Protein AF-M6K3C5-F1 (afdb_monomer_lite)

Sequence (525 aa):
MRKKNFLKLVFLIGIVLIFTVNTWNEGWFSNPSSPKSKNPDVVLENQTQTQSKQILFGDLHVHTTYSMDAYAISLPMLNGEGAHPPKDACDYARYCSALDFWSINDHAEGLTPKQWQEEKDLIRQCNASAGDPKNPDMVSFLGWEWTQMGTTVESHYGHRNVIFKDTDEDKVPARTVAASGPYTELFSGPPFLMRNILKIVAPGGNRQAYYDFADFVTDRLSYKHCPSGVHVKELPKDCTEWAATPAELFEKLQQWNIPTLVIPHGNTWGFYTPPGITYDKQLKGKDHNEDVQKLVEIYSGHGNSEEYRPWQEVSIDRNGKPVCNEPSLGFEPSCWRAGEIIRSRCLKEGDSAKECDEKASIARENHAIAGVSGFNTVPGADLDDWGNSGQCPDCFLPAFNYRPGNSVQYALAITNFDNPHKPRNFRFGFIGSSDSHTARAGNGYKEYWRKGLTEASGPEKPNAFGMMEPAKNRKNPSLNQYLLVLKVWDLLKSWITKDRPLSFLPEVWLQFILKVGIEIRSGIL

Structure (mmCIF, N/CA/C/O backbone):
data_AF-M6K3C5-F1
#
_entry.id   AF-M6K3C5-F1
#
loop_
_atom_site.group_PDB
_atom_site.id
_atom_site.type_symbol
_atom_site.label_atom_id
_atom_site.label_alt_id
_atom_site.label_comp_id
_atom_site.label_asym_id
_atom_site.label_entity_id
_atom_site.label_seq_id
_atom_site.pdbx_PDB_ins_code
_atom_site.Cartn_x
_atom_site.Cartn_y
_atom_site.Cartn_z
_atom_site.occupancy
_atom_site.B_iso_or_equiv
_atom_site.auth_seq_id
_atom_site.auth_comp_id
_atom_site.auth_asym_id
_atom_site.auth_atom_id
_atom_site.pdbx_PDB_model_num
ATOM 1 N N . MET A 1 1 ? -59.365 37.088 -45.791 1.00 50.19 1 MET A N 1
ATOM 2 C CA . MET A 1 1 ? -58.173 36.917 -44.925 1.00 50.19 1 MET A CA 1
ATOM 3 C C . MET A 1 1 ? -58.267 35.579 -44.203 1.00 50.19 1 MET A C 1
ATOM 5 O O . MET A 1 1 ? -58.709 35.483 -43.070 1.00 50.19 1 MET A O 1
ATOM 9 N N . ARG A 1 2 ? -57.978 34.513 -44.946 1.00 56.31 2 ARG A N 1
ATOM 10 C CA . ARG A 1 2 ? -58.235 33.108 -44.617 1.00 56.31 2 ARG A CA 1
ATOM 11 C C . ARG A 1 2 ? -57.144 32.317 -45.338 1.00 56.31 2 ARG A C 1
ATOM 13 O O . ARG A 1 2 ? -57.083 32.418 -46.557 1.00 56.31 2 ARG A O 1
ATOM 20 N N . LYS A 1 3 ? -56.261 31.653 -44.581 1.00 51.34 3 LYS A N 1
ATOM 21 C CA . LYS A 1 3 ? -55.427 30.471 -44.930 1.00 51.34 3 LYS A CA 1
ATOM 22 C C . LYS A 1 3 ? -54.223 30.302 -43.984 1.00 51.34 3 LYS A C 1
ATOM 24 O O . LYS A 1 3 ? -53.891 29.172 -43.660 1.00 51.34 3 LYS A O 1
ATOM 29 N N . LYS A 1 4 ? -53.635 31.381 -43.436 1.00 48.03 4 LYS A N 1
ATOM 30 C CA . LYS A 1 4 ? -52.477 31.281 -42.508 1.00 48.03 4 LYS A CA 1
ATOM 31 C C . LYS A 1 4 ? -52.821 30.899 -41.056 1.00 48.03 4 LYS A C 1
ATOM 33 O O . LYS A 1 4 ? -51.991 30.282 -40.401 1.00 48.03 4 LYS A O 1
ATOM 38 N N . ASN A 1 5 ? -54.033 31.183 -40.570 1.00 53.56 5 ASN A N 1
ATOM 39 C CA . ASN A 1 5 ? -54.430 30.836 -39.191 1.00 53.56 5 ASN A CA 1
ATOM 40 C C . ASN A 1 5 ? -55.072 29.443 -39.065 1.00 53.56 5 ASN A C 1
ATOM 42 O O . ASN A 1 5 ? -55.035 28.859 -37.991 1.00 53.56 5 ASN A O 1
ATOM 46 N N . PHE A 1 6 ? -55.587 28.876 -40.162 1.00 61.25 6 PHE A N 1
ATOM 47 C CA . PHE A 1 6 ? -56.101 27.501 -40.175 1.00 61.25 6 PHE A CA 1
ATOM 48 C C . PHE A 1 6 ? -54.953 26.483 -40.124 1.00 61.25 6 PHE A C 1
ATOM 50 O O . PHE A 1 6 ? -55.006 25.536 -39.352 1.00 61.25 6 PHE A O 1
ATOM 57 N N . LEU A 1 7 ? -53.858 26.741 -40.852 1.00 52.12 7 LEU A N 1
ATOM 58 C CA . LEU A 1 7 ? -52.680 25.869 -40.830 1.00 52.12 7 LEU A CA 1
ATOM 59 C C . LEU A 1 7 ? -51.978 25.873 -39.461 1.00 52.12 7 LEU A C 1
ATOM 61 O O . LEU A 1 7 ? -51.512 24.834 -39.019 1.00 52.12 7 LEU A O 1
ATOM 65 N N . LYS A 1 8 ? -51.966 27.014 -38.754 1.00 49.62 8 LYS A N 1
ATOM 66 C CA . LYS A 1 8 ? -51.416 27.109 -37.391 1.00 49.62 8 LYS A CA 1
ATOM 67 C C . LYS A 1 8 ? -52.267 26.372 -36.352 1.00 49.62 8 LYS A C 1
ATOM 69 O O . LYS A 1 8 ? -51.698 25.763 -35.457 1.00 49.62 8 LYS A O 1
ATOM 74 N N . LEU A 1 9 ? -53.595 26.378 -36.489 1.00 57.50 9 LEU A N 1
ATOM 75 C CA . LEU A 1 9 ? -54.488 25.629 -35.598 1.00 57.50 9 LEU A CA 1
ATOM 76 C C . LEU A 1 9 ? -54.402 24.114 -35.851 1.00 57.50 9 LEU A C 1
ATOM 78 O O . LEU A 1 9 ? -54.343 23.344 -34.900 1.00 57.50 9 LEU A O 1
ATOM 82 N N . VAL A 1 10 ? -54.304 23.690 -37.116 1.00 65.06 10 VAL A N 1
ATOM 83 C CA . VAL A 1 10 ? -54.106 22.275 -37.485 1.00 65.06 10 VAL A CA 1
ATOM 84 C C . VAL A 1 10 ? -52.734 21.763 -37.030 1.00 65.06 10 VAL A C 1
ATOM 86 O O . VAL A 1 10 ? -52.640 20.640 -36.547 1.00 65.06 10 VAL A O 1
ATOM 89 N N . PHE A 1 11 ? -51.682 22.587 -37.098 1.00 58.78 11 PHE A N 1
ATOM 90 C CA . PHE A 1 11 ? -50.348 22.211 -36.614 1.00 58.78 11 PHE A CA 1
ATOM 91 C C . PHE A 1 11 ? -50.281 22.142 -35.078 1.00 58.78 11 PHE A C 1
ATOM 93 O O . PHE A 1 11 ? -49.660 21.234 -34.536 1.00 58.78 11 PHE A O 1
ATOM 100 N N . LEU A 1 12 ? -50.968 23.045 -34.365 1.00 55.06 12 LEU A N 1
ATOM 101 C CA . LEU A 1 12 ? -51.034 23.020 -32.899 1.00 55.06 12 LEU A CA 1
ATOM 102 C C . LEU A 1 12 ? -51.848 21.818 -32.383 1.00 55.06 12 LEU A C 1
ATOM 104 O O . LEU A 1 12 ? -51.427 21.156 -31.441 1.00 55.06 12 LEU A O 1
ATOM 108 N N . ILE A 1 13 ? -52.970 21.490 -33.036 1.00 63.53 13 ILE A N 1
ATOM 109 C CA . ILE A 1 13 ? -53.778 20.299 -32.723 1.00 63.53 13 ILE A CA 1
ATOM 110 C C . ILE A 1 13 ? -53.017 19.013 -33.088 1.00 63.53 13 ILE A C 1
ATOM 112 O O . ILE A 1 13 ? -53.077 18.044 -32.338 1.00 63.53 13 ILE A O 1
ATOM 116 N N . GLY A 1 14 ? -52.238 19.018 -34.176 1.00 60.00 14 GLY A N 1
ATOM 117 C CA . GLY A 1 14 ? -51.351 17.913 -34.548 1.00 60.00 14 GLY A CA 1
ATOM 118 C C . GLY A 1 14 ? -50.237 17.661 -33.527 1.00 60.00 14 GLY A C 1
ATOM 119 O O . GLY A 1 14 ? -49.994 16.514 -33.174 1.00 60.00 14 GLY A O 1
ATOM 120 N N . ILE A 1 15 ? -49.610 18.711 -32.986 1.00 53.50 15 ILE A N 1
ATOM 121 C CA . ILE A 1 15 ? -48.581 18.579 -31.939 1.00 53.50 15 ILE A CA 1
ATOM 122 C C . ILE A 1 15 ? -49.193 18.085 -30.621 1.00 53.50 15 ILE A C 1
ATOM 124 O O . ILE A 1 15 ? -48.616 17.211 -29.979 1.00 53.50 15 ILE A O 1
ATOM 128 N N . VAL A 1 16 ? -50.378 18.572 -30.237 1.00 51.38 16 VAL A N 1
ATOM 129 C CA . VAL A 1 16 ? -51.067 18.105 -29.021 1.00 51.38 16 VAL A CA 1
ATOM 130 C C . VAL A 1 16 ? -51.539 16.650 -29.164 1.00 51.38 16 VAL A C 1
ATOM 132 O O . VAL A 1 16 ? -51.396 15.890 -28.214 1.00 51.38 16 VAL A O 1
ATOM 135 N N . LEU A 1 17 ? -52.004 16.223 -30.347 1.00 47.97 17 LEU A N 1
ATOM 136 C CA . LEU A 1 17 ? -52.384 14.827 -30.616 1.00 47.97 17 LEU A CA 1
ATOM 137 C C . LEU A 1 17 ? -51.182 13.874 -30.699 1.00 47.97 17 LEU A C 1
ATOM 139 O O . LEU A 1 17 ? -51.281 12.733 -30.262 1.00 47.97 17 LEU A O 1
ATOM 143 N N . ILE A 1 18 ? -50.027 14.327 -31.195 1.00 46.72 18 ILE A N 1
ATOM 144 C CA . ILE A 1 18 ? -48.785 13.534 -31.174 1.00 46.72 18 ILE A CA 1
ATOM 145 C C . ILE A 1 18 ? -48.273 13.364 -29.733 1.00 46.72 18 ILE A C 1
ATOM 147 O O . ILE A 1 18 ? -47.762 12.298 -29.394 1.00 46.72 18 ILE A O 1
ATOM 151 N N . PHE A 1 19 ? -48.459 14.362 -28.862 1.00 41.38 19 PHE A N 1
ATOM 152 C CA . PHE A 1 19 ? -48.114 14.254 -27.440 1.00 41.38 19 PHE A CA 1
ATOM 153 C C . PHE A 1 19 ? -49.117 13.419 -26.625 1.00 41.38 19 PHE A C 1
ATOM 155 O O . PHE A 1 19 ? -48.700 12.753 -25.680 1.00 41.38 19 PHE A O 1
ATOM 162 N N . THR A 1 20 ? -50.406 13.379 -26.981 1.00 42.53 20 THR A N 1
ATOM 163 C CA . THR A 1 20 ? -51.400 12.535 -26.285 1.00 42.53 20 THR A CA 1
ATOM 164 C C . THR A 1 20 ? -51.453 11.092 -26.792 1.00 42.53 20 THR A C 1
ATOM 166 O O . THR A 1 20 ? -51.825 10.208 -26.030 1.00 42.53 20 THR A O 1
ATOM 169 N N . VAL A 1 21 ? -51.032 10.812 -28.032 1.00 43.91 21 VAL A N 1
ATOM 170 C CA . VAL A 1 21 ? -50.964 9.437 -28.569 1.00 43.91 21 VAL A CA 1
ATOM 171 C C . VAL A 1 21 ? -49.639 8.744 -28.216 1.00 43.91 21 VAL A C 1
ATOM 173 O O . VAL A 1 21 ? -49.656 7.561 -27.889 1.00 43.91 21 VAL A O 1
ATOM 176 N N . ASN A 1 22 ? -48.512 9.468 -28.143 1.00 37.53 22 ASN A N 1
ATOM 177 C CA . ASN A 1 22 ? -47.236 8.895 -27.670 1.00 37.53 22 ASN A CA 1
ATOM 178 C C . ASN A 1 22 ? -47.143 8.738 -26.143 1.00 37.53 22 ASN A C 1
ATOM 180 O O . ASN A 1 22 ? -46.213 8.110 -25.651 1.00 37.53 22 ASN A O 1
ATOM 184 N N . THR A 1 23 ? -48.092 9.284 -25.378 1.00 37.56 23 THR A N 1
ATOM 185 C CA . THR A 1 23 ? -48.170 9.059 -23.923 1.00 37.56 23 THR A CA 1
ATOM 186 C C . THR A 1 23 ? -49.097 7.903 -23.544 1.00 37.56 23 THR A C 1
ATOM 188 O O . THR A 1 23 ? -49.168 7.561 -22.366 1.00 37.56 23 THR A O 1
ATOM 191 N N . TRP A 1 24 ? -49.774 7.269 -24.513 1.00 39.41 24 TRP A N 1
ATOM 192 C CA . TRP A 1 24 ? -50.788 6.232 -24.267 1.00 39.41 24 TRP A CA 1
ATOM 193 C C . TRP A 1 24 ? -50.553 4.887 -24.974 1.00 39.41 24 TRP A C 1
ATOM 195 O O . TRP A 1 24 ? -51.360 3.982 -24.792 1.00 39.41 24 TRP A O 1
ATOM 205 N N . ASN A 1 25 ? -49.458 4.700 -25.716 1.00 35.88 25 ASN A N 1
ATOM 206 C CA . ASN A 1 25 ? -49.059 3.382 -26.227 1.00 35.88 25 ASN A CA 1
ATOM 207 C C . ASN A 1 25 ? -47.547 3.325 -26.484 1.00 35.88 25 ASN A C 1
ATOM 209 O O . ASN A 1 25 ? -47.114 3.511 -27.610 1.00 35.88 25 ASN A O 1
ATOM 213 N N . GLU A 1 26 ? -46.766 3.131 -25.420 1.00 34.62 26 GLU A N 1
ATOM 214 C CA . GLU A 1 26 ? -45.655 2.165 -25.309 1.00 34.62 26 GLU A CA 1
ATOM 215 C C . GLU A 1 26 ? -45.196 2.188 -23.842 1.00 34.62 26 GLU A C 1
ATOM 217 O O . GLU A 1 26 ? -44.608 3.147 -23.341 1.00 34.62 26 GLU A O 1
ATOM 222 N N . GLY A 1 27 ? -45.594 1.152 -23.104 1.00 37.66 27 GLY A N 1
ATOM 223 C CA . GLY A 1 27 ? -45.341 1.020 -21.679 1.00 37.66 27 GLY A CA 1
ATOM 224 C C . GLY A 1 27 ? -43.916 0.569 -21.395 1.00 37.66 27 GLY A C 1
ATOM 225 O O . GLY A 1 27 ? -43.578 -0.569 -21.689 1.00 37.66 27 GLY A O 1
ATOM 226 N N . TRP A 1 28 ? -43.133 1.427 -20.741 1.00 31.64 28 TRP A N 1
ATOM 227 C CA . TRP A 1 28 ? -41.851 1.090 -20.099 1.00 31.64 28 TRP A CA 1
ATOM 228 C C . TRP A 1 28 ? -41.790 1.560 -18.633 1.00 31.64 28 TRP A C 1
ATOM 230 O O . TRP A 1 28 ? -40.734 1.849 -18.083 1.00 31.64 28 TRP A O 1
ATOM 240 N N . PHE A 1 29 ? -42.947 1.577 -17.968 1.00 32.09 29 PHE A N 1
ATOM 241 C CA . PHE A 1 29 ? -43.028 1.505 -16.510 1.00 32.09 29 PHE A CA 1
ATOM 242 C C . PHE A 1 29 ? -43.599 0.143 -16.126 1.00 32.09 29 PHE A C 1
ATOM 244 O O . PHE A 1 29 ? -44.760 0.004 -15.744 1.00 32.09 29 PHE A O 1
ATOM 251 N N . SER A 1 30 ? -42.767 -0.891 -16.246 1.00 27.94 30 SER A N 1
ATOM 252 C CA . SER A 1 30 ? -42.935 -2.069 -15.411 1.00 27.94 30 SER A CA 1
ATOM 253 C C . SER A 1 30 ? -42.684 -1.632 -13.970 1.00 27.94 30 SER A C 1
ATOM 255 O O . SER A 1 30 ? -41.539 -1.470 -13.549 1.00 27.94 30 SER A O 1
ATOM 257 N N . ASN A 1 31 ? -43.763 -1.450 -13.207 1.00 30.17 31 ASN A N 1
ATOM 258 C CA . ASN A 1 31 ? -43.709 -1.728 -11.776 1.00 30.17 31 ASN A CA 1
ATOM 259 C C . ASN A 1 31 ? -43.023 -3.090 -11.619 1.00 30.17 31 ASN A C 1
ATOM 261 O O . ASN A 1 31 ? -43.416 -4.016 -12.339 1.00 30.17 31 ASN A O 1
ATOM 265 N N . PRO A 1 32 ? -42.038 -3.259 -10.722 1.00 32.03 32 PRO A N 1
ATOM 266 C CA . PRO A 1 32 ? -41.602 -4.594 -10.379 1.00 32.03 32 PRO A CA 1
ATOM 267 C C . PRO A 1 32 ? -42.839 -5.310 -9.847 1.00 32.03 32 PRO A C 1
ATOM 269 O O . PRO A 1 32 ? -43.374 -4.992 -8.785 1.00 32.03 32 PRO A O 1
ATOM 272 N N . SER A 1 33 ? -43.342 -6.245 -10.644 1.00 28.23 33 SER A N 1
ATOM 273 C CA . SER A 1 33 ? -44.211 -7.295 -10.170 1.00 28.23 33 SER A CA 1
ATOM 274 C C . SER A 1 33 ? -43.475 -7.938 -9.008 1.00 28.23 33 SER A C 1
ATOM 276 O O . SER A 1 33 ? -42.517 -8.685 -9.210 1.00 28.23 33 SER A O 1
ATOM 278 N N . SER A 1 34 ? -43.912 -7.625 -7.790 1.00 29.56 34 SER A N 1
ATOM 279 C CA . SER A 1 34 ? -43.690 -8.494 -6.651 1.00 29.56 34 SER A CA 1
ATOM 280 C C . SER A 1 34 ? -44.054 -9.898 -7.131 1.00 29.56 34 SER A C 1
ATOM 282 O O . SER A 1 34 ? -45.164 -10.076 -7.659 1.00 29.56 34 SER A O 1
ATOM 284 N N . PRO A 1 35 ? -43.175 -10.902 -7.005 1.00 31.56 35 PRO A N 1
ATOM 285 C CA . PRO A 1 35 ? -43.645 -12.258 -7.143 1.00 31.56 35 PRO A CA 1
ATOM 286 C C . PRO A 1 35 ? -44.731 -12.393 -6.080 1.00 31.56 35 PRO A C 1
ATOM 288 O O . PRO A 1 35 ? -44.462 -12.248 -4.886 1.00 31.56 35 PRO A O 1
ATOM 291 N N . LYS A 1 36 ? -45.975 -12.644 -6.497 1.00 30.41 36 LYS A N 1
ATOM 292 C CA . LYS A 1 36 ? -46.943 -13.294 -5.619 1.00 30.41 36 LYS A CA 1
ATOM 293 C C . LYS A 1 36 ? -46.396 -14.695 -5.369 1.00 30.41 36 LYS A C 1
ATOM 295 O O . LYS A 1 36 ? -46.823 -15.662 -5.993 1.00 30.41 36 LYS A O 1
ATOM 300 N N . SER A 1 37 ? -45.410 -14.775 -4.479 1.00 31.22 37 SER A N 1
ATOM 301 C CA . SER A 1 37 ? -45.162 -15.962 -3.691 1.00 31.22 37 SER A CA 1
ATOM 302 C C . SER A 1 37 ? -46.498 -16.269 -3.034 1.00 31.22 37 SER A C 1
ATOM 304 O O . SER A 1 37 ? -46.991 -15.512 -2.196 1.00 31.22 37 SER A O 1
ATOM 306 N N . LYS A 1 38 ? -47.156 -17.332 -3.497 1.00 32.41 38 LYS A N 1
ATOM 307 C CA . LYS A 1 38 ? -48.111 -18.020 -2.645 1.00 32.41 38 LYS A CA 1
ATOM 308 C C . LYS A 1 38 ? -47.295 -18.417 -1.425 1.00 32.41 38 LYS A C 1
ATOM 310 O O . LYS A 1 38 ? -46.444 -19.288 -1.565 1.00 32.41 38 LYS A O 1
ATOM 315 N N . ASN A 1 39 ? -47.529 -17.773 -0.283 1.00 31.09 39 ASN A N 1
ATOM 316 C CA . ASN A 1 39 ? -47.155 -18.361 0.993 1.00 31.09 39 ASN A CA 1
ATOM 317 C C . ASN A 1 39 ? -47.707 -19.792 0.968 1.00 31.09 39 ASN A C 1
ATOM 319 O O . ASN A 1 39 ? -48.929 -19.950 0.886 1.00 31.09 39 ASN A O 1
ATOM 323 N N . PRO A 1 40 ? -46.871 -20.843 1.013 1.00 36.94 40 PRO A N 1
ATOM 324 C CA . PRO A 1 40 ? -47.313 -21.979 1.784 1.00 36.94 40 PRO A CA 1
ATOM 325 C C . PRO A 1 40 ? -47.487 -21.427 3.199 1.00 36.94 40 PRO A C 1
ATOM 327 O O . PRO A 1 40 ? -46.627 -20.683 3.676 1.00 36.94 40 PRO A O 1
ATOM 330 N N . ASP A 1 41 ? -48.601 -21.731 3.850 1.00 37.53 41 ASP A N 1
ATOM 331 C CA . ASP A 1 41 ? -48.682 -21.612 5.298 1.00 37.53 41 ASP A CA 1
ATOM 332 C C . ASP A 1 41 ? -47.581 -22.511 5.877 1.00 37.53 41 ASP A C 1
ATOM 334 O O . ASP A 1 41 ? -47.776 -23.699 6.132 1.00 37.53 41 ASP A O 1
ATOM 338 N N . VAL A 1 42 ? -46.373 -21.961 6.002 1.00 39.44 42 VAL A N 1
ATOM 339 C CA . VAL A 1 42 ? -45.310 -22.547 6.795 1.00 39.44 42 VAL A CA 1
ATOM 340 C C . VAL A 1 42 ? -45.757 -22.287 8.214 1.00 39.44 42 VAL A C 1
ATOM 342 O O . VAL A 1 42 ? -45.555 -21.211 8.776 1.00 39.44 42 VAL A O 1
ATOM 345 N N . VAL A 1 43 ? -46.449 -23.282 8.758 1.00 40.12 43 VAL A N 1
ATOM 346 C CA . VAL A 1 43 ? -46.556 -23.482 10.193 1.00 40.12 43 VAL A CA 1
ATOM 347 C C . VAL A 1 43 ? -45.137 -23.327 10.732 1.00 40.12 43 VAL A C 1
ATOM 349 O O . VAL A 1 43 ? -44.271 -24.157 10.458 1.00 40.12 43 VAL A O 1
ATOM 352 N N . LEU A 1 44 ? -44.885 -22.211 11.420 1.00 41.41 44 LEU A N 1
ATOM 353 C CA . LEU A 1 44 ? -43.681 -21.999 12.210 1.00 41.41 44 LEU A CA 1
ATOM 354 C C . LEU A 1 44 ? -43.739 -23.005 13.354 1.00 41.41 44 LEU A C 1
ATOM 356 O O . LEU A 1 44 ? -44.225 -22.730 14.449 1.00 41.41 44 LEU A O 1
ATOM 360 N N . GLU A 1 45 ? -43.301 -24.218 13.053 1.00 41.44 45 GLU A N 1
ATOM 361 C CA . GLU A 1 45 ? -42.901 -25.177 14.056 1.00 41.44 45 GLU A CA 1
ATOM 362 C C . GLU A 1 45 ? -41.753 -24.525 14.830 1.00 41.44 45 GLU A C 1
ATOM 364 O O . GLU A 1 45 ? -40.774 -24.070 14.235 1.00 41.44 45 GLU A O 1
ATOM 369 N N . ASN A 1 46 ? -41.923 -24.409 16.149 1.00 44.88 46 ASN A N 1
ATOM 370 C CA . ASN A 1 46 ? -40.922 -23.914 17.089 1.00 44.88 46 ASN A CA 1
ATOM 371 C C . ASN A 1 46 ? -39.641 -24.754 16.970 1.00 44.88 46 ASN A C 1
ATOM 373 O O . ASN A 1 46 ? -39.421 -25.691 17.736 1.00 44.88 46 ASN A O 1
ATOM 377 N N . GLN A 1 47 ? -38.781 -24.414 16.016 1.00 43.25 47 GLN A N 1
ATOM 378 C CA . GLN A 1 47 ? -37.409 -24.873 15.996 1.00 43.25 47 GLN A CA 1
ATOM 379 C C . GLN A 1 47 ? -36.612 -23.923 16.879 1.00 43.25 47 GLN A C 1
ATOM 381 O O . GLN A 1 47 ? -36.462 -22.737 16.592 1.00 43.25 47 GLN A O 1
ATOM 386 N N . THR A 1 48 ? -36.143 -24.466 17.999 1.00 43.69 48 THR A N 1
ATOM 387 C CA . THR A 1 48 ? -35.061 -23.929 18.824 1.00 43.69 48 THR A CA 1
ATOM 388 C C . THR A 1 48 ? -34.054 -23.174 17.963 1.00 43.69 48 THR A C 1
ATOM 390 O O . THR A 1 48 ? -33.392 -23.771 17.116 1.00 43.69 48 THR A O 1
ATOM 393 N N . GLN A 1 49 ? -33.982 -21.860 18.176 1.00 46.06 49 GLN A N 1
ATOM 394 C CA . GLN A 1 49 ? -33.169 -20.902 17.439 1.00 46.06 49 GLN A CA 1
ATOM 395 C C . GLN A 1 49 ? -31.678 -21.241 17.599 1.00 46.06 49 GLN A C 1
ATOM 397 O O . GLN A 1 49 ? -30.980 -20.701 18.452 1.00 46.06 49 GLN A O 1
ATOM 402 N N . THR A 1 50 ? -31.164 -22.156 16.778 1.00 55.06 50 THR A N 1
ATOM 403 C CA . THR A 1 50 ? -29.741 -22.175 16.450 1.00 55.06 50 THR A CA 1
ATOM 404 C C . THR A 1 50 ? -29.473 -20.851 15.754 1.00 55.06 50 THR A C 1
ATOM 406 O O . THR A 1 50 ? -30.027 -20.619 14.680 1.00 55.06 50 THR A O 1
ATOM 409 N N . GLN A 1 51 ? -28.715 -19.958 16.389 1.00 62.53 51 GLN A N 1
ATOM 410 C CA . GLN A 1 51 ? -28.380 -18.645 15.844 1.00 62.53 51 GLN A CA 1
ATOM 411 C C . GLN A 1 51 ? -27.905 -18.817 14.392 1.00 62.53 51 GLN A C 1
ATOM 413 O O . GLN A 1 51 ? -26.881 -19.453 14.134 1.00 62.53 51 GLN A O 1
ATOM 418 N N . SER A 1 52 ? -28.718 -18.365 13.435 1.00 76.94 52 SER A N 1
ATOM 419 C CA . SER A 1 52 ? -28.454 -18.554 12.010 1.00 76.94 52 SER A CA 1
ATOM 420 C C . SER A 1 52 ? -27.152 -17.847 11.650 1.00 76.94 52 SER A C 1
ATOM 422 O O . SER A 1 52 ? -26.951 -16.700 12.047 1.00 76.94 52 SER A O 1
ATOM 424 N N . LYS A 1 53 ? -26.271 -18.510 10.895 1.00 85.38 53 LYS A N 1
ATOM 425 C CA . LYS A 1 53 ? -25.064 -17.865 10.362 1.00 85.38 53 LYS A CA 1
ATOM 426 C C . LYS A 1 53 ? -25.477 -16.683 9.478 1.00 85.38 53 LYS A C 1
ATOM 428 O O . LYS A 1 53 ? -26.355 -16.840 8.633 1.00 85.38 53 LYS A O 1
ATOM 433 N N . GLN A 1 54 ? -24.834 -15.537 9.670 1.00 89.56 54 GLN A N 1
ATOM 434 C CA . GLN A 1 54 ? -25.017 -14.331 8.864 1.00 89.56 54 GLN A CA 1
ATOM 435 C C . GLN A 1 54 ? -23.796 -14.138 7.961 1.00 89.56 54 GLN A C 1
ATOM 437 O O . GLN A 1 54 ? -22.672 -14.431 8.369 1.00 89.56 54 GLN A O 1
ATOM 442 N N . ILE A 1 55 ? -24.027 -13.674 6.735 1.00 92.56 55 ILE A N 1
ATOM 443 C CA . ILE A 1 55 ? -22.975 -13.196 5.835 1.00 92.56 55 ILE A CA 1
ATOM 444 C C . ILE A 1 55 ? -22.982 -11.676 5.942 1.00 92.56 55 ILE A C 1
ATOM 446 O O . ILE A 1 55 ? -24.053 -11.080 5.860 1.00 92.56 55 ILE A O 1
ATOM 450 N N . LEU A 1 56 ? -21.806 -11.094 6.155 1.00 95.19 56 LEU A N 1
ATOM 451 C CA . LEU A 1 56 ? -21.599 -9.654 6.233 1.00 95.19 56 LEU A CA 1
ATOM 452 C C . LEU A 1 56 ? -20.600 -9.248 5.151 1.00 95.19 56 LEU A C 1
ATOM 454 O O . LEU A 1 56 ? -19.598 -9.939 4.947 1.00 95.19 56 LEU A O 1
ATOM 458 N N . PHE A 1 57 ? -20.864 -8.132 4.490 1.00 95.69 57 PHE A N 1
ATOM 459 C CA . PHE A 1 57 ? -20.020 -7.522 3.476 1.00 95.69 57 PHE A CA 1
ATOM 460 C C . PHE A 1 57 ? -19.406 -6.250 4.040 1.00 95.69 57 PHE A C 1
ATOM 462 O O . PHE A 1 57 ? -20.100 -5.415 4.618 1.00 95.69 57 PHE A O 1
ATOM 469 N N . GLY A 1 58 ? -18.103 -6.086 3.865 1.00 96.06 58 GLY A N 1
ATOM 470 C CA . GLY A 1 58 ? -17.431 -4.916 4.393 1.00 96.06 58 GLY A CA 1
ATOM 471 C C . GLY A 1 58 ? -16.100 -4.626 3.740 1.00 96.06 58 GLY A C 1
ATOM 472 O O . GLY A 1 58 ? -15.640 -5.378 2.884 1.00 96.06 58 GLY A O 1
ATOM 473 N N . ASP A 1 59 ? -15.517 -3.512 4.162 1.00 97.31 59 ASP A N 1
ATOM 474 C CA . ASP A 1 59 ? -14.285 -2.960 3.611 1.00 97.31 59 ASP A CA 1
ATOM 475 C C . ASP A 1 59 ? -13.398 -2.400 4.729 1.00 97.31 59 ASP A C 1
ATOM 477 O O . ASP A 1 59 ? -13.735 -1.399 5.357 1.00 97.31 59 ASP A O 1
ATOM 481 N N . LEU A 1 60 ? -12.273 -3.056 5.009 1.00 97.62 60 LEU A N 1
ATOM 482 C CA . LEU A 1 60 ? -11.402 -2.707 6.136 1.00 97.62 60 LEU A CA 1
ATOM 483 C C . LEU A 1 60 ? -10.191 -1.858 5.727 1.00 97.62 60 LEU A C 1
ATOM 485 O O . LEU A 1 60 ? -9.191 -1.859 6.448 1.00 97.62 60 LEU A O 1
ATOM 489 N N . HIS A 1 61 ? -10.255 -1.188 4.574 1.00 97.62 61 HIS A N 1
ATOM 490 C CA . HIS A 1 61 ? -9.145 -0.392 4.067 1.00 97.62 61 HIS A CA 1
ATOM 491 C C . HIS A 1 61 ? -9.640 0.778 3.212 1.00 97.62 61 HIS A C 1
ATOM 493 O O . HIS A 1 61 ? -9.873 0.637 2.012 1.00 97.62 61 HIS A O 1
ATOM 499 N N . VAL A 1 62 ? -9.843 1.935 3.844 1.00 97.12 62 VAL A N 1
ATOM 500 C CA . VAL A 1 62 ? -10.346 3.139 3.170 1.00 97.12 62 VAL A CA 1
ATOM 501 C C . VAL A 1 62 ? -9.538 4.358 3.590 1.00 97.12 62 VAL A C 1
ATOM 503 O O . VAL A 1 62 ? -9.456 4.674 4.778 1.00 97.12 62 VAL A O 1
ATOM 506 N N . HIS A 1 63 ? -9.030 5.081 2.597 1.00 96.69 63 HIS A N 1
ATOM 507 C CA . HIS A 1 63 ? -8.322 6.342 2.761 1.00 96.69 63 HIS A CA 1
ATOM 508 C C . HIS A 1 63 ? -9.219 7.522 2.421 1.00 96.69 63 HIS A C 1
ATOM 510 O O . HIS A 1 63 ? -10.124 7.469 1.578 1.00 96.69 63 HIS A O 1
ATOM 516 N N . THR A 1 64 ? -8.924 8.636 3.065 1.00 96.69 64 THR A N 1
ATOM 517 C CA . THR A 1 64 ? -9.551 9.928 2.839 1.00 96.69 64 THR A CA 1
ATOM 518 C C . THR A 1 64 ? -8.458 10.912 2.449 1.00 96.69 64 THR A C 1
ATOM 520 O O . THR A 1 64 ? -7.281 10.576 2.369 1.00 96.69 64 THR A O 1
ATOM 523 N N . THR A 1 65 ? -8.797 12.177 2.231 1.00 95.12 65 THR A N 1
ATOM 524 C CA . THR A 1 65 ? -7.760 13.202 2.018 1.00 95.12 65 THR A CA 1
ATOM 525 C C . THR A 1 65 ? -6.989 13.573 3.285 1.00 95.12 65 THR A C 1
ATOM 527 O O . THR A 1 65 ? -6.198 14.511 3.271 1.00 95.12 65 THR A O 1
ATOM 530 N N . TYR A 1 66 ? -7.155 12.823 4.379 1.00 95.06 66 TYR A N 1
ATOM 531 C CA . TYR A 1 66 ? -6.178 12.780 5.466 1.00 95.06 66 TYR A CA 1
ATOM 532 C C . TYR A 1 66 ? -4.989 11.856 5.137 1.00 95.06 66 TYR A C 1
ATOM 534 O O . TYR A 1 66 ? -3.949 11.936 5.785 1.00 95.06 66 TYR A O 1
ATOM 542 N N . SER A 1 67 ? -5.031 11.091 4.055 1.00 93.62 67 SER A N 1
ATOM 543 C CA . SER A 1 67 ? -3.852 10.462 3.460 1.00 93.62 67 SER A CA 1
ATOM 544 C C . SER A 1 67 ? -3.195 11.400 2.443 1.00 93.62 67 SER A C 1
ATOM 546 O O . SER A 1 67 ? -3.855 12.172 1.743 1.00 93.62 67 SER A O 1
ATOM 548 N N . MET A 1 68 ? -1.860 11.418 2.417 1.00 90.06 68 MET A N 1
ATOM 549 C CA . MET A 1 68 ? -1.084 12.377 1.618 1.00 90.06 68 MET A CA 1
ATOM 550 C C . MET A 1 68 ? -1.199 12.086 0.119 1.00 90.06 68 MET A C 1
ATOM 552 O O . MET A 1 68 ? -1.438 12.990 -0.680 1.00 90.06 68 MET A O 1
ATOM 556 N N . ASP A 1 69 ? -1.077 10.828 -0.264 1.00 89.44 69 ASP A N 1
ATOM 557 C CA . ASP A 1 69 ? -1.299 10.337 -1.620 1.00 89.44 69 ASP A CA 1
ATOM 558 C C . ASP A 1 69 ? -2.753 10.474 -2.084 1.00 89.44 69 ASP A C 1
ATOM 560 O O . ASP A 1 69 ? -2.974 10.955 -3.194 1.00 89.44 69 ASP A O 1
ATOM 564 N N . ALA A 1 70 ? -3.740 10.199 -1.232 1.00 93.12 70 ALA A N 1
ATOM 565 C CA . ALA A 1 70 ? -5.146 10.475 -1.522 1.00 93.12 70 ALA A CA 1
ATOM 566 C C . ALA A 1 70 ? -5.389 11.971 -1.784 1.00 93.12 70 ALA A C 1
ATOM 568 O O . ALA A 1 70 ? -6.033 12.346 -2.770 1.00 93.12 70 ALA A O 1
ATOM 569 N N . TYR A 1 71 ? -4.806 12.861 -0.967 1.00 93.62 71 TYR A N 1
ATOM 570 C CA . TYR A 1 71 ? -4.851 14.299 -1.246 1.00 93.62 71 TYR A CA 1
ATOM 571 C C . TYR A 1 71 ? -4.146 14.608 -2.574 1.00 93.62 71 TYR A C 1
ATOM 573 O O . TYR A 1 71 ? -4.711 15.317 -3.406 1.00 93.62 71 TYR A O 1
ATOM 581 N N . ALA A 1 72 ? -2.955 14.061 -2.831 1.00 90.56 72 ALA A N 1
ATOM 582 C CA . ALA A 1 72 ? -2.232 14.289 -4.082 1.00 90.56 72 ALA A CA 1
ATOM 583 C C . ALA A 1 72 ? -3.062 13.890 -5.312 1.00 90.56 72 ALA A C 1
ATOM 585 O O . ALA A 1 72 ? -3.162 14.678 -6.253 1.00 90.56 72 ALA A O 1
ATOM 586 N N . ILE A 1 73 ? -3.696 12.714 -5.280 1.00 90.25 73 ILE A N 1
ATOM 587 C CA . ILE A 1 73 ? -4.596 12.195 -6.320 1.00 90.25 73 ILE A CA 1
ATOM 588 C C . ILE A 1 73 ? -5.801 13.120 -6.521 1.00 90.25 73 ILE A C 1
ATOM 590 O O . ILE A 1 73 ? -6.234 13.336 -7.654 1.00 90.25 73 ILE A O 1
ATOM 594 N N . SER A 1 74 ? -6.294 13.743 -5.449 1.00 91.56 74 SER A N 1
ATOM 595 C CA . SER A 1 74 ? -7.400 14.700 -5.512 1.00 91.56 74 SER A CA 1
ATOM 596 C C . SER A 1 74 ? -7.058 16.026 -6.213 1.00 91.56 74 SER A C 1
ATOM 598 O O . SER A 1 74 ? -7.962 16.805 -6.536 1.00 91.56 74 SER A O 1
ATOM 600 N N . LEU A 1 75 ? -5.771 16.300 -6.475 1.00 92.00 75 LEU A N 1
ATOM 601 C CA . LEU A 1 75 ? -5.335 17.567 -7.055 1.00 92.00 75 LEU A CA 1
ATOM 602 C C . LEU A 1 75 ? -5.715 17.704 -8.541 1.00 92.00 75 LEU A C 1
ATOM 604 O O . LEU A 1 75 ? -5.685 16.735 -9.306 1.00 92.00 75 LEU A O 1
ATOM 608 N N . PRO A 1 76 ? -5.961 18.945 -9.007 1.00 90.31 76 PRO A N 1
ATOM 609 C CA . PRO A 1 76 ? -6.328 19.215 -10.396 1.00 90.31 76 PRO A CA 1
ATOM 610 C C . PRO A 1 76 ? -5.339 18.673 -11.436 1.00 90.31 76 PRO A C 1
ATOM 612 O O . PRO A 1 76 ? -5.771 18.259 -12.507 1.00 90.31 76 PRO A O 1
ATOM 615 N N . MET A 1 77 ? -4.030 18.643 -11.139 1.00 88.12 77 MET A N 1
ATOM 616 C CA . MET A 1 77 ? -3.013 18.146 -12.083 1.00 88.12 77 MET A CA 1
ATOM 617 C C . MET A 1 77 ? -3.179 16.660 -12.434 1.00 88.12 77 MET A C 1
ATOM 619 O O . MET A 1 77 ? -2.678 16.216 -13.466 1.00 88.12 77 MET A O 1
ATOM 623 N N . LEU A 1 78 ? -3.855 15.894 -11.570 1.00 87.94 78 LEU A N 1
ATOM 624 C CA . LEU A 1 78 ? -4.134 14.469 -11.753 1.00 87.94 78 LEU A CA 1
ATOM 625 C C . LEU A 1 78 ? -5.592 14.213 -12.158 1.00 87.94 78 LEU A C 1
ATOM 627 O O . LEU A 1 78 ? -6.039 13.069 -12.137 1.00 87.94 78 LEU A O 1
ATOM 631 N N . ASN A 1 79 ? -6.314 15.266 -12.568 1.00 85.00 79 ASN A N 1
ATOM 632 C CA . ASN A 1 79 ? -7.757 15.248 -12.816 1.00 85.00 79 ASN A CA 1
ATOM 633 C C . ASN A 1 79 ? -8.584 14.810 -11.594 1.00 85.00 79 ASN A C 1
ATOM 635 O O . ASN A 1 79 ? -9.663 14.239 -11.761 1.00 85.00 79 ASN A O 1
ATOM 639 N N . GLY A 1 80 ? -8.088 15.077 -10.384 1.00 86.94 80 GLY A N 1
ATOM 640 C CA . GLY A 1 80 ? -8.799 14.776 -9.150 1.00 86.94 80 GLY A CA 1
ATOM 641 C C . GLY A 1 80 ? -10.055 15.631 -8.959 1.00 86.94 80 GLY A C 1
ATOM 642 O O . GLY A 1 80 ? -10.189 16.733 -9.501 1.00 86.94 80 GLY A O 1
ATOM 643 N N . GLU A 1 81 ? -11.002 15.109 -8.182 1.00 86.31 81 GLU A N 1
ATOM 644 C CA . GLU A 1 81 ? -12.314 15.731 -7.960 1.00 86.31 81 GLU A CA 1
ATOM 645 C C . GLU A 1 81 ? -12.322 16.806 -6.862 1.00 86.31 81 GLU A C 1
ATOM 647 O O . GLU A 1 81 ? -13.329 17.502 -6.688 1.00 86.31 81 GLU A O 1
ATOM 652 N N . GLY A 1 82 ? -11.193 16.974 -6.169 1.00 89.50 82 GLY A N 1
ATOM 653 C CA . GLY A 1 82 ? -11.063 17.762 -4.950 1.00 89.50 82 GLY A CA 1
ATOM 654 C C . GLY A 1 82 ? -11.083 16.901 -3.686 1.00 89.50 82 GLY A C 1
ATOM 655 O O . GLY A 1 82 ? -11.177 15.679 -3.748 1.00 89.50 82 GLY A O 1
ATOM 656 N N . ALA A 1 83 ? -10.954 17.560 -2.534 1.00 91.50 83 ALA A N 1
ATOM 657 C CA . ALA A 1 83 ? -10.768 16.880 -1.261 1.00 91.50 83 ALA A CA 1
ATOM 658 C C . ALA A 1 83 ? -11.993 16.056 -0.827 1.00 91.50 83 ALA A C 1
ATOM 660 O O . ALA A 1 83 ? -13.125 16.534 -0.902 1.00 91.50 83 ALA A O 1
ATOM 661 N N . HIS A 1 84 ? -11.726 14.858 -0.309 1.00 93.69 84 HIS A N 1
ATOM 662 C CA . HIS A 1 84 ? -12.697 13.919 0.246 1.00 93.69 84 HIS A CA 1
ATOM 663 C C . HIS A 1 84 ? -12.452 13.762 1.753 1.00 93.69 84 HIS A C 1
ATOM 665 O O . HIS A 1 84 ? -11.503 13.069 2.139 1.00 93.69 84 HIS A O 1
ATOM 671 N N . PRO A 1 85 ? -13.201 14.460 2.625 1.00 94.44 85 PRO A N 1
ATOM 672 C CA . PRO A 1 85 ? -13.017 14.358 4.070 1.00 94.44 85 PRO A CA 1
ATOM 673 C C . PRO A 1 85 ? -13.495 13.001 4.613 1.00 94.44 85 PRO A C 1
ATOM 675 O O . PRO A 1 85 ? -14.316 12.342 3.976 1.00 94.44 85 PRO A O 1
ATOM 678 N N . PRO A 1 86 ? -13.099 12.621 5.840 1.00 96.69 86 PRO A N 1
ATOM 679 C CA . PRO A 1 86 ? -13.529 11.374 6.477 1.00 96.69 86 PRO A CA 1
ATOM 680 C C . PRO A 1 86 ? -15.037 11.083 6.463 1.00 96.69 86 PRO A C 1
ATOM 682 O O . PRO A 1 86 ? -15.456 9.932 6.339 1.00 96.69 86 PRO A O 1
ATOM 685 N N . LYS A 1 87 ? -15.878 12.122 6.518 1.00 96.31 87 LYS A N 1
ATOM 686 C CA . LYS A 1 87 ? -17.335 11.969 6.425 1.00 96.31 87 LYS A CA 1
ATOM 687 C C . LYS A 1 87 ? -17.792 11.329 5.109 1.00 96.31 87 LYS A C 1
ATOM 689 O O . LYS A 1 87 ? -18.740 10.545 5.138 1.00 96.31 87 LYS A O 1
ATOM 694 N N . ASP A 1 88 ? -17.124 11.631 3.996 1.00 95.94 88 ASP A N 1
ATOM 695 C CA . ASP A 1 88 ? -17.464 11.070 2.686 1.00 95.94 88 ASP A CA 1
ATOM 696 C C . ASP A 1 88 ? -17.360 9.539 2.715 1.00 95.94 88 ASP A C 1
ATOM 698 O O . ASP A 1 88 ? -18.242 8.871 2.184 1.00 95.94 88 ASP A O 1
ATOM 702 N N . ALA A 1 89 ? -16.364 8.982 3.418 1.00 96.69 89 ALA A N 1
ATOM 703 C CA . ALA A 1 89 ? -16.187 7.536 3.554 1.00 96.69 89 ALA A CA 1
ATOM 704 C C . ALA A 1 89 ? -17.339 6.869 4.319 1.00 96.69 89 ALA A C 1
ATOM 706 O O . ALA A 1 89 ? -17.894 5.881 3.838 1.00 96.69 89 ALA A O 1
ATOM 707 N N . CYS A 1 90 ? -17.756 7.442 5.455 1.00 97.19 90 CYS A N 1
ATOM 708 C CA . CYS A 1 90 ? -18.912 6.958 6.222 1.00 97.19 90 CYS A CA 1
ATOM 709 C C . CYS A 1 90 ? -20.202 6.992 5.383 1.00 97.19 90 CYS A C 1
ATOM 711 O O . CYS A 1 90 ? -20.941 6.006 5.326 1.00 97.19 90 CYS A O 1
ATOM 713 N N . ASP A 1 91 ? -20.471 8.118 4.711 1.00 96.69 91 ASP A N 1
ATOM 714 C CA . ASP A 1 91 ? -21.667 8.269 3.879 1.00 96.69 91 ASP A CA 1
ATOM 715 C C . ASP A 1 91 ? -21.637 7.302 2.686 1.00 96.69 91 ASP A C 1
ATOM 717 O O . ASP A 1 91 ? -22.653 6.684 2.366 1.00 96.69 91 ASP A O 1
ATOM 721 N N . TYR A 1 92 ? -20.484 7.142 2.033 1.00 95.56 92 TYR A N 1
ATOM 722 C CA . TYR A 1 92 ? -20.342 6.261 0.879 1.00 95.56 92 TYR A CA 1
ATOM 723 C C . TYR A 1 92 ? -20.500 4.789 1.275 1.00 95.56 92 TYR A C 1
ATOM 725 O O . TYR A 1 92 ? -21.272 4.071 0.634 1.00 95.56 92 TYR A O 1
ATOM 733 N N . ALA A 1 93 ? -19.839 4.355 2.355 1.00 96.25 93 ALA A N 1
ATOM 734 C CA . ALA A 1 93 ? -19.973 3.005 2.902 1.00 96.25 93 ALA A CA 1
ATOM 735 C C . ALA A 1 93 ? -21.443 2.658 3.164 1.00 96.25 93 ALA A C 1
ATOM 737 O O . ALA A 1 93 ? -21.921 1.607 2.735 1.00 96.25 93 ALA A O 1
ATOM 738 N N . ARG A 1 94 ? -22.182 3.581 3.790 1.00 95.69 94 ARG A N 1
ATOM 739 C CA . ARG A 1 94 ? -23.574 3.361 4.182 1.00 95.69 94 ARG A CA 1
ATOM 740 C C . ARG A 1 94 ? -24.568 3.459 3.029 1.00 95.69 94 ARG A C 1
ATOM 742 O O . ARG A 1 94 ? -25.449 2.615 2.911 1.00 95.69 94 ARG A O 1
ATOM 749 N N . TYR A 1 95 ? -24.480 4.506 2.210 1.00 94.44 95 TYR A N 1
ATOM 750 C CA . TYR A 1 95 ? -25.538 4.849 1.250 1.00 94.44 95 TYR A CA 1
ATOM 751 C C . TYR A 1 95 ? -25.235 4.426 -0.186 1.00 94.44 95 TYR A C 1
ATOM 753 O O . TYR A 1 95 ? -26.170 4.154 -0.938 1.00 94.44 95 TYR A O 1
ATOM 761 N N . CYS A 1 96 ? -23.961 4.387 -0.580 1.00 92.56 96 CYS A N 1
ATOM 762 C CA . CYS A 1 96 ? -23.569 4.021 -1.942 1.00 92.56 96 CYS A CA 1
ATOM 763 C C . CYS A 1 96 ? -23.265 2.527 -2.049 1.00 92.56 96 CYS A C 1
ATOM 765 O O . CYS A 1 96 ? -23.764 1.866 -2.959 1.00 92.56 96 CYS A O 1
ATOM 767 N N . SER A 1 97 ? -22.463 2.006 -1.119 1.00 93.00 97 SER A N 1
ATOM 768 C CA . SER A 1 97 ? -22.038 0.602 -1.113 1.00 93.00 97 SER A CA 1
ATOM 769 C C . SER A 1 97 ? -22.919 -0.294 -0.249 1.00 93.00 97 SER A C 1
ATOM 771 O O . SER A 1 97 ? -22.933 -1.502 -0.470 1.00 93.00 97 SER A O 1
ATOM 773 N N . ALA A 1 98 ? -23.671 0.291 0.692 1.00 94.12 98 ALA A N 1
ATOM 774 C CA . ALA A 1 98 ? -24.525 -0.422 1.644 1.00 94.12 98 ALA A CA 1
ATOM 775 C C . ALA A 1 98 ? -23.777 -1.555 2.372 1.00 94.12 98 ALA A C 1
ATOM 777 O O . ALA A 1 98 ? -24.239 -2.693 2.416 1.00 94.12 98 ALA A O 1
ATOM 778 N N . LEU A 1 99 ? -22.589 -1.234 2.894 1.00 96.50 99 LEU A N 1
ATOM 779 C CA . LEU A 1 99 ? -21.746 -2.173 3.630 1.00 96.50 99 LEU A CA 1
ATOM 780 C C . LEU A 1 99 ? -22.321 -2.456 5.021 1.00 96.50 99 LEU A C 1
ATOM 782 O O . LEU A 1 99 ? -22.818 -1.552 5.689 1.00 96.50 99 LEU A O 1
ATOM 786 N N . ASP A 1 100 ? -22.154 -3.691 5.489 1.00 97.50 100 ASP A N 1
ATOM 787 C CA . ASP A 1 100 ? -22.453 -4.073 6.868 1.00 97.50 100 ASP A CA 1
ATOM 788 C C . ASP A 1 100 ? -21.363 -3.586 7.836 1.00 97.50 100 ASP A C 1
ATOM 790 O O . ASP A 1 100 ? -21.616 -3.353 9.020 1.00 97.50 100 ASP A O 1
ATOM 794 N N . PHE A 1 101 ? -20.123 -3.444 7.358 1.00 97.75 101 PHE A N 1
ATOM 795 C CA . PHE A 1 101 ? -19.034 -2.866 8.138 1.00 97.75 101 PHE A CA 1
ATOM 796 C C . PHE A 1 101 ? -17.951 -2.218 7.274 1.00 97.75 101 PHE A C 1
ATOM 798 O O . PHE A 1 101 ? -17.732 -2.609 6.130 1.00 97.75 101 PHE A O 1
ATOM 805 N N . TRP A 1 102 ? -17.226 -1.252 7.832 1.00 98.19 102 TRP A N 1
ATOM 806 C CA . TRP A 1 102 ? -16.060 -0.658 7.178 1.00 98.19 102 TRP A CA 1
ATOM 807 C C . TRP A 1 102 ? -15.040 -0.123 8.191 1.00 98.19 102 TRP A C 1
ATOM 809 O O . TRP A 1 102 ? -15.352 -0.025 9.377 1.00 98.19 102 TRP A O 1
ATOM 819 N N . SER A 1 103 ? -13.835 0.228 7.742 1.00 98.44 103 SER A N 1
ATOM 820 C CA . SER A 1 103 ? -12.806 0.879 8.564 1.00 98.44 103 SER A CA 1
ATOM 821 C C . SER A 1 103 ? -12.199 2.085 7.852 1.00 98.44 103 SER A C 1
ATOM 823 O O . SER A 1 103 ? -11.952 2.034 6.648 1.00 98.44 103 SER A O 1
ATOM 825 N N . ILE A 1 104 ? -11.944 3.155 8.609 1.00 98.38 104 ILE A N 1
ATOM 826 C CA . ILE A 1 104 ? -11.073 4.254 8.174 1.00 98.38 104 ILE A CA 1
ATOM 827 C C . ILE A 1 104 ? -9.621 3.882 8.468 1.00 98.38 104 ILE A C 1
ATOM 829 O O . ILE A 1 104 ? -9.323 3.374 9.552 1.00 98.38 104 ILE A O 1
ATOM 833 N N . ASN A 1 105 ? -8.731 4.081 7.498 1.00 97.62 105 ASN A N 1
ATOM 834 C CA . ASN A 1 105 ? -7.348 3.615 7.564 1.00 97.62 105 ASN A CA 1
ATOM 835 C C . ASN A 1 105 ? -6.369 4.624 6.966 1.00 97.62 105 ASN A C 1
ATOM 837 O O . ASN A 1 105 ? -5.401 4.236 6.333 1.00 97.62 105 ASN A O 1
ATOM 841 N N . ASP A 1 106 ? -6.584 5.919 7.197 1.00 97.50 106 ASP A N 1
ATOM 842 C CA . ASP A 1 106 ? -5.644 6.936 6.733 1.00 97.50 106 ASP A CA 1
ATOM 843 C C . ASP A 1 106 ? -4.203 6.684 7.236 1.00 97.50 106 ASP A C 1
ATOM 845 O O . ASP A 1 106 ? -3.987 6.153 8.334 1.00 97.50 106 ASP A O 1
ATOM 849 N N . HIS A 1 107 ? -3.205 7.058 6.426 1.00 95.44 107 HIS A N 1
ATOM 850 C CA . HIS A 1 107 ? -1.791 6.820 6.735 1.00 95.44 107 HIS A CA 1
ATOM 851 C C . HIS A 1 107 ? -1.372 7.504 8.039 1.00 95.44 107 HIS A C 1
ATOM 853 O O . HIS A 1 107 ? -1.397 8.739 8.160 1.00 95.44 107 HIS A O 1
ATOM 859 N N . ALA A 1 108 ? -0.876 6.720 8.997 1.00 94.50 108 ALA A N 1
ATOM 860 C CA . ALA A 1 108 ? -0.387 7.235 10.271 1.00 94.50 108 ALA A CA 1
ATOM 861 C C . ALA A 1 108 ? 0.785 8.217 10.106 1.00 94.50 108 ALA A C 1
ATOM 863 O O . ALA A 1 108 ? 0.943 9.130 10.913 1.00 94.50 108 ALA A O 1
ATOM 864 N N . GLU A 1 109 ? 1.577 8.062 9.043 1.00 88.62 109 GLU A N 1
ATOM 865 C CA . GLU A 1 109 ? 2.765 8.852 8.693 1.00 88.62 109 GLU A CA 1
ATOM 866 C C . GLU A 1 109 ? 2.463 10.327 8.401 1.00 88.62 109 GLU A C 1
ATOM 868 O O . GLU A 1 109 ? 3.363 11.173 8.438 1.00 88.62 109 GLU A O 1
ATOM 873 N N . GLY A 1 110 ? 1.198 10.635 8.110 1.00 79.44 110 GLY A N 1
ATOM 874 C CA . GLY A 1 110 ? 0.724 11.984 7.837 1.00 79.44 110 GLY A CA 1
ATOM 875 C C . GLY A 1 110 ? -0.383 12.461 8.772 1.00 79.44 110 GLY A C 1
ATOM 876 O O . GLY A 1 110 ? -0.785 13.618 8.670 1.00 79.44 110 GLY A O 1
ATOM 877 N N . LEU A 1 111 ? -0.890 11.622 9.674 1.00 90.38 111 LEU A N 1
ATOM 878 C CA . LEU A 1 111 ? -2.044 11.978 10.489 1.00 90.38 111 LEU A CA 1
ATOM 879 C C . LEU A 1 111 ? -1.646 12.870 11.672 1.00 90.38 111 LEU A C 1
ATOM 881 O O . LEU A 1 111 ? -0.858 12.479 12.535 1.00 90.38 111 LEU A O 1
ATOM 885 N N . THR A 1 112 ? -2.200 14.082 11.737 1.00 92.25 112 THR A N 1
ATOM 886 C CA . THR A 1 112 ? -1.951 14.978 12.875 1.00 92.25 112 THR A CA 1
ATOM 887 C C . THR A 1 112 ? -2.799 14.582 14.090 1.00 92.25 112 THR A C 1
ATOM 889 O O . THR A 1 112 ? -3.876 14.007 13.928 1.00 92.25 112 THR A O 1
ATOM 892 N N . PRO A 1 113 ? -2.402 14.936 15.328 1.00 92.94 113 PRO A N 1
ATOM 893 C CA . PRO A 1 113 ? -3.221 14.702 16.521 1.00 92.94 113 PRO A CA 1
ATOM 894 C C . PRO A 1 113 ? -4.644 15.262 16.413 1.00 92.94 113 PRO A C 1
ATOM 896 O O . PRO A 1 113 ? -5.592 14.668 16.926 1.00 92.94 113 PRO A O 1
ATOM 899 N N . LYS A 1 114 ? -4.801 16.398 15.722 1.00 93.75 114 LYS A N 1
ATOM 900 C CA . LYS A 1 114 ? -6.111 16.983 15.435 1.00 93.75 114 LYS A CA 1
ATOM 901 C C . LYS A 1 114 ? -6.915 16.096 14.481 1.00 93.75 114 LYS A C 1
ATOM 903 O O . LYS A 1 114 ? -8.059 15.788 14.792 1.00 93.75 114 LYS A O 1
ATOM 908 N N . GLN A 1 115 ? -6.318 15.668 13.369 1.00 95.25 115 GLN A N 1
ATOM 909 C CA . GLN A 1 115 ? -6.969 14.782 12.398 1.00 95.25 115 GLN A CA 1
ATOM 910 C C . GLN A 1 115 ? -7.356 13.439 13.030 1.00 95.25 115 GLN A C 1
ATOM 912 O O . GLN A 1 115 ? -8.485 12.994 12.862 1.00 95.25 115 GLN A O 1
ATOM 917 N N . TRP A 1 116 ? -6.485 12.856 13.860 1.00 96.38 116 TRP A N 1
ATOM 918 C CA . TRP A 1 116 ? -6.804 11.642 14.617 1.00 96.38 116 TRP A CA 1
ATOM 919 C C . TRP A 1 116 ? -7.999 11.829 15.558 1.00 96.38 116 TRP A C 1
ATOM 921 O O . TRP A 1 116 ? -8.856 10.955 15.680 1.00 96.38 116 TRP A O 1
ATOM 931 N N . GLN A 1 117 ? -8.089 12.980 16.232 1.00 96.88 117 GLN A N 1
ATOM 932 C CA . GLN A 1 117 ? -9.261 13.289 17.050 1.00 96.88 117 GLN A CA 1
ATOM 933 C C . GLN A 1 117 ? -10.531 13.419 16.202 1.00 96.88 117 GLN A C 1
ATOM 935 O O . GLN A 1 117 ? -11.572 12.897 16.593 1.00 96.88 117 GLN A O 1
ATOM 940 N N . GLU A 1 118 ? -10.444 14.068 15.043 1.00 97.50 118 GLU A N 1
ATOM 941 C CA . GLU A 1 118 ? -11.569 14.221 14.118 1.00 97.50 118 GLU A CA 1
ATOM 942 C C . GLU A 1 118 ? -12.050 12.872 13.562 1.00 97.50 118 GLU A C 1
ATOM 944 O O . GLU A 1 118 ? -13.257 12.657 13.477 1.00 97.50 118 GLU A O 1
ATOM 949 N N . GLU A 1 119 ? -11.151 11.932 13.259 1.00 98.06 119 GLU A N 1
ATOM 950 C CA . GLU A 1 119 ? -11.513 10.569 12.846 1.00 98.06 119 GLU A CA 1
ATOM 951 C C . GLU A 1 119 ? -12.176 9.776 13.976 1.00 98.06 119 GLU A C 1
ATOM 953 O O . GLU A 1 119 ? -13.220 9.159 13.759 1.00 98.06 119 GLU A O 1
ATOM 958 N N . LYS A 1 120 ? -11.645 9.846 15.207 1.00 98.38 120 LYS A N 1
ATOM 959 C CA . LYS A 1 120 ? -12.300 9.259 16.391 1.00 98.38 120 LYS A CA 1
ATOM 960 C C . LYS A 1 120 ? -13.726 9.778 16.553 1.00 98.38 120 LYS A C 1
ATOM 962 O O . LYS A 1 120 ? -14.657 8.997 16.764 1.00 98.38 120 LYS A O 1
ATOM 967 N N . ASP A 1 121 ? -13.901 11.092 16.461 1.00 98.31 121 ASP A N 1
ATOM 968 C CA . ASP A 1 121 ? -15.200 11.731 16.636 1.00 98.31 121 ASP A CA 1
ATOM 969 C C . ASP A 1 121 ? -16.150 11.404 15.478 1.00 98.31 121 ASP A C 1
ATOM 971 O O . ASP A 1 121 ? -17.334 11.155 15.721 1.00 98.31 121 ASP A O 1
ATOM 975 N N . LEU A 1 122 ? -15.647 11.328 14.242 1.00 97.88 122 LEU A N 1
ATOM 976 C CA . LEU A 1 122 ? -16.425 10.891 13.088 1.00 97.88 122 LEU A CA 1
ATOM 977 C C . LEU A 1 122 ? -16.905 9.450 13.256 1.00 97.88 122 LEU A C 1
ATOM 979 O O . LEU A 1 122 ? -18.094 9.194 13.088 1.00 97.88 122 LEU A O 1
ATOM 983 N N . ILE A 1 123 ? -16.019 8.506 13.571 1.00 98.44 123 ILE A N 1
ATOM 984 C CA . ILE A 1 123 ? -16.388 7.091 13.674 1.00 98.44 123 ILE A CA 1
ATOM 985 C C . ILE A 1 123 ? -17.461 6.892 14.754 1.00 98.44 123 ILE A C 1
ATOM 987 O O . ILE A 1 123 ? -18.449 6.190 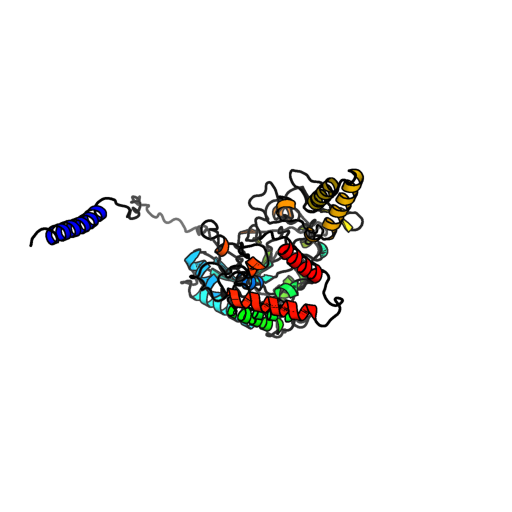14.524 1.00 98.44 123 ILE A O 1
ATOM 991 N N . ARG A 1 124 ? -17.348 7.591 15.892 1.00 98.06 124 ARG A N 1
ATOM 992 C CA . ARG A 1 124 ? -18.405 7.620 16.919 1.00 98.06 124 ARG A CA 1
ATOM 993 C C . ARG A 1 124 ? -19.728 8.152 16.373 1.00 98.06 124 ARG A C 1
ATOM 995 O O . ARG A 1 124 ? -20.769 7.563 16.645 1.00 98.06 124 ARG A O 1
ATOM 1002 N N . GLN A 1 125 ? -19.707 9.242 15.604 1.00 97.19 125 GLN A N 1
ATOM 1003 C CA . GLN A 1 125 ? -20.912 9.813 14.987 1.00 97.19 125 GLN A CA 1
ATOM 1004 C C . GLN A 1 125 ? -21.527 8.886 13.929 1.00 97.19 125 GLN A C 1
ATOM 1006 O O . GLN A 1 125 ? -22.752 8.761 13.864 1.00 97.19 125 GLN A O 1
ATOM 1011 N N . CYS A 1 126 ? -20.694 8.212 13.133 1.00 97.25 126 CYS A N 1
ATOM 1012 C CA . CYS A 1 126 ? -21.120 7.250 12.123 1.00 97.25 126 CYS A CA 1
ATOM 1013 C C . CYS A 1 126 ? -21.852 6.074 12.792 1.00 97.25 126 CYS A C 1
ATOM 1015 O O . CYS A 1 126 ? -23.000 5.790 12.449 1.00 97.25 126 CYS A O 1
ATOM 1017 N N . ASN A 1 127 ? -21.264 5.498 13.848 1.00 97.56 127 ASN A N 1
ATOM 1018 C CA . ASN A 1 127 ? -21.886 4.435 14.645 1.00 97.56 127 ASN A CA 1
ATOM 1019 C C . ASN A 1 127 ? -23.143 4.900 15.396 1.00 97.56 127 ASN A C 1
ATOM 1021 O O . ASN A 1 127 ? -24.139 4.184 15.428 1.00 97.56 127 ASN A O 1
ATOM 1025 N N . ALA A 1 128 ? -23.147 6.112 15.959 1.00 96.12 128 ALA A N 1
ATOM 1026 C CA . ALA A 1 128 ? -24.333 6.669 16.619 1.00 96.12 128 ALA A CA 1
ATOM 1027 C C . ALA A 1 128 ? -25.508 6.866 15.647 1.00 96.12 128 ALA A C 1
ATOM 1029 O O . ALA A 1 128 ? -26.669 6.854 16.054 1.00 96.12 128 ALA A O 1
ATOM 1030 N N . SER A 1 129 ? -25.211 7.034 14.358 1.00 94.81 129 SER A N 1
ATOM 1031 C CA . SER A 1 129 ? -26.214 7.181 13.308 1.00 94.81 129 SER A CA 1
ATOM 1032 C C . SER A 1 129 ? -26.711 5.835 12.765 1.00 94.81 129 SER A C 1
ATOM 1034 O O . SER A 1 129 ? -27.668 5.840 11.990 1.00 94.81 129 SER A O 1
ATOM 1036 N N . ALA A 1 130 ? -26.102 4.704 13.141 1.00 94.81 130 ALA A N 1
ATOM 1037 C CA . ALA A 1 130 ? -26.344 3.376 12.564 1.00 94.81 130 ALA A CA 1
ATOM 1038 C C . ALA A 1 130 ? -27.572 2.627 13.135 1.00 94.81 130 ALA A C 1
ATOM 1040 O O . ALA A 1 130 ? -27.777 1.445 12.872 1.00 94.81 130 ALA A O 1
ATOM 1041 N N . GLY A 1 131 ? -28.424 3.298 13.918 1.00 92.44 131 GLY A N 1
ATOM 1042 C CA . GLY A 1 131 ? -29.644 2.703 14.476 1.00 92.44 131 GLY A CA 1
ATOM 1043 C C . GLY A 1 131 ? -29.436 2.050 15.846 1.00 92.44 131 GLY A C 1
ATOM 1044 O O . GLY A 1 131 ? -28.775 2.625 16.707 1.00 92.44 131 GLY A O 1
ATOM 1045 N N . ASP A 1 132 ? -30.068 0.894 16.087 1.00 93.44 132 ASP A N 1
ATOM 1046 C CA . ASP A 1 132 ? -29.961 0.175 17.367 1.00 93.44 132 ASP A CA 1
ATOM 1047 C C . ASP A 1 132 ? -28.524 -0.338 17.559 1.00 93.44 132 ASP A C 1
ATOM 1049 O O . ASP A 1 132 ? -28.089 -1.181 16.782 1.00 93.44 132 ASP A O 1
ATOM 1053 N N . PRO A 1 133 ? -27.788 0.069 18.609 1.00 89.75 133 PRO A N 1
ATOM 1054 C CA . PRO A 1 133 ? -26.429 -0.418 18.846 1.00 89.75 133 PRO A CA 1
ATOM 1055 C C . PRO A 1 133 ? -26.309 -1.942 19.007 1.00 89.75 133 PRO A C 1
ATOM 1057 O O . PRO A 1 133 ? -25.214 -2.485 18.885 1.00 89.75 133 PRO A O 1
ATOM 1060 N N . LYS A 1 134 ? -27.405 -2.653 19.308 1.00 91.06 134 LYS A N 1
ATOM 1061 C CA . LYS A 1 134 ? -27.426 -4.127 19.362 1.00 91.06 134 LYS A CA 1
ATOM 1062 C C . LYS A 1 134 ? -27.597 -4.784 17.994 1.00 91.06 134 LYS A C 1
ATOM 1064 O O . LYS A 1 134 ? -27.345 -5.980 17.876 1.00 91.06 134 LYS A O 1
ATOM 1069 N N . ASN A 1 135 ? -28.058 -4.029 17.004 1.00 91.31 135 ASN A N 1
ATOM 1070 C CA . ASN A 1 135 ? -28.285 -4.475 15.637 1.00 91.31 135 ASN A CA 1
ATOM 1071 C C . ASN A 1 135 ? -28.180 -3.274 14.675 1.00 91.31 135 ASN A C 1
ATOM 1073 O O . ASN A 1 135 ? -29.206 -2.839 14.136 1.00 91.31 135 ASN A O 1
ATOM 1077 N N . PRO A 1 136 ? -26.976 -2.688 14.531 1.00 95.31 136 PRO A N 1
ATOM 1078 C CA . PRO A 1 136 ? -26.783 -1.526 13.677 1.00 95.31 136 PRO A CA 1
ATOM 1079 C C . PRO A 1 136 ? -26.918 -1.921 12.203 1.00 95.31 136 PRO A C 1
ATOM 1081 O O . PRO A 1 136 ? -26.683 -3.074 11.846 1.00 95.31 136 PRO A O 1
ATOM 1084 N N . ASP A 1 137 ? -27.274 -0.967 11.343 1.00 94.69 137 ASP A N 1
ATOM 1085 C CA . ASP A 1 137 ? -27.277 -1.186 9.892 1.00 94.69 137 ASP A CA 1
ATOM 1086 C C . ASP A 1 137 ? -25.862 -1.235 9.292 1.00 94.69 137 ASP A C 1
ATOM 1088 O O . ASP A 1 137 ? -25.670 -1.854 8.252 1.00 94.69 137 ASP A O 1
ATOM 1092 N N . MET A 1 138 ? -24.881 -0.620 9.962 1.00 97.06 138 MET A N 1
ATOM 1093 C CA . MET A 1 138 ? -23.466 -0.638 9.597 1.00 97.06 138 MET A CA 1
ATOM 1094 C C . MET A 1 138 ? -22.574 -0.471 10.838 1.00 97.06 138 MET A C 1
ATOM 1096 O O . MET A 1 138 ? -22.856 0.353 11.710 1.00 97.06 138 MET A O 1
ATOM 1100 N N . VAL A 1 139 ? -21.452 -1.194 10.900 1.00 97.88 139 VAL A N 1
ATOM 1101 C CA . VAL A 1 139 ? -20.400 -1.000 11.915 1.00 97.88 139 VAL A CA 1
ATOM 1102 C C . VAL A 1 139 ? -19.210 -0.250 11.319 1.00 97.88 139 VAL A C 1
ATOM 1104 O O . VAL A 1 139 ? -18.605 -0.693 10.349 1.00 97.88 139 VAL A O 1
ATOM 1107 N N . SER A 1 140 ? -18.842 0.877 11.921 1.00 98.19 140 SER A N 1
ATOM 1108 C CA . SER A 1 140 ? -17.677 1.676 11.522 1.00 98.19 140 SER A CA 1
ATOM 1109 C C . SER A 1 140 ? -16.534 1.445 12.500 1.00 98.19 140 SER A C 1
ATOM 1111 O O . SER A 1 140 ? -16.661 1.745 13.691 1.00 98.19 140 SER A O 1
ATOM 1113 N N . PHE A 1 141 ? -15.422 0.919 12.005 1.00 98.44 141 PHE A N 1
ATOM 1114 C CA . PHE A 1 141 ? -14.216 0.693 12.783 1.00 98.44 141 PHE A CA 1
ATOM 1115 C C . PHE A 1 141 ? -13.254 1.874 12.662 1.00 98.44 141 PHE A C 1
ATOM 1117 O O . PHE A 1 141 ? -13.113 2.494 11.608 1.00 98.44 141 PHE A O 1
ATOM 1124 N N . LEU A 1 142 ? -12.594 2.177 13.777 1.00 98.69 142 LEU A N 1
ATOM 1125 C CA . LEU A 1 142 ? -11.492 3.124 13.815 1.00 98.69 142 LEU A CA 1
ATOM 1126 C C . LEU A 1 142 ? -10.187 2.372 13.549 1.00 98.69 142 LEU A C 1
ATOM 1128 O O . LEU A 1 142 ? -9.947 1.320 14.150 1.00 98.69 142 LEU A O 1
ATOM 1132 N N . GLY A 1 143 ? -9.324 2.951 12.727 1.00 98.12 143 GLY A N 1
ATOM 1133 C CA . GLY A 1 143 ? -8.007 2.411 12.456 1.00 98.12 143 GLY A CA 1
ATOM 1134 C C . GLY A 1 143 ? -7.090 3.419 11.782 1.00 98.12 143 GLY A C 1
ATOM 1135 O O . GLY A 1 143 ? -7.429 4.588 11.635 1.00 98.12 143 GLY A O 1
ATOM 1136 N N . TRP A 1 144 ? -5.909 2.946 11.411 1.00 98.25 144 TRP A N 1
ATOM 1137 C CA . TRP A 1 144 ? -4.955 3.655 10.561 1.00 98.25 144 TRP A CA 1
ATOM 1138 C C . TRP A 1 144 ? -4.182 2.645 9.716 1.00 98.25 144 TRP A C 1
ATOM 1140 O O . TRP A 1 144 ? -4.158 1.451 10.045 1.00 98.25 144 TRP A O 1
ATOM 1150 N N . GLU A 1 145 ? -3.520 3.114 8.665 1.00 97.81 145 GLU A N 1
ATOM 1151 C CA . GLU A 1 145 ? -2.502 2.336 7.963 1.00 97.81 145 GLU A CA 1
ATOM 1152 C C . GLU A 1 145 ? -1.104 2.665 8.501 1.00 97.81 145 GLU A C 1
ATOM 1154 O O . GLU A 1 145 ? -0.733 3.825 8.686 1.00 97.81 145 GLU A O 1
ATOM 1159 N N . TRP A 1 146 ? -0.332 1.620 8.791 1.00 96.94 146 TRP A N 1
ATOM 1160 C CA . TRP A 1 146 ? 1.103 1.672 9.043 1.00 96.94 146 TRP A CA 1
ATOM 1161 C C . TRP A 1 146 ? 1.851 1.311 7.755 1.00 96.94 146 TRP A C 1
ATOM 1163 O O . TRP A 1 146 ? 1.831 0.155 7.316 1.00 96.94 146 TRP A O 1
ATOM 1173 N N . THR A 1 147 ? 2.533 2.293 7.174 1.00 93.88 147 THR A N 1
ATOM 1174 C CA . THR A 1 147 ? 2.930 2.319 5.756 1.00 93.88 147 THR A CA 1
ATOM 1175 C C . THR A 1 147 ? 4.441 2.157 5.618 1.00 93.88 147 THR A C 1
ATOM 1177 O O . THR A 1 147 ? 5.188 3.112 5.388 1.00 93.88 147 THR A O 1
ATOM 1180 N N . GLN A 1 148 ? 4.942 0.938 5.840 1.00 92.88 148 GLN A N 1
ATOM 1181 C CA . GLN A 1 148 ? 6.386 0.694 5.869 1.00 92.88 148 GLN A CA 1
ATOM 1182 C C . GLN A 1 148 ? 6.942 0.249 4.522 1.00 92.88 148 GLN A C 1
ATOM 1184 O O . GLN A 1 148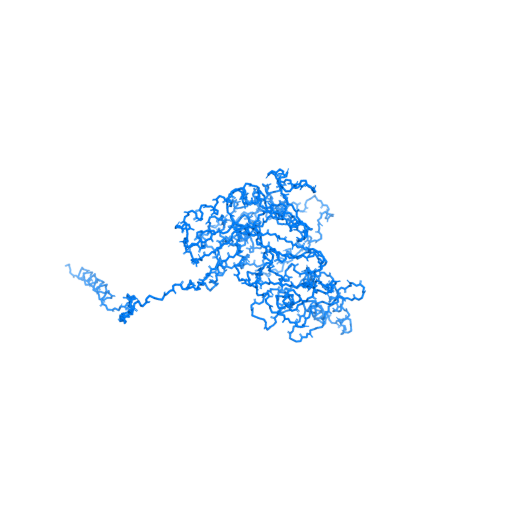 ? 6.551 -0.780 3.966 1.00 92.88 148 GLN A O 1
ATOM 1189 N N . MET A 1 149 ? 7.965 0.976 4.066 1.00 89.25 149 MET A N 1
ATOM 1190 C CA . MET A 1 149 ? 8.735 0.628 2.878 1.00 89.25 149 MET A CA 1
ATOM 1191 C C . MET A 1 149 ? 10.244 0.652 3.144 1.00 89.25 149 MET A C 1
ATOM 1193 O O . MET A 1 149 ? 10.834 1.694 3.441 1.00 89.25 149 MET A O 1
ATOM 1197 N N . GLY A 1 150 ? 10.890 -0.499 2.957 1.00 87.19 150 GLY A N 1
ATOM 1198 C CA . GLY A 1 150 ? 12.344 -0.617 2.823 1.00 87.19 150 GLY A CA 1
ATOM 1199 C C . GLY A 1 150 ? 12.805 -0.670 1.364 1.00 87.19 150 GLY A C 1
ATOM 1200 O O . GLY A 1 150 ? 12.062 -1.109 0.489 1.00 87.19 150 GLY A O 1
ATOM 1201 N N . THR A 1 151 ? 14.050 -0.256 1.110 1.00 80.06 151 THR A N 1
ATOM 1202 C CA . THR A 1 151 ? 14.714 -0.347 -0.208 1.00 80.06 151 THR A CA 1
ATOM 1203 C C . THR A 1 151 ? 15.247 -1.742 -0.523 1.00 80.06 151 THR A C 1
ATOM 1205 O O . THR A 1 151 ? 15.541 -2.039 -1.680 1.00 80.06 151 THR A O 1
ATOM 1208 N N . THR A 1 152 ? 15.415 -2.588 0.494 1.00 87.06 152 THR A N 1
ATOM 1209 C CA . THR A 1 152 ? 16.002 -3.928 0.374 1.00 87.06 152 THR A CA 1
ATOM 1210 C C . THR A 1 152 ? 15.086 -4.980 0.981 1.00 87.06 152 THR A C 1
ATOM 1212 O O . THR A 1 152 ? 14.215 -4.664 1.796 1.00 87.06 152 THR A O 1
ATOM 1215 N N . VAL A 1 153 ? 15.309 -6.249 0.630 1.00 90.44 153 VAL A N 1
ATOM 1216 C CA . VAL A 1 153 ? 14.561 -7.380 1.197 1.00 90.44 153 VAL A CA 1
ATOM 1217 C C . VAL A 1 153 ? 14.646 -7.391 2.724 1.00 90.44 153 VAL A C 1
ATOM 1219 O O . VAL A 1 153 ? 13.653 -7.672 3.385 1.00 90.44 153 VAL A O 1
ATOM 1222 N N . GLU A 1 154 ? 15.789 -7.040 3.310 1.00 89.88 154 GLU A N 1
ATOM 1223 C CA . GLU A 1 154 ? 16.019 -7.050 4.759 1.00 89.88 154 GLU A CA 1
ATOM 1224 C C . GLU A 1 154 ? 15.222 -5.948 5.462 1.00 89.88 154 GLU A C 1
ATOM 1226 O O . GLU A 1 154 ? 14.593 -6.198 6.489 1.00 89.88 154 GLU A O 1
ATOM 1231 N N . SER A 1 155 ? 15.197 -4.749 4.879 1.00 90.31 155 SER A N 1
ATOM 1232 C CA . SER A 1 155 ? 14.597 -3.552 5.481 1.00 90.31 155 SER A CA 1
ATOM 1233 C C . SER A 1 155 ? 13.103 -3.376 5.189 1.00 90.31 155 SER A C 1
ATOM 1235 O O . SER A 1 155 ? 12.460 -2.552 5.833 1.00 90.31 155 SER A O 1
ATOM 1237 N N . HIS A 1 156 ? 12.539 -4.126 4.238 1.00 92.94 156 HIS A N 1
ATOM 1238 C CA . HIS A 1 156 ? 11.147 -3.987 3.802 1.00 92.94 156 HIS A CA 1
ATOM 1239 C C . HIS A 1 156 ? 10.181 -4.904 4.570 1.00 92.94 156 HIS A C 1
ATOM 1241 O O . HIS A 1 156 ? 10.360 -6.122 4.561 1.00 92.94 156 HIS A O 1
ATOM 1247 N N . TYR A 1 157 ? 9.136 -4.360 5.198 1.00 93.44 157 TYR A N 1
ATOM 1248 C CA . TYR A 1 157 ? 8.145 -5.144 5.957 1.00 93.44 157 TYR A CA 1
ATOM 1249 C C . TYR A 1 157 ? 6.716 -5.062 5.419 1.00 93.44 157 TYR A C 1
ATOM 1251 O O . TYR A 1 157 ? 5.863 -5.807 5.915 1.00 93.44 157 TYR A O 1
ATOM 1259 N N . GLY A 1 158 ? 6.460 -4.204 4.433 1.00 92.88 158 GLY A N 1
ATOM 1260 C CA . GLY A 1 158 ? 5.143 -3.998 3.843 1.00 92.88 158 GLY A CA 1
ATOM 1261 C C . GLY A 1 158 ? 4.177 -3.278 4.777 1.00 92.88 158 GLY A C 1
ATOM 1262 O O . GLY A 1 158 ? 4.487 -2.978 5.936 1.00 92.88 158 GLY A O 1
ATOM 1263 N N . HIS A 1 159 ? 2.986 -3.026 4.261 1.00 95.38 159 HIS A N 1
ATOM 1264 C CA . HIS A 1 159 ? 1.987 -2.197 4.912 1.00 95.38 159 HIS A CA 1
ATOM 1265 C C . HIS A 1 159 ? 1.033 -3.014 5.791 1.00 95.38 159 HIS A C 1
ATOM 1267 O O . HIS A 1 159 ? 0.872 -4.228 5.603 1.00 95.38 159 HIS A O 1
ATOM 1273 N N . ARG A 1 160 ? 0.437 -2.368 6.801 1.00 97.12 160 ARG A N 1
ATOM 1274 C CA . ARG A 1 160 ? -0.489 -2.998 7.756 1.00 97.12 160 ARG A CA 1
ATOM 1275 C C . ARG A 1 160 ? -1.584 -2.035 8.193 1.00 97.12 160 ARG A C 1
ATOM 1277 O O . ARG A 1 160 ? -1.280 -1.001 8.776 1.00 97.12 160 ARG A O 1
ATOM 1284 N N . ASN A 1 161 ? -2.838 -2.455 8.090 1.00 98.50 161 ASN A N 1
ATOM 1285 C CA . ASN A 1 161 ? -3.931 -1.772 8.778 1.00 98.50 161 ASN A CA 1
ATOM 1286 C C . ASN A 1 161 ? -3.962 -2.164 10.247 1.00 98.50 161 ASN A C 1
ATOM 1288 O O . ASN A 1 161 ? -3.882 -3.347 10.575 1.00 98.50 161 ASN A O 1
ATOM 1292 N N . VAL A 1 162 ? -4.098 -1.180 11.128 1.00 98.56 162 VAL A N 1
ATOM 1293 C CA . VAL A 1 162 ? -4.310 -1.358 12.565 1.00 98.56 162 VAL A CA 1
ATOM 1294 C C . VAL A 1 162 ? -5.737 -0.929 12.873 1.00 98.56 162 VAL A C 1
ATOM 1296 O O . VAL A 1 162 ? -6.085 0.222 12.643 1.00 98.56 162 VAL A O 1
ATOM 1299 N N . ILE A 1 163 ? -6.564 -1.845 13.375 1.00 98.31 163 ILE A N 1
ATOM 1300 C CA . ILE A 1 163 ? -8.003 -1.631 13.578 1.00 98.31 163 ILE A CA 1
ATOM 1301 C C . ILE A 1 163 ? -8.390 -1.944 15.024 1.00 98.31 163 ILE A C 1
ATOM 1303 O O . ILE A 1 163 ? -7.942 -2.945 15.596 1.00 98.31 163 ILE A O 1
ATOM 1307 N N . PHE A 1 164 ? -9.256 -1.112 15.603 1.00 98.25 164 PHE A N 1
ATOM 1308 C CA . PHE A 1 164 ? -9.730 -1.237 16.981 1.00 98.25 164 PHE A CA 1
ATOM 1309 C C . PHE A 1 164 ? -11.169 -1.726 17.055 1.00 98.25 164 PHE A C 1
ATOM 1311 O O . PHE A 1 164 ? -12.025 -1.360 16.253 1.00 98.25 164 PHE A O 1
ATOM 1318 N N . LYS A 1 165 ? -11.438 -2.551 18.069 1.00 95.44 165 LYS A N 1
ATOM 1319 C CA . LYS A 1 165 ? -12.784 -3.064 18.344 1.00 95.44 165 LYS A CA 1
ATOM 1320 C C . LYS A 1 165 ? -13.720 -1.988 18.901 1.00 95.44 165 LYS A C 1
ATOM 1322 O O . LYS A 1 165 ? -14.901 -1.969 18.567 1.00 95.44 165 LYS A O 1
ATOM 1327 N N . ASP A 1 166 ? -13.207 -1.168 19.809 1.00 95.69 166 ASP A N 1
ATOM 1328 C CA . ASP A 1 166 ? -13.956 -0.140 20.525 1.00 95.69 166 ASP A CA 1
ATOM 1329 C C . ASP A 1 166 ? -13.647 1.246 19.938 1.00 95.69 166 ASP A C 1
ATOM 1331 O O . ASP A 1 166 ? -12.627 1.443 19.282 1.00 95.69 166 ASP A O 1
ATOM 1335 N N . THR A 1 167 ? -14.519 2.219 20.206 1.00 95.75 167 THR A N 1
ATOM 1336 C CA . THR A 1 167 ? -14.357 3.613 19.748 1.00 95.75 167 THR A CA 1
ATOM 1337 C C . THR A 1 167 ? -14.329 4.620 20.899 1.00 95.75 167 THR A C 1
ATOM 1339 O O . THR A 1 167 ? -14.154 5.817 20.669 1.00 95.75 167 THR A O 1
ATOM 1342 N N . ASP A 1 168 ? -14.523 4.169 22.141 1.00 95.81 168 ASP A N 1
ATOM 1343 C CA . ASP A 1 168 ? -14.482 5.023 23.334 1.00 95.81 168 ASP A CA 1
ATOM 1344 C C . ASP A 1 168 ? -13.078 5.616 23.533 1.00 95.81 168 ASP A C 1
ATOM 1346 O O . ASP A 1 168 ? -12.074 4.982 23.220 1.00 95.81 168 ASP A O 1
ATOM 1350 N N . GLU A 1 169 ? -12.996 6.843 24.052 1.00 94.19 169 GLU A N 1
ATOM 1351 C CA . GLU A 1 169 ? -11.746 7.623 24.121 1.00 94.19 169 GLU A CA 1
ATOM 1352 C C . GLU A 1 169 ? -10.635 6.952 24.936 1.00 94.19 169 GLU A C 1
ATOM 1354 O O . GLU A 1 169 ? -9.462 7.095 24.610 1.00 94.19 169 GLU A O 1
ATOM 1359 N N . ASP A 1 170 ? -10.993 6.200 25.973 1.00 93.81 170 ASP A N 1
ATOM 1360 C CA . ASP A 1 170 ? -10.078 5.453 26.837 1.00 93.81 170 ASP A CA 1
ATOM 1361 C C . ASP A 1 170 ? -9.805 4.019 26.351 1.00 93.81 170 ASP A C 1
ATOM 1363 O O . ASP A 1 170 ? -8.968 3.321 26.928 1.00 93.81 170 ASP A O 1
ATOM 1367 N N . LYS A 1 171 ? -10.476 3.586 25.277 1.00 96.56 171 LYS A N 1
ATOM 1368 C CA . LYS A 1 171 ? -10.335 2.255 24.668 1.00 96.56 171 LYS A CA 1
ATOM 1369 C C . LYS A 1 171 ? -9.700 2.278 23.282 1.00 96.56 171 LYS A C 1
ATOM 1371 O O . LYS A 1 171 ? -9.656 1.245 22.623 1.00 96.56 171 LYS A O 1
ATOM 1376 N N . VAL A 1 172 ? -9.190 3.426 22.850 1.00 97.19 172 VAL A N 1
ATOM 1377 C CA . VAL A 1 172 ? -8.410 3.575 21.617 1.00 97.19 172 VAL A CA 1
ATOM 1378 C C . VAL A 1 172 ? -7.093 4.295 21.919 1.00 97.19 172 VAL A C 1
ATOM 1380 O O . VAL A 1 172 ? -7.005 5.030 22.907 1.00 97.19 172 VAL A O 1
ATOM 1383 N N . PRO A 1 173 ? -6.038 4.095 21.112 1.00 96.56 173 PRO A N 1
ATOM 1384 C CA . PRO A 1 173 ? -4.784 4.816 21.291 1.00 96.56 173 PRO A CA 1
ATOM 1385 C C . PRO A 1 173 ? -4.969 6.336 21.249 1.00 96.56 173 PRO A C 1
ATOM 1387 O O . PRO A 1 173 ? -5.693 6.883 20.414 1.00 96.56 173 PRO A O 1
ATOM 1390 N N . ALA A 1 174 ? -4.255 7.053 22.121 1.00 95.62 174 ALA A N 1
ATOM 1391 C CA . ALA A 1 174 ? -4.294 8.517 22.123 1.00 95.62 174 ALA A CA 1
ATOM 1392 C C . ALA A 1 174 ? -3.673 9.131 20.854 1.00 95.62 174 ALA A C 1
ATOM 1394 O O . ALA A 1 174 ? -3.931 10.298 20.565 1.00 95.62 174 ALA A O 1
ATOM 1395 N N . ARG A 1 175 ? -2.851 8.358 20.132 1.00 94.69 175 ARG A N 1
ATOM 1396 C CA . ARG A 1 175 ? -2.136 8.723 18.903 1.00 94.69 175 ARG A CA 1
ATOM 1397 C C . ARG A 1 175 ? -2.000 7.494 18.007 1.00 94.69 175 ARG A C 1
ATOM 1399 O O . ARG A 1 175 ? -1.986 6.371 18.516 1.00 94.69 175 ARG A O 1
ATOM 1406 N N . THR A 1 176 ? -1.834 7.728 16.713 1.00 94.81 176 THR A N 1
ATOM 1407 C CA . THR A 1 176 ? -1.405 6.709 15.752 1.00 94.81 176 THR A CA 1
ATOM 1408 C C . THR A 1 176 ? 0.079 6.382 15.931 1.00 94.81 176 THR A C 1
ATOM 1410 O O . THR A 1 176 ? 0.838 7.152 16.528 1.00 94.81 176 THR A O 1
ATOM 1413 N N . VAL A 1 177 ? 0.496 5.224 15.415 1.00 95.62 177 VAL A N 1
ATOM 1414 C CA . VAL A 1 177 ? 1.909 4.837 15.314 1.00 95.62 177 VAL A CA 1
ATOM 1415 C C . VAL A 1 177 ? 2.250 4.729 13.837 1.00 95.62 177 VAL A C 1
ATOM 1417 O O . VAL A 1 177 ? 1.718 3.855 13.159 1.00 95.62 177 VAL A O 1
ATOM 1420 N N . ALA A 1 178 ? 3.128 5.604 13.363 1.00 93.88 178 ALA A N 1
ATOM 1421 C CA . ALA A 1 178 ? 3.596 5.670 11.987 1.00 93.88 178 ALA A CA 1
ATOM 1422 C C . ALA A 1 178 ? 4.822 4.772 11.738 1.00 93.88 178 ALA A C 1
ATOM 1424 O O . ALA A 1 178 ? 5.557 4.416 12.663 1.00 93.88 178 ALA A O 1
ATOM 1425 N N . ALA A 1 179 ? 5.072 4.392 10.490 1.00 92.94 179 ALA A N 1
ATOM 1426 C CA . ALA A 1 179 ? 6.215 3.583 10.083 1.00 92.94 179 ALA A CA 1
ATOM 1427 C C . ALA A 1 179 ? 7.470 4.427 9.885 1.00 92.94 179 ALA A C 1
ATOM 1429 O O . ALA A 1 179 ? 7.482 5.319 9.057 1.00 92.94 179 ALA A O 1
ATOM 1430 N N . SER A 1 180 ? 8.578 4.172 10.575 1.00 85.31 180 SER A N 1
ATOM 1431 C CA . SER A 1 180 ? 9.823 4.889 10.257 1.00 85.31 180 SER A CA 1
ATOM 1432 C C . SER A 1 180 ? 10.591 4.211 9.117 1.00 85.31 180 SER A C 1
ATOM 1434 O O . SER A 1 180 ? 10.540 2.994 8.936 1.00 85.31 180 SER A O 1
ATOM 1436 N N . GLY A 1 181 ? 11.313 5.005 8.326 1.00 74.44 181 GLY A N 1
ATOM 1437 C CA . GLY A 1 181 ? 12.055 4.506 7.173 1.00 74.44 181 GLY A CA 1
ATOM 1438 C C . GLY A 1 181 ? 12.550 5.623 6.251 1.00 74.44 181 GLY A C 1
ATOM 1439 O O . GLY A 1 181 ? 12.103 6.765 6.361 1.00 74.44 181 GLY A O 1
ATOM 1440 N N . PRO A 1 182 ? 13.472 5.311 5.322 1.00 62.66 182 PRO A N 1
ATOM 1441 C CA . PRO A 1 182 ? 14.082 6.297 4.426 1.00 62.66 182 PRO A CA 1
ATOM 1442 C C . PRO A 1 182 ? 13.088 6.953 3.457 1.00 62.66 182 PRO A C 1
ATOM 1444 O O . PRO A 1 182 ? 13.367 8.031 2.942 1.00 62.66 182 PRO A O 1
ATOM 1447 N N . TYR A 1 183 ? 11.936 6.323 3.209 1.00 67.12 183 TYR A N 1
ATOM 1448 C CA . TYR A 1 183 ? 10.888 6.870 2.347 1.00 67.12 183 TYR A CA 1
ATOM 1449 C C . TYR A 1 183 ? 9.703 7.446 3.103 1.00 67.12 183 TYR A C 1
ATOM 1451 O O . TYR A 1 183 ? 8.816 8.013 2.470 1.00 67.12 183 TYR A O 1
ATOM 1459 N N . THR A 1 184 ? 9.667 7.350 4.431 1.00 64.12 184 THR A N 1
ATOM 1460 C CA . THR A 1 184 ? 8.471 7.781 5.143 1.00 64.12 184 THR A CA 1
ATOM 1461 C C . THR A 1 184 ? 8.259 9.294 5.090 1.00 64.12 184 THR A C 1
ATOM 1463 O O . THR A 1 184 ? 7.129 9.766 5.000 1.00 64.12 184 THR A O 1
ATOM 1466 N N . GLU A 1 185 ? 9.341 10.071 5.033 1.00 60.41 185 GLU A N 1
ATOM 1467 C CA . GLU A 1 185 ? 9.253 11.523 4.847 1.00 60.41 185 GLU A CA 1
ATOM 1468 C C . GLU A 1 185 ? 8.509 11.908 3.552 1.00 60.41 185 GLU A C 1
ATOM 1470 O O . GLU A 1 185 ? 7.939 12.996 3.473 1.00 60.41 185 GLU A O 1
ATOM 1475 N N . LEU A 1 186 ? 8.448 11.016 2.550 1.00 65.00 186 LEU A N 1
ATOM 1476 C CA . LEU A 1 186 ? 7.670 11.236 1.328 1.00 65.00 186 LEU A CA 1
ATOM 1477 C C . LEU A 1 186 ? 6.158 11.268 1.608 1.00 65.00 186 LEU A C 1
ATOM 1479 O O . LEU A 1 186 ? 5.456 12.097 1.028 1.00 65.00 186 LEU A O 1
ATOM 1483 N N . PHE A 1 187 ? 5.673 10.433 2.534 1.00 69.12 187 PHE A N 1
ATOM 1484 C CA . PHE A 1 187 ? 4.272 10.422 2.985 1.00 69.12 187 PHE A CA 1
ATOM 1485 C C . PHE A 1 187 ? 3.945 11.601 3.904 1.00 69.12 187 PHE A C 1
ATOM 1487 O O . PHE A 1 187 ? 2.780 11.969 4.053 1.00 69.12 187 PHE A O 1
ATOM 1494 N N . SER A 1 188 ? 4.960 12.269 4.457 1.00 68.44 188 SER A N 1
ATOM 1495 C CA . SER A 1 188 ? 4.783 13.551 5.143 1.00 68.44 188 SER A CA 1
ATOM 1496 C C . SER A 1 188 ? 4.603 14.731 4.169 1.00 68.44 188 SER A C 1
ATOM 1498 O O . SER A 1 188 ? 4.152 15.801 4.579 1.00 68.44 188 SER A O 1
ATOM 1500 N N . GLY A 1 189 ? 4.894 14.537 2.876 1.00 74.56 189 GLY A N 1
ATOM 1501 C CA . GLY A 1 189 ? 4.568 15.452 1.780 1.00 74.56 189 GLY A CA 1
ATOM 1502 C C . GLY A 1 189 ? 5.763 16.208 1.170 1.00 74.56 189 GLY A C 1
ATOM 1503 O O . GLY A 1 189 ? 6.888 16.160 1.666 1.00 74.56 189 GLY A O 1
ATOM 1504 N N . PRO A 1 190 ? 5.549 16.935 0.054 1.00 81.50 190 PRO A N 1
ATOM 1505 C CA . PRO A 1 190 ? 6.628 17.545 -0.723 1.00 81.50 190 PRO A CA 1
ATOM 1506 C C . PRO A 1 190 ? 7.440 18.610 0.047 1.00 81.50 190 PRO A C 1
ATOM 1508 O O . PRO A 1 190 ? 6.901 19.334 0.890 1.00 81.50 190 PRO A O 1
ATOM 1511 N N . PRO A 1 191 ? 8.726 18.832 -0.289 1.00 84.31 191 PRO A N 1
ATOM 1512 C CA . PRO A 1 191 ? 9.546 19.889 0.313 1.00 84.31 191 PRO A CA 1
ATOM 1513 C C . PRO A 1 191 ? 9.001 21.311 0.093 1.00 84.31 191 PRO A C 1
ATOM 1515 O O . PRO A 1 191 ? 8.207 21.567 -0.816 1.00 84.31 191 PRO A O 1
ATOM 1518 N N . PHE A 1 192 ? 9.459 22.270 0.907 1.00 87.88 192 PHE A N 1
ATOM 1519 C CA . PHE A 1 192 ? 8.975 23.660 0.888 1.00 87.88 192 PHE A CA 1
ATOM 1520 C C . PHE A 1 192 ? 9.059 24.311 -0.500 1.00 87.88 192 PHE A C 1
ATOM 1522 O O . PHE A 1 192 ? 8.094 24.926 -0.956 1.00 87.88 192 PHE A O 1
ATOM 1529 N N . LEU A 1 193 ? 10.188 24.166 -1.201 1.00 88.62 193 LEU A N 1
ATOM 1530 C CA . LEU A 1 193 ? 10.358 24.760 -2.529 1.00 88.62 193 LEU A CA 1
ATOM 1531 C C . LEU A 1 193 ? 9.335 24.201 -3.529 1.00 88.62 193 LEU A C 1
ATOM 1533 O O . LEU A 1 193 ? 8.677 24.970 -4.227 1.00 88.62 193 LEU A O 1
ATOM 1537 N N . MET A 1 194 ? 9.145 22.880 -3.541 1.00 86.06 194 MET A N 1
ATOM 1538 C CA . MET A 1 194 ? 8.197 22.209 -4.431 1.00 86.06 194 MET A CA 1
ATOM 1539 C C . MET A 1 194 ? 6.754 22.642 -4.149 1.00 86.06 194 MET A C 1
ATOM 1541 O O . MET A 1 194 ? 6.037 23.004 -5.079 1.00 86.06 194 MET A O 1
ATOM 1545 N N . ARG A 1 195 ? 6.349 22.720 -2.873 1.00 89.38 195 ARG A N 1
ATOM 1546 C CA . ARG A 1 195 ? 5.033 23.253 -2.471 1.00 89.38 195 ARG A CA 1
ATOM 1547 C C . ARG A 1 195 ? 4.788 24.663 -2.999 1.00 89.38 195 ARG A C 1
ATOM 1549 O O . ARG A 1 195 ? 3.709 24.967 -3.501 1.00 89.38 195 ARG A O 1
ATOM 1556 N N . ASN A 1 196 ? 5.782 25.544 -2.890 1.00 90.38 196 ASN A N 1
ATOM 1557 C CA . ASN A 1 196 ? 5.646 26.920 -3.367 1.00 90.38 196 ASN A CA 1
ATOM 1558 C C . ASN A 1 196 ? 5.591 27.008 -4.894 1.00 90.38 196 ASN A C 1
ATOM 1560 O O . ASN A 1 196 ? 4.804 27.795 -5.417 1.00 90.38 196 ASN A O 1
ATOM 1564 N N . ILE A 1 197 ? 6.347 26.169 -5.604 1.00 91.00 197 ILE A N 1
ATOM 1565 C CA . ILE A 1 197 ? 6.246 26.061 -7.062 1.00 91.00 197 ILE A CA 1
ATOM 1566 C C . ILE A 1 197 ? 4.837 25.611 -7.466 1.00 91.00 197 ILE A C 1
ATOM 1568 O O . ILE A 1 197 ? 4.225 26.263 -8.309 1.00 91.00 197 ILE A O 1
ATOM 1572 N N . LEU A 1 198 ? 4.283 24.572 -6.831 1.00 89.75 198 LEU A N 1
ATOM 1573 C CA . LEU A 1 198 ? 2.928 24.088 -7.123 1.00 89.75 198 LEU A CA 1
ATOM 1574 C C . LEU A 1 198 ? 1.861 25.172 -6.908 1.00 89.75 198 LEU A C 1
ATOM 1576 O O . LEU A 1 198 ? 0.987 25.330 -7.755 1.00 89.75 198 LEU A O 1
ATOM 1580 N N . LYS A 1 199 ? 1.972 25.987 -5.850 1.00 91.56 199 LYS A N 1
ATOM 1581 C CA . LYS A 1 199 ? 1.082 27.144 -5.615 1.00 91.56 199 LYS A CA 1
ATOM 1582 C C . LYS A 1 199 ? 1.158 28.204 -6.719 1.00 91.56 199 LYS A C 1
ATOM 1584 O O . LYS A 1 199 ? 0.138 28.766 -7.120 1.00 91.56 199 LYS A O 1
ATOM 1589 N N . ILE A 1 200 ? 2.364 28.509 -7.198 1.00 90.69 200 ILE A N 1
ATOM 1590 C CA . ILE A 1 200 ? 2.581 29.532 -8.232 1.00 90.69 200 ILE A CA 1
ATOM 1591 C C . ILE A 1 200 ? 2.053 29.037 -9.579 1.00 90.69 200 ILE A C 1
ATOM 1593 O O . ILE A 1 200 ? 1.257 29.724 -10.226 1.00 90.69 200 ILE A O 1
ATOM 1597 N N . VAL A 1 201 ? 2.495 27.841 -9.973 1.00 90.56 201 VAL A N 1
ATOM 1598 C CA . VAL A 1 201 ? 2.188 27.220 -11.264 1.00 90.56 201 VAL A CA 1
ATOM 1599 C C . VAL A 1 201 ? 0.711 26.840 -11.344 1.00 90.56 201 VAL A C 1
ATOM 1601 O O . VAL A 1 201 ? 0.094 27.061 -12.382 1.00 90.56 201 VAL A O 1
ATOM 1604 N N . ALA A 1 202 ? 0.140 26.336 -10.246 1.00 89.81 202 ALA A N 1
ATOM 1605 C CA . ALA A 1 202 ? -1.234 25.856 -10.146 1.00 89.81 202 ALA A CA 1
ATOM 1606 C C . ALA A 1 202 ? -1.639 24.954 -11.333 1.00 89.81 202 ALA A C 1
ATOM 1608 O O . ALA A 1 202 ? -2.580 25.293 -12.060 1.00 89.81 202 ALA A O 1
ATOM 1609 N N . PRO A 1 203 ? -0.923 23.834 -11.564 1.00 86.75 203 PRO A N 1
ATOM 1610 C CA . PRO A 1 203 ? -1.197 22.942 -12.692 1.00 86.75 203 PRO A CA 1
ATOM 1611 C C . PRO A 1 203 ? -2.666 22.484 -12.684 1.00 86.75 203 PRO A C 1
ATOM 1613 O O . PRO A 1 203 ? -3.253 22.272 -11.626 1.00 86.75 203 PRO A O 1
ATOM 1616 N N . GLY A 1 204 ? -3.336 22.436 -13.831 1.00 84.31 204 GLY A N 1
ATOM 1617 C CA . GLY A 1 204 ? -4.777 22.153 -13.875 1.00 84.31 204 GLY A CA 1
ATOM 1618 C C . GLY A 1 204 ? -5.693 23.302 -13.405 1.00 84.31 204 GLY A C 1
ATOM 1619 O O . GLY A 1 204 ? -6.914 23.159 -13.397 1.00 84.31 204 GLY A O 1
ATOM 1620 N N . GLY A 1 205 ? -5.145 24.469 -13.046 1.00 83.81 205 GLY A N 1
ATOM 1621 C CA . GLY A 1 205 ? -5.854 25.755 -12.997 1.00 83.81 205 GLY A CA 1
ATOM 1622 C C . GLY A 1 205 ? -6.544 26.145 -11.682 1.00 83.81 205 GLY A C 1
ATOM 1623 O O . GLY A 1 205 ? -6.861 27.324 -11.510 1.00 83.81 205 GLY A O 1
ATOM 1624 N N . ASN A 1 206 ? -6.751 25.230 -10.729 1.00 87.38 206 ASN A N 1
ATOM 1625 C CA . ASN A 1 206 ? -7.343 25.570 -9.426 1.00 87.38 206 ASN A CA 1
ATOM 1626 C C . ASN A 1 206 ? -6.255 25.872 -8.386 1.00 87.38 206 ASN A C 1
ATOM 1628 O O . ASN A 1 206 ? -5.779 24.987 -7.681 1.00 87.38 206 ASN A O 1
ATOM 1632 N N . ARG A 1 207 ? -5.873 27.149 -8.279 1.00 91.31 207 ARG A N 1
ATOM 1633 C CA . ARG A 1 207 ? -4.829 27.596 -7.346 1.00 91.31 207 ARG A CA 1
ATOM 1634 C C . ARG A 1 207 ? -5.180 27.357 -5.872 1.00 91.31 207 ARG A C 1
ATOM 1636 O O . ARG A 1 207 ? -4.270 27.069 -5.103 1.00 91.31 207 ARG A O 1
ATOM 1643 N N . GLN A 1 208 ? -6.456 27.456 -5.487 1.00 93.81 208 GLN A N 1
ATOM 1644 C CA . GLN A 1 208 ? -6.871 27.266 -4.091 1.00 93.81 208 GLN A CA 1
ATOM 1645 C C . GLN A 1 208 ? -6.531 25.856 -3.601 1.00 93.81 208 GLN A C 1
ATOM 1647 O O . GLN A 1 208 ? -5.926 25.728 -2.546 1.00 93.81 208 GLN A O 1
ATOM 1652 N N . ALA A 1 209 ? -6.767 24.830 -4.428 1.00 92.62 209 ALA A N 1
ATOM 1653 C CA . ALA A 1 209 ? -6.413 23.449 -4.092 1.00 92.62 209 ALA A CA 1
ATOM 1654 C C . ALA A 1 209 ? -4.921 23.279 -3.748 1.00 92.62 209 ALA A C 1
ATOM 1656 O O . ALA A 1 209 ? -4.571 22.493 -2.876 1.00 92.62 209 ALA A O 1
ATOM 1657 N N . TYR A 1 210 ? -4.028 24.041 -4.389 1.00 94.19 210 TYR A N 1
ATOM 1658 C CA . TYR A 1 210 ? -2.593 24.005 -4.086 1.00 94.19 210 TYR A CA 1
ATOM 1659 C C . TYR A 1 210 ? -2.206 24.803 -2.843 1.00 94.19 210 TYR A C 1
ATOM 1661 O O . TYR A 1 210 ? -1.200 24.475 -2.214 1.00 94.19 210 TYR A O 1
ATOM 1669 N N . TYR A 1 211 ? -2.962 25.850 -2.496 1.00 94.81 211 TYR A N 1
ATOM 1670 C CA . TYR A 1 211 ? -2.809 26.516 -1.203 1.00 94.81 211 TYR A CA 1
ATOM 1671 C C . TYR A 1 211 ? -3.239 25.579 -0.077 1.00 94.81 211 TYR A C 1
ATOM 1673 O O . TYR A 1 211 ? -2.425 25.314 0.801 1.00 94.81 211 TYR A O 1
ATOM 1681 N N . ASP A 1 212 ? -4.436 24.999 -0.177 1.00 94.25 212 ASP A N 1
ATOM 1682 C CA . ASP A 1 212 ? -4.980 24.074 0.823 1.00 94.25 212 ASP A CA 1
ATOM 1683 C C . ASP A 1 212 ? -4.052 22.866 1.018 1.00 94.25 212 ASP A C 1
ATOM 1685 O O . ASP A 1 212 ? -3.716 22.498 2.141 1.00 94.25 212 ASP A O 1
ATOM 1689 N N . PHE A 1 213 ? -3.546 22.305 -0.082 1.00 93.06 213 PHE A N 1
ATOM 1690 C CA . PHE A 1 213 ? -2.575 21.218 -0.053 1.00 93.06 213 PHE A CA 1
ATOM 1691 C C . PHE A 1 213 ? -1.233 21.620 0.575 1.00 93.06 213 PHE A C 1
ATOM 1693 O O . PHE A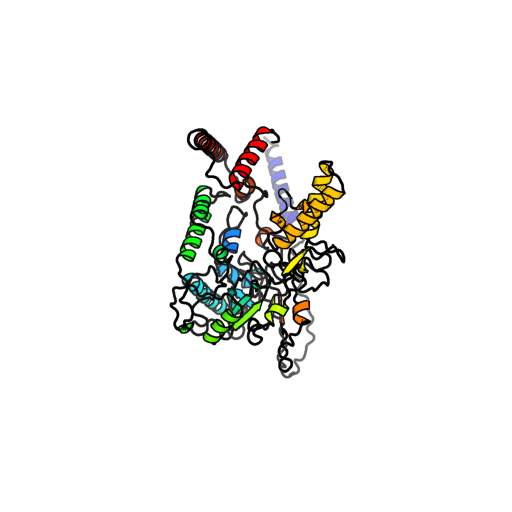 1 213 ? -0.639 20.862 1.341 1.00 93.06 213 PHE A O 1
ATOM 1700 N N . ALA A 1 214 ? -0.722 22.815 0.274 1.00 93.31 214 ALA A N 1
ATOM 1701 C CA . ALA A 1 214 ? 0.515 23.286 0.886 1.00 93.31 214 ALA A CA 1
ATOM 1702 C C . ALA A 1 214 ? 0.351 23.531 2.394 1.00 93.31 214 ALA A C 1
ATOM 1704 O O . ALA A 1 214 ? 1.294 23.263 3.143 1.00 93.31 214 ALA A O 1
ATOM 1705 N N . ASP A 1 215 ? -0.810 24.023 2.827 1.00 92.12 215 ASP A N 1
ATOM 1706 C CA . ASP A 1 215 ? -1.142 24.233 4.237 1.00 92.12 215 ASP A CA 1
ATOM 1707 C C . ASP A 1 215 ? -1.282 22.892 4.964 1.00 92.12 215 ASP A C 1
ATOM 1709 O O . ASP A 1 215 ? -0.660 22.703 6.006 1.00 92.12 215 ASP A O 1
ATOM 1713 N N . PHE A 1 216 ? -1.968 21.923 4.354 1.00 91.50 216 PHE A N 1
ATOM 1714 C CA . PHE A 1 216 ? -2.054 20.537 4.819 1.00 91.50 216 PHE A CA 1
ATOM 1715 C C . PHE A 1 216 ? -0.673 19.911 5.059 1.00 91.50 216 PHE A C 1
ATOM 1717 O O . PHE A 1 216 ? -0.389 19.429 6.153 1.00 91.50 216 PHE A O 1
ATOM 1724 N N . VAL A 1 217 ? 0.236 19.985 4.081 1.00 90.94 217 VAL A N 1
ATOM 1725 C CA . VAL A 1 217 ? 1.604 19.455 4.233 1.00 90.94 217 VAL A CA 1
ATOM 1726 C C . VAL A 1 217 ? 2.401 20.241 5.285 1.00 90.94 217 VAL A C 1
ATOM 1728 O O . VAL A 1 217 ? 3.259 19.690 5.973 1.00 90.94 217 VAL A O 1
ATOM 1731 N N . THR A 1 218 ? 2.161 21.547 5.418 1.00 89.75 218 THR A N 1
ATOM 1732 C CA . THR A 1 218 ? 2.869 22.387 6.398 1.00 89.75 218 THR A CA 1
ATOM 1733 C C . THR A 1 218 ? 2.425 22.089 7.828 1.00 89.75 218 THR A C 1
ATOM 1735 O O . THR A 1 218 ? 3.286 22.012 8.701 1.00 89.75 218 THR A O 1
ATOM 1738 N N . ASP A 1 219 ? 1.128 21.871 8.057 1.00 88.38 219 ASP A N 1
ATOM 1739 C CA . ASP A 1 219 ? 0.589 21.445 9.353 1.00 88.38 219 ASP A CA 1
ATOM 1740 C C . ASP A 1 219 ? 1.197 20.103 9.779 1.00 88.38 219 ASP A C 1
ATOM 1742 O O . ASP A 1 219 ? 1.763 20.001 10.865 1.00 88.38 219 ASP A O 1
ATOM 1746 N N . ARG A 1 220 ? 1.217 19.110 8.880 1.00 87.75 220 ARG A N 1
ATOM 1747 C CA . ARG A 1 220 ? 1.823 17.786 9.125 1.00 87.75 220 ARG A CA 1
ATOM 1748 C C . ARG A 1 220 ? 3.273 17.860 9.566 1.00 87.75 220 ARG A C 1
ATOM 1750 O O . ARG A 1 220 ? 3.640 17.317 10.603 1.00 87.75 220 ARG A O 1
ATOM 1757 N N . LEU A 1 221 ? 4.088 18.583 8.802 1.00 85.62 221 LEU A N 1
ATOM 1758 C CA . LEU A 1 221 ? 5.521 18.715 9.061 1.00 85.62 221 LEU A CA 1
ATOM 1759 C C . LEU A 1 221 ? 5.844 19.583 10.288 1.00 85.62 221 LEU A C 1
ATOM 1761 O O . LEU A 1 221 ? 7.013 19.705 10.652 1.00 85.62 221 LEU A O 1
ATOM 1765 N N . SER A 1 222 ? 4.843 20.213 10.912 1.00 86.50 222 SER A N 1
ATOM 1766 C CA . SER A 1 222 ? 5.037 20.997 12.134 1.00 86.50 222 SER A CA 1
ATOM 1767 C C . SER A 1 222 ? 5.119 20.132 13.399 1.00 86.50 222 SER A C 1
ATOM 1769 O O . SER A 1 222 ? 5.709 20.566 14.395 1.00 86.50 222 SER A O 1
ATOM 1771 N N . TYR A 1 223 ? 4.585 18.905 13.361 1.00 85.94 223 TYR A N 1
ATOM 1772 C CA . TYR A 1 223 ? 4.596 17.988 14.498 1.00 85.94 223 TYR A CA 1
ATOM 1773 C C . TYR A 1 223 ? 5.943 17.282 14.631 1.00 85.94 223 TYR A C 1
ATOM 1775 O O . TYR A 1 223 ? 6.540 16.809 13.666 1.00 85.94 223 TYR A O 1
ATOM 1783 N N . LYS A 1 224 ? 6.439 17.216 15.868 1.00 87.69 224 LYS A N 1
ATOM 1784 C CA . LYS A 1 224 ? 7.710 16.562 16.182 1.00 87.69 224 LYS A CA 1
ATOM 1785 C C . LYS A 1 224 ? 7.500 15.086 16.474 1.00 87.69 224 LYS A C 1
ATOM 1787 O O . LYS A 1 224 ? 6.431 14.662 16.910 1.00 87.69 224 LYS A O 1
ATOM 1792 N N . HIS A 1 225 ? 8.571 14.318 16.320 1.00 88.75 225 HIS A N 1
ATOM 1793 C CA . HIS A 1 225 ? 8.584 12.926 16.743 1.00 88.75 225 HIS A CA 1
ATOM 1794 C C . HIS A 1 225 ? 8.452 12.826 18.264 1.00 88.75 225 HIS A C 1
ATOM 1796 O O . HIS A 1 225 ? 9.046 13.610 19.011 1.00 88.75 225 HIS A O 1
ATOM 1802 N N . CYS A 1 226 ? 7.690 11.836 18.717 1.00 92.69 226 CYS A N 1
ATOM 1803 C CA . CYS A 1 226 ? 7.622 11.482 20.124 1.00 92.69 226 CYS A CA 1
ATOM 1804 C C . CYS A 1 226 ? 8.999 11.012 20.640 1.00 92.69 226 CYS A C 1
ATOM 1806 O O . CYS A 1 226 ? 9.744 10.371 19.890 1.00 92.69 226 CYS A O 1
ATOM 1808 N N . PRO A 1 227 ? 9.345 11.282 21.915 1.00 92.69 227 PRO A N 1
ATOM 1809 C CA . PRO A 1 227 ? 10.553 10.744 22.535 1.00 92.69 227 PRO A CA 1
ATOM 1810 C C . PRO A 1 227 ? 10.660 9.220 22.389 1.00 92.69 227 PRO A C 1
ATOM 1812 O O . PRO A 1 227 ? 9.709 8.487 22.660 1.00 92.69 227 PRO A O 1
ATOM 1815 N N . SER A 1 228 ? 11.827 8.731 21.975 1.00 90.56 228 SER A N 1
ATOM 1816 C CA . SER A 1 228 ? 12.081 7.293 21.839 1.00 90.56 228 SER A CA 1
ATOM 1817 C C . SER A 1 228 ? 12.260 6.622 23.205 1.00 90.56 228 SER A C 1
ATOM 1819 O O . SER A 1 228 ? 12.760 7.237 24.144 1.00 90.56 228 SER A O 1
ATOM 1821 N N . GLY A 1 229 ? 11.882 5.345 23.313 1.00 90.06 229 GLY A N 1
ATOM 1822 C CA . GLY A 1 229 ? 12.067 4.544 24.532 1.00 90.06 229 GLY A CA 1
ATOM 1823 C C . GLY A 1 229 ? 11.144 4.901 25.706 1.00 90.06 229 GLY A C 1
ATOM 1824 O O . GLY A 1 229 ? 11.328 4.368 26.796 1.00 90.06 229 GLY A O 1
ATOM 1825 N N . VAL A 1 230 ? 10.163 5.783 25.500 1.00 95.69 230 VAL A N 1
ATOM 1826 C CA . VAL A 1 230 ? 9.155 6.150 26.505 1.00 95.69 230 VAL A CA 1
ATOM 1827 C C . VAL A 1 230 ? 7.890 5.320 26.293 1.00 95.69 230 VAL A C 1
ATOM 1829 O O . VAL A 1 230 ? 7.477 5.085 25.156 1.00 95.69 230 VAL A O 1
ATOM 1832 N N . HIS A 1 231 ? 7.275 4.874 27.389 1.00 96.62 231 HIS A N 1
ATOM 1833 C CA . HIS A 1 231 ? 6.050 4.077 27.356 1.00 96.62 231 HIS A CA 1
ATOM 1834 C C . HIS A 1 231 ? 4.894 4.860 26.710 1.00 96.62 231 HIS A C 1
ATOM 1836 O O . HIS A 1 231 ? 4.702 6.038 27.015 1.00 96.62 231 HIS A O 1
ATOM 1842 N N . VAL A 1 232 ? 4.070 4.214 25.871 1.00 96.06 232 VAL A N 1
ATOM 1843 C CA . VAL A 1 232 ? 3.059 4.919 25.050 1.00 96.06 232 VAL A CA 1
ATOM 1844 C C . VAL A 1 232 ? 2.105 5.809 25.858 1.00 96.06 232 VAL A C 1
ATOM 1846 O O . VAL A 1 232 ? 1.725 6.889 25.418 1.00 96.06 232 VAL A O 1
ATOM 1849 N N . LYS A 1 233 ? 1.745 5.413 27.082 1.00 94.94 233 LYS A N 1
ATOM 1850 C CA . LYS A 1 233 ? 0.829 6.188 27.945 1.00 94.94 233 LYS A CA 1
ATOM 1851 C C . LYS A 1 233 ? 1.467 7.428 28.589 1.00 94.94 233 LYS A C 1
ATOM 1853 O O . LYS A 1 233 ? 0.740 8.280 29.086 1.00 94.94 233 LYS A O 1
ATOM 1858 N N . GLU A 1 234 ? 2.792 7.537 28.563 1.00 96.31 234 GLU A N 1
ATOM 1859 C CA . GLU A 1 234 ? 3.559 8.663 29.119 1.00 96.31 234 GLU A CA 1
ATOM 1860 C C . GLU A 1 234 ? 3.972 9.679 28.043 1.00 96.31 234 GLU A C 1
ATOM 1862 O O . GLU A 1 234 ? 4.450 10.769 28.356 1.00 96.31 234 GLU A O 1
ATOM 1867 N N . LEU A 1 235 ? 3.775 9.341 26.765 1.00 95.75 235 LEU A N 1
ATOM 1868 C CA . LEU A 1 235 ? 4.097 10.220 25.648 1.00 95.75 235 LEU A CA 1
ATOM 1869 C C . LEU A 1 235 ? 3.149 11.434 25.571 1.00 95.75 235 LEU A C 1
ATOM 1871 O O . LEU A 1 235 ? 1.937 11.283 25.793 1.00 95.75 235 LEU A O 1
ATOM 1875 N N . PRO A 1 236 ? 3.658 12.618 25.167 1.00 93.38 236 PRO A N 1
ATOM 1876 C CA . PRO A 1 236 ? 2.834 13.793 24.879 1.00 93.38 236 PRO A CA 1
ATOM 1877 C C . PRO A 1 236 ? 1.767 13.503 23.818 1.00 93.38 236 PRO A C 1
ATOM 1879 O O . PRO A 1 236 ? 1.947 12.639 22.965 1.00 93.38 236 PRO A O 1
ATOM 1882 N N . LYS A 1 237 ? 0.629 14.202 23.854 1.00 89.50 237 LYS A N 1
ATOM 1883 C CA . LYS A 1 237 ? -0.441 14.027 22.848 1.00 89.50 237 LYS A CA 1
ATOM 1884 C C . LYS A 1 237 ? -0.150 14.750 21.526 1.00 89.50 237 LYS A C 1
ATOM 1886 O O . LYS A 1 237 ? -0.759 14.424 20.519 1.00 89.50 237 LYS A O 1
ATOM 1891 N N . ASP A 1 238 ? 0.770 15.705 21.534 1.00 90.06 238 ASP A N 1
ATOM 1892 C CA . ASP A 1 238 ? 1.123 16.611 20.439 1.00 90.06 238 ASP A CA 1
ATOM 1893 C C . ASP A 1 238 ? 2.402 16.185 19.691 1.00 90.06 238 ASP A C 1
ATOM 1895 O O . ASP A 1 238 ? 3.192 17.019 19.250 1.00 90.06 238 ASP A O 1
ATOM 1899 N N . CYS A 1 239 ? 2.617 14.876 19.541 1.00 90.25 239 CYS A N 1
ATOM 1900 C CA . CYS A 1 239 ? 3.748 14.313 18.807 1.00 90.25 239 CYS A CA 1
ATOM 1901 C C . CYS A 1 239 ? 3.323 13.136 17.923 1.00 90.25 239 CYS A C 1
ATOM 1903 O O . CYS A 1 239 ? 2.305 12.492 18.182 1.00 90.25 239 CYS A O 1
ATOM 1905 N N . THR A 1 240 ? 4.132 12.841 16.905 1.00 89.06 240 THR A N 1
ATOM 1906 C CA . THR A 1 240 ? 3.961 11.669 16.037 1.00 89.06 240 THR A CA 1
ATOM 1907 C C . THR A 1 240 ? 4.798 10.514 16.573 1.00 89.06 240 THR A C 1
ATOM 1909 O O . THR A 1 240 ? 6.015 10.641 16.745 1.00 89.06 240 THR A O 1
ATOM 1912 N N . GLU A 1 241 ? 4.151 9.395 16.879 1.00 93.31 241 GLU A N 1
ATOM 1913 C CA . GLU A 1 241 ? 4.809 8.185 17.364 1.00 93.31 241 GLU A CA 1
ATOM 1914 C C . GLU A 1 241 ? 5.229 7.295 16.187 1.00 93.31 241 GLU A C 1
ATOM 1916 O O . GLU A 1 241 ? 4.517 7.223 15.193 1.00 93.31 241 GLU A O 1
ATOM 1921 N N . TRP A 1 242 ? 6.376 6.615 16.292 1.00 92.50 242 TRP A N 1
ATOM 1922 C CA . TRP A 1 242 ? 6.983 5.880 15.176 1.00 92.50 242 TRP A CA 1
ATOM 1923 C C . TRP A 1 242 ? 7.451 4.477 15.564 1.00 92.50 242 TRP A C 1
ATOM 1925 O O . TRP A 1 242 ? 7.951 4.286 16.673 1.00 92.50 242 TRP A O 1
ATOM 1935 N N . ALA A 1 243 ? 7.363 3.530 14.631 1.00 94.31 243 ALA A N 1
ATOM 1936 C CA . ALA A 1 243 ? 7.921 2.181 14.718 1.00 94.31 243 ALA A CA 1
ATOM 1937 C C . ALA A 1 243 ? 8.610 1.799 13.397 1.00 94.31 243 ALA A C 1
ATOM 1939 O O . ALA A 1 243 ? 8.006 1.927 12.335 1.00 94.31 243 ALA A O 1
ATOM 1940 N N . ALA A 1 244 ? 9.852 1.317 13.449 1.00 91.62 244 ALA A N 1
ATOM 1941 C CA . ALA A 1 244 ? 10.640 0.943 12.265 1.00 91.62 244 ALA A CA 1
ATOM 1942 C C . ALA A 1 244 ? 10.321 -0.462 11.747 1.00 91.62 244 ALA A C 1
ATOM 1944 O O . ALA A 1 244 ? 10.537 -0.781 10.575 1.00 91.62 244 ALA A O 1
ATOM 1945 N N . THR A 1 245 ? 9.849 -1.322 12.646 1.00 94.50 245 THR A N 1
ATOM 1946 C CA . THR A 1 245 ? 9.623 -2.745 12.400 1.00 94.50 245 THR A CA 1
ATOM 1947 C C . THR A 1 245 ? 8.252 -3.168 12.920 1.00 94.50 245 THR A C 1
ATOM 1949 O O . THR A 1 245 ? 7.723 -2.543 13.848 1.00 94.50 245 THR A O 1
ATOM 1952 N N . PRO A 1 246 ? 7.680 -4.263 12.390 1.00 96.12 246 PRO A N 1
ATOM 1953 C CA . PRO A 1 246 ? 6.482 -4.858 12.966 1.00 96.12 246 PRO A CA 1
ATOM 1954 C C . PRO A 1 246 ? 6.669 -5.220 14.444 1.00 96.12 246 PRO A C 1
ATOM 1956 O O . PRO A 1 246 ? 5.752 -5.011 15.232 1.00 96.12 246 PRO A O 1
ATOM 1959 N N . ALA A 1 247 ? 7.855 -5.692 14.851 1.00 96.12 247 ALA A N 1
ATOM 1960 C CA . ALA A 1 247 ? 8.151 -5.967 16.256 1.00 96.12 247 ALA A CA 1
ATOM 1961 C C . ALA A 1 247 ? 7.955 -4.736 17.165 1.00 96.12 247 ALA A C 1
ATOM 1963 O O . ALA A 1 247 ? 7.303 -4.843 18.205 1.00 96.12 247 ALA A O 1
ATOM 1964 N N . GLU A 1 248 ? 8.474 -3.570 16.766 1.00 96.00 248 GLU A N 1
ATOM 1965 C CA . GLU A 1 248 ? 8.289 -2.311 17.505 1.00 96.00 248 GLU A CA 1
ATOM 1966 C C . GLU A 1 248 ? 6.826 -1.850 17.503 1.00 96.00 248 GLU A C 1
ATOM 1968 O O . GLU A 1 248 ? 6.320 -1.388 18.529 1.00 96.00 248 GLU A O 1
ATOM 1973 N N . LEU A 1 249 ? 6.123 -2.006 16.374 1.00 97.12 249 LEU A N 1
ATOM 1974 C CA . LEU A 1 249 ? 4.692 -1.711 16.286 1.00 97.12 249 LEU A CA 1
ATOM 1975 C C . LEU A 1 249 ? 3.908 -2.575 17.285 1.00 97.12 249 LEU A C 1
ATOM 1977 O O . LEU A 1 249 ? 3.124 -2.049 18.072 1.00 97.12 249 LEU A O 1
ATOM 1981 N N . PHE A 1 250 ? 4.144 -3.890 17.306 1.00 97.50 250 PHE A N 1
ATOM 1982 C CA . PHE A 1 250 ? 3.454 -4.803 18.219 1.00 97.50 250 PHE A CA 1
ATOM 1983 C C . PHE A 1 250 ? 3.765 -4.517 19.683 1.00 97.50 250 PHE A C 1
ATOM 1985 O O . PHE A 1 250 ? 2.859 -4.603 20.509 1.00 97.50 250 PHE A O 1
ATOM 1992 N N . GLU A 1 251 ? 5.003 -4.143 20.012 1.00 97.00 251 GLU A N 1
ATOM 1993 C CA . GLU A 1 251 ? 5.358 -3.725 21.367 1.00 97.00 251 GLU A CA 1
ATOM 1994 C C . GLU A 1 251 ? 4.518 -2.518 21.808 1.00 97.00 251 GLU A C 1
ATOM 1996 O O . GLU A 1 251 ? 3.912 -2.536 22.880 1.00 97.00 251 GLU A O 1
ATOM 2001 N N . LYS A 1 252 ? 4.405 -1.491 20.961 1.00 96.94 252 LYS A N 1
ATOM 2002 C CA . LYS A 1 252 ? 3.606 -0.293 21.256 1.00 96.94 252 LYS A CA 1
ATOM 2003 C C . LYS A 1 252 ? 2.117 -0.599 21.389 1.00 96.94 252 LYS A C 1
ATOM 2005 O O . LYS A 1 252 ? 1.472 -0.129 22.327 1.00 96.94 252 LYS A O 1
ATOM 2010 N N . LEU A 1 253 ? 1.570 -1.426 20.498 1.00 97.12 253 LEU A N 1
ATOM 2011 C CA . LEU A 1 253 ? 0.178 -1.881 20.584 1.00 97.12 253 LEU A CA 1
ATOM 2012 C C . LEU A 1 253 ? -0.073 -2.685 21.872 1.00 97.12 253 LEU A C 1
ATOM 2014 O O . LEU A 1 253 ? -1.107 -2.518 22.522 1.00 97.12 253 LEU A O 1
ATOM 2018 N N . GLN A 1 254 ? 0.896 -3.493 22.306 1.00 96.94 254 GLN A N 1
ATOM 2019 C CA . GLN A 1 254 ? 0.823 -4.219 23.572 1.00 96.94 254 GLN A CA 1
ATOM 2020 C C . GLN A 1 254 ? 0.854 -3.277 24.787 1.00 96.94 254 GLN A C 1
ATOM 2022 O O . GLN A 1 254 ? 0.092 -3.486 25.729 1.00 96.94 254 GLN A O 1
ATOM 2027 N N . GLN A 1 255 ? 1.679 -2.226 24.770 1.00 97.06 255 GLN A N 1
ATOM 2028 C CA . GLN A 1 255 ? 1.727 -1.216 25.839 1.00 97.06 255 GLN A CA 1
ATOM 2029 C C . GLN A 1 255 ? 0.396 -0.453 25.988 1.00 97.06 255 GLN A C 1
ATOM 2031 O O . GLN A 1 255 ? -0.012 -0.096 27.102 1.00 97.06 255 GLN A O 1
ATOM 2036 N N . TRP A 1 256 ? -0.320 -0.226 24.881 1.00 95.50 256 TRP A N 1
ATOM 2037 C CA . TRP A 1 256 ? -1.686 0.301 24.924 1.00 95.50 256 TRP A CA 1
ATOM 2038 C C . TRP A 1 256 ? -2.640 -0.658 25.649 1.00 95.50 256 TRP A C 1
ATOM 2040 O O . TRP A 1 256 ? -3.451 -0.203 26.465 1.00 95.50 256 TRP A O 1
ATOM 2050 N N . ASN A 1 257 ? -2.461 -1.968 25.438 1.00 95.44 257 ASN A N 1
ATOM 2051 C CA . ASN A 1 257 ? -3.283 -3.055 25.975 1.00 95.44 257 ASN A CA 1
ATOM 2052 C C . ASN A 1 257 ? -4.764 -2.915 25.577 1.00 95.44 257 ASN A C 1
ATOM 2054 O O . ASN A 1 257 ? -5.667 -3.030 26.405 1.00 95.44 257 ASN A O 1
ATOM 2058 N N . ILE A 1 258 ? -4.990 -2.619 24.296 1.00 95.44 258 ILE A N 1
ATOM 2059 C CA . ILE A 1 258 ? -6.308 -2.438 23.681 1.00 95.44 258 ILE A CA 1
ATOM 2060 C C . ILE A 1 258 ? -6.529 -3.554 22.649 1.00 95.44 258 ILE A C 1
ATOM 2062 O O . ILE A 1 258 ? -5.598 -3.872 21.900 1.00 95.44 258 ILE A O 1
ATOM 2066 N N . PRO A 1 259 ? -7.736 -4.152 22.567 1.00 96.44 259 PRO A N 1
ATOM 2067 C CA . PRO A 1 259 ? -8.060 -5.122 21.525 1.00 96.44 259 PRO A CA 1
ATOM 2068 C C . PRO A 1 259 ? -7.815 -4.546 20.126 1.00 96.44 259 PRO A C 1
ATOM 2070 O O . PRO A 1 259 ? -8.495 -3.614 19.698 1.00 96.44 259 PRO A O 1
ATOM 2073 N N . THR A 1 260 ? -6.841 -5.124 19.427 1.00 96.88 260 THR A N 1
ATOM 2074 C CA . THR A 1 260 ? -6.349 -4.629 18.139 1.00 96.88 260 THR A CA 1
ATOM 2075 C C . THR A 1 260 ? -6.265 -5.775 17.139 1.00 96.88 260 THR A C 1
ATOM 2077 O O . THR A 1 260 ? -5.842 -6.880 17.487 1.00 96.88 260 THR A O 1
ATOM 2080 N N . LEU A 1 261 ? -6.645 -5.503 15.895 1.00 98.00 261 LEU A N 1
ATOM 2081 C CA . LEU A 1 261 ? -6.404 -6.359 14.740 1.00 98.00 261 LEU A CA 1
ATOM 2082 C C . LEU A 1 261 ? -5.371 -5.677 13.841 1.00 98.00 261 LEU A C 1
ATOM 2084 O O . LEU A 1 261 ? -5.480 -4.483 13.578 1.00 98.00 261 LEU A O 1
ATOM 2088 N N . VAL A 1 262 ? -4.376 -6.429 13.376 1.00 98.25 262 VAL A N 1
ATOM 2089 C CA . VAL A 1 262 ? -3.365 -5.941 12.435 1.00 98.25 262 VAL A CA 1
ATOM 2090 C C . VAL A 1 262 ? -3.443 -6.754 11.147 1.00 98.25 262 VAL A C 1
ATOM 2092 O O . VAL A 1 262 ? -3.233 -7.965 11.171 1.00 98.25 262 VAL A O 1
ATOM 2095 N N . ILE A 1 263 ? -3.737 -6.101 10.028 1.00 98.38 263 ILE A N 1
ATOM 2096 C CA . ILE A 1 263 ? -4.021 -6.742 8.740 1.00 98.38 263 ILE A CA 1
ATOM 2097 C C . ILE A 1 263 ? -2.922 -6.348 7.747 1.00 98.38 263 ILE A C 1
ATOM 2099 O O . ILE A 1 263 ? -2.937 -5.216 7.266 1.00 98.38 263 ILE A O 1
ATOM 2103 N N . PRO A 1 264 ? -1.940 -7.219 7.445 1.00 97.31 264 PRO A N 1
ATOM 2104 C CA . PRO A 1 264 ? -1.025 -6.975 6.339 1.00 97.31 264 PRO A CA 1
ATOM 2105 C C . PRO A 1 264 ? -1.775 -6.982 5.002 1.00 97.31 264 PRO A C 1
ATOM 2107 O O . PRO A 1 264 ? -2.718 -7.755 4.819 1.00 97.31 264 PRO A O 1
ATOM 2110 N N . HIS A 1 265 ? -1.319 -6.156 4.068 1.00 96.88 265 HIS A N 1
ATOM 2111 C CA . HIS A 1 265 ? -1.911 -6.011 2.741 1.00 96.88 265 HIS A CA 1
ATOM 2112 C C . HIS A 1 265 ? -0.854 -5.599 1.708 1.00 96.88 265 HIS A C 1
ATOM 2114 O O . HIS A 1 265 ? 0.300 -5.363 2.064 1.00 96.88 265 HIS A O 1
ATOM 2120 N N . GLY A 1 266 ? -1.216 -5.560 0.420 1.00 92.75 266 GLY A N 1
ATOM 2121 C CA . GLY A 1 266 ? -0.337 -5.060 -0.651 1.00 92.75 266 GLY A CA 1
ATOM 2122 C C . GLY A 1 266 ? 0.976 -5.836 -0.842 1.00 92.75 266 GLY A C 1
ATOM 2123 O O . GLY A 1 266 ? 1.836 -5.420 -1.614 1.00 92.75 266 GLY A O 1
ATOM 2124 N N . ASN A 1 267 ? 1.134 -6.988 -0.179 1.00 92.62 267 ASN A N 1
ATOM 2125 C CA . ASN A 1 267 ? 2.414 -7.681 -0.007 1.00 92.62 267 ASN A CA 1
ATOM 2126 C C . ASN A 1 267 ? 3.121 -8.018 -1.329 1.00 92.62 267 ASN A C 1
ATOM 2128 O O . ASN A 1 267 ? 4.346 -8.094 -1.382 1.00 92.62 267 ASN A O 1
ATOM 2132 N N . THR A 1 268 ? 2.373 -8.244 -2.406 1.00 96.50 268 THR A N 1
ATOM 2133 C CA . THR A 1 268 ? 2.928 -8.630 -3.709 1.00 96.50 268 THR A CA 1
ATOM 2134 C C . THR A 1 268 ? 3.072 -7.465 -4.681 1.00 96.50 268 THR A C 1
ATOM 2136 O O . THR A 1 268 ? 3.456 -7.697 -5.827 1.00 96.50 268 THR A O 1
ATOM 2139 N N . TRP A 1 269 ? 2.755 -6.233 -4.268 1.00 95.44 269 TRP A N 1
ATOM 2140 C CA . TRP A 1 269 ? 2.787 -5.066 -5.141 1.00 95.44 269 TRP A CA 1
ATOM 2141 C C . TRP A 1 269 ? 4.223 -4.597 -5.366 1.00 95.44 269 TRP A C 1
ATOM 2143 O O . TRP A 1 269 ? 4.865 -3.975 -4.514 1.00 95.44 269 TRP A O 1
ATOM 2153 N N . GLY A 1 270 ? 4.751 -4.900 -6.550 1.00 94.12 270 GLY A N 1
ATOM 2154 C CA . GLY A 1 270 ? 6.136 -4.623 -6.912 1.00 94.12 270 GLY A CA 1
ATOM 2155 C C . GLY A 1 270 ? 6.461 -3.161 -7.168 1.00 94.12 270 GLY A C 1
ATOM 2156 O O . GLY A 1 270 ? 7.592 -2.882 -7.563 1.00 94.12 270 GLY A O 1
ATOM 2157 N N . PHE A 1 271 ? 5.505 -2.249 -6.963 1.00 90.12 271 PHE A N 1
ATOM 2158 C CA . PHE A 1 271 ? 5.762 -0.812 -6.954 1.00 90.12 271 PHE A CA 1
ATOM 2159 C C . PHE A 1 271 ? 6.729 -0.432 -5.828 1.00 90.12 271 PHE A C 1
ATOM 2161 O O . PHE A 1 271 ? 7.715 0.258 -6.079 1.00 90.12 271 PHE A O 1
ATOM 2168 N N . TYR A 1 272 ? 6.495 -0.948 -4.617 1.00 89.50 272 TYR A N 1
ATOM 2169 C CA . TYR A 1 272 ? 7.377 -0.729 -3.470 1.00 89.50 272 TYR A CA 1
ATOM 2170 C C . TYR A 1 272 ? 8.061 -2.003 -2.972 1.00 89.50 272 TYR A C 1
ATOM 2172 O O . TYR A 1 272 ? 9.050 -1.920 -2.244 1.00 89.50 272 TYR A O 1
ATOM 2180 N N . THR A 1 273 ? 7.540 -3.185 -3.317 1.00 94.31 273 THR A N 1
ATOM 2181 C CA . THR A 1 273 ? 8.037 -4.437 -2.743 1.00 94.31 273 THR A CA 1
ATOM 2182 C C . THR A 1 273 ? 9.292 -4.898 -3.500 1.00 94.31 273 THR A C 1
ATOM 2184 O O . THR A 1 273 ? 9.215 -5.121 -4.718 1.00 94.31 273 THR A O 1
ATOM 2187 N N . PRO A 1 274 ? 10.448 -5.073 -2.825 1.00 93.19 274 PRO A N 1
ATOM 2188 C CA . PRO A 1 274 ? 11.694 -5.476 -3.477 1.00 93.19 274 PRO A CA 1
ATOM 2189 C C . PRO A 1 274 ? 11.594 -6.846 -4.172 1.00 93.19 274 PRO A C 1
ATOM 2191 O O . PRO A 1 274 ? 10.948 -7.751 -3.643 1.00 93.19 274 PRO A O 1
ATOM 2194 N N . PRO A 1 275 ? 12.233 -7.037 -5.342 1.00 94.00 275 PRO A N 1
ATOM 2195 C CA . PRO A 1 275 ? 12.274 -8.339 -6.005 1.00 94.00 275 PRO A CA 1
ATOM 2196 C C . PRO A 1 275 ? 13.062 -9.361 -5.170 1.00 94.00 275 PRO A C 1
ATOM 2198 O O . PRO A 1 275 ? 14.000 -9.003 -4.459 1.00 94.00 275 PRO A O 1
ATOM 2201 N N . GLY A 1 276 ? 12.676 -10.637 -5.256 1.00 93.25 276 GLY A N 1
ATOM 2202 C CA . GLY A 1 276 ? 13.296 -11.722 -4.482 1.00 93.25 276 GLY A CA 1
ATOM 2203 C C . GLY A 1 276 ? 12.877 -11.792 -3.006 1.00 93.25 276 GLY A C 1
ATOM 2204 O O . GLY A 1 276 ? 13.366 -12.657 -2.281 1.00 93.25 276 GLY A O 1
ATOM 2205 N N . ILE A 1 277 ? 11.973 -10.918 -2.542 1.00 94.25 277 ILE A N 1
ATOM 2206 C CA . ILE A 1 277 ? 11.422 -11.009 -1.187 1.00 94.25 277 ILE A CA 1
ATOM 2207 C C . ILE A 1 277 ? 10.603 -12.293 -1.005 1.00 94.25 277 ILE A C 1
ATOM 2209 O O . ILE A 1 277 ? 9.916 -12.760 -1.920 1.00 94.25 277 ILE A O 1
ATOM 2213 N N . THR A 1 278 ? 10.621 -12.821 0.214 1.00 95.00 278 THR A N 1
ATOM 2214 C CA . THR A 1 278 ? 9.775 -13.938 0.621 1.00 95.00 278 THR A CA 1
ATOM 2215 C C . THR A 1 278 ? 9.108 -13.677 1.970 1.00 95.00 278 THR A C 1
ATOM 2217 O O . THR A 1 278 ? 9.708 -13.089 2.874 1.00 95.00 278 THR A O 1
ATOM 2220 N N . TYR A 1 279 ? 7.859 -14.127 2.130 1.00 94.50 279 TYR A N 1
ATOM 2221 C CA . TYR A 1 279 ? 7.039 -13.821 3.314 1.00 94.50 279 TYR A CA 1
ATOM 2222 C C . TYR A 1 279 ? 7.613 -14.428 4.611 1.00 94.50 279 TYR A C 1
ATOM 2224 O O . TYR A 1 279 ? 7.428 -13.892 5.707 1.00 94.50 279 TYR A O 1
ATOM 2232 N N . ASP A 1 280 ? 8.370 -15.527 4.517 1.00 93.75 280 ASP A N 1
ATOM 2233 C CA . ASP A 1 280 ? 8.934 -16.251 5.665 1.00 93.75 280 ASP A CA 1
ATOM 2234 C C . ASP A 1 280 ? 9.888 -15.397 6.508 1.00 93.75 280 ASP A C 1
ATOM 2236 O O . ASP A 1 280 ? 10.086 -15.700 7.688 1.00 93.75 280 ASP A O 1
ATOM 2240 N N . LYS A 1 281 ? 10.405 -14.282 5.964 1.00 91.50 281 LYS A N 1
ATOM 2241 C CA . LYS A 1 281 ? 11.182 -13.318 6.748 1.00 91.50 281 LYS A CA 1
ATOM 2242 C C . LYS A 1 281 ? 10.432 -12.835 7.991 1.00 91.50 281 LYS A C 1
ATOM 2244 O O . LYS A 1 281 ? 11.066 -12.658 9.023 1.00 91.50 281 LYS A O 1
ATOM 2249 N N . GLN A 1 282 ? 9.105 -12.673 7.930 1.00 92.31 282 GLN A N 1
ATOM 2250 C CA . GLN A 1 282 ? 8.332 -12.160 9.069 1.00 92.31 282 GLN A CA 1
ATOM 2251 C C . GLN A 1 282 ? 8.154 -13.219 10.172 1.00 92.31 282 GLN A C 1
ATOM 2253 O O . GLN A 1 282 ? 7.898 -12.880 11.325 1.00 92.31 282 GLN A O 1
ATOM 2258 N N . LEU A 1 283 ? 8.325 -14.510 9.856 1.00 94.19 283 LEU A N 1
ATOM 2259 C CA . LEU A 1 283 ? 8.333 -15.576 10.865 1.00 94.19 283 LEU A CA 1
ATOM 2260 C C . LEU A 1 283 ? 9.673 -15.699 11.595 1.00 94.19 283 LEU A C 1
ATOM 2262 O O . LEU A 1 283 ? 9.755 -16.421 12.595 1.00 94.19 283 LEU A O 1
ATOM 2266 N N . LYS A 1 284 ? 10.713 -15.001 11.133 1.00 88.88 284 LYS A N 1
ATOM 2267 C CA . LYS A 1 284 ? 11.984 -14.887 11.847 1.00 88.88 284 LYS A CA 1
ATOM 2268 C C . LYS A 1 284 ? 11.852 -13.789 12.906 1.00 88.88 284 LYS A C 1
ATOM 2270 O O . LYS A 1 284 ? 11.240 -12.752 12.681 1.00 88.88 284 LYS A O 1
ATOM 2275 N N . GLY A 1 285 ? 12.400 -14.014 14.098 1.00 87.81 285 GLY A N 1
ATOM 2276 C CA . GLY A 1 285 ? 12.411 -12.990 15.152 1.00 87.81 285 GLY A CA 1
ATOM 2277 C C . GLY A 1 285 ? 11.018 -12.616 15.683 1.00 87.81 285 GLY A C 1
ATOM 2278 O O . GLY A 1 285 ? 10.221 -13.492 16.003 1.00 87.81 285 GLY A O 1
ATOM 2279 N N . LYS A 1 286 ? 10.732 -11.319 15.845 1.00 92.62 286 LYS A N 1
ATOM 2280 C CA . LYS A 1 286 ? 9.510 -10.809 16.507 1.00 92.62 286 LYS A CA 1
ATOM 2281 C C . LYS A 1 286 ? 8.541 -10.088 15.559 1.00 92.62 286 LYS A C 1
ATOM 2283 O O . LYS A 1 286 ? 7.559 -9.523 16.024 1.00 92.62 286 LYS A O 1
ATOM 2288 N N . ASP A 1 287 ? 8.772 -10.158 14.249 1.00 94.25 287 ASP A N 1
ATOM 2289 C CA . ASP A 1 287 ? 8.009 -9.396 13.246 1.00 94.25 287 ASP A CA 1
ATOM 2290 C C . ASP A 1 287 ? 6.660 -10.017 12.853 1.00 94.25 287 ASP A C 1
ATOM 2292 O O . ASP A 1 287 ? 5.967 -9.515 11.968 1.00 94.25 287 ASP A O 1
ATOM 2296 N N . HIS A 1 288 ? 6.255 -11.079 13.548 1.00 94.88 288 HIS A N 1
ATOM 2297 C CA . HIS A 1 288 ? 4.927 -11.668 13.447 1.00 94.88 288 HIS A CA 1
ATOM 2298 C C . HIS A 1 288 ? 4.332 -11.899 14.836 1.00 94.88 288 HIS A C 1
ATOM 2300 O O . HIS A 1 288 ? 4.981 -12.492 15.704 1.00 94.88 288 HIS A O 1
ATOM 2306 N N . ASN A 1 289 ? 3.080 -11.484 15.024 1.00 94.81 289 ASN A N 1
ATOM 2307 C CA . ASN A 1 289 ? 2.319 -11.717 16.245 1.00 94.81 289 ASN A CA 1
ATOM 2308 C C . ASN A 1 289 ? 0.941 -12.323 15.922 1.00 94.81 289 ASN A C 1
ATOM 2310 O O . ASN A 1 289 ? 0.055 -11.630 15.425 1.00 94.81 289 ASN A O 1
ATOM 2314 N N . GLU A 1 290 ? 0.756 -13.609 16.234 1.00 92.81 290 GLU A N 1
ATOM 2315 C CA . GLU A 1 290 ? -0.470 -14.375 15.948 1.00 92.81 290 GLU A CA 1
ATOM 2316 C C . GLU A 1 290 ? -1.703 -13.910 16.748 1.00 92.81 290 GLU A C 1
ATOM 2318 O O . GLU A 1 290 ? -2.840 -14.169 16.347 1.00 92.81 290 GLU A O 1
ATOM 2323 N N . ASP A 1 291 ? -1.507 -13.181 17.852 1.00 93.12 291 ASP A N 1
ATOM 2324 C CA . ASP A 1 291 ? -2.614 -12.698 18.681 1.00 93.12 291 ASP A CA 1
ATOM 2325 C C . ASP A 1 291 ? -3.359 -11.525 18.035 1.00 93.12 291 ASP A C 1
ATOM 2327 O O . ASP A 1 291 ? -4.562 -11.359 18.268 1.00 93.12 291 ASP A O 1
ATOM 2331 N N . VAL A 1 292 ? -2.666 -10.749 17.196 1.00 96.00 292 VAL A N 1
ATOM 2332 C CA . VAL A 1 292 ? -3.209 -9.549 16.537 1.00 96.00 292 VAL A CA 1
ATOM 2333 C C . VAL A 1 292 ? -3.221 -9.658 15.013 1.00 96.00 292 VAL A C 1
ATOM 2335 O O . VAL A 1 292 ? -4.098 -9.077 14.387 1.00 96.00 292 VAL A O 1
ATOM 2338 N N . GLN A 1 293 ? -2.322 -10.431 14.392 1.00 95.56 293 GLN A N 1
ATOM 2339 C CA . GLN A 1 293 ? -2.308 -10.658 12.942 1.00 95.56 293 GLN A CA 1
ATOM 2340 C C . GLN A 1 293 ? -3.081 -11.919 12.559 1.00 95.56 293 GLN A C 1
ATOM 2342 O O . GLN A 1 293 ? -2.500 -12.964 12.262 1.00 95.56 293 GLN A O 1
ATOM 2347 N N . LYS A 1 294 ? -4.411 -11.810 12.576 1.00 94.81 294 LYS A N 1
ATOM 2348 C CA . LYS A 1 294 ? -5.341 -12.927 12.323 1.00 94.81 294 LYS A CA 1
ATOM 2349 C C . LYS A 1 294 ? -6.020 -12.879 10.960 1.00 94.81 294 LYS A C 1
ATOM 2351 O O . LYS A 1 294 ? -6.740 -13.806 10.605 1.00 94.81 294 LYS A O 1
ATOM 2356 N N . LEU A 1 295 ? -5.822 -11.807 10.207 1.00 97.31 295 LEU A N 1
ATOM 2357 C CA . LEU A 1 295 ? -6.442 -11.567 8.911 1.00 97.31 295 LEU A CA 1
ATOM 2358 C C . LEU A 1 295 ? -5.368 -11.041 7.961 1.00 97.31 295 LEU A C 1
ATOM 2360 O O . LEU A 1 295 ? -4.454 -10.364 8.418 1.00 97.31 295 LEU A O 1
ATOM 2364 N N . VAL A 1 296 ? -5.480 -11.340 6.673 1.00 97.75 296 VAL A N 1
ATOM 2365 C CA . VAL A 1 296 ? -4.682 -10.725 5.606 1.00 97.75 296 VAL A CA 1
ATOM 2366 C C . VAL A 1 296 ? -5.628 -10.196 4.541 1.00 97.75 296 VAL A C 1
ATOM 2368 O O . VAL A 1 296 ? -6.633 -10.835 4.212 1.00 97.75 296 VAL A O 1
ATOM 2371 N N . GLU A 1 297 ? -5.304 -9.028 4.009 1.00 97.25 297 GLU A N 1
ATOM 2372 C CA . GLU A 1 297 ? -5.974 -8.510 2.830 1.00 97.25 297 GLU A CA 1
ATOM 2373 C C . GLU A 1 297 ? -5.403 -9.216 1.605 1.00 97.25 297 GLU A C 1
ATOM 2375 O O . GLU A 1 297 ? -4.259 -8.997 1.205 1.00 97.25 297 GLU A O 1
ATOM 2380 N N . ILE A 1 298 ? -6.188 -10.133 1.051 1.00 96.00 298 ILE A N 1
ATOM 2381 C CA . ILE A 1 298 ? -5.752 -10.977 -0.060 1.00 96.00 298 ILE A CA 1
ATOM 2382 C C . ILE A 1 298 ? -5.895 -10.259 -1.405 1.00 96.00 298 ILE A C 1
ATOM 2384 O O . ILE A 1 298 ? -5.160 -10.554 -2.347 1.00 96.00 298 ILE A O 1
ATOM 2388 N N . TYR A 1 299 ? -6.807 -9.291 -1.482 1.00 93.50 299 TYR A N 1
ATOM 2389 C CA . TYR A 1 299 ? -7.126 -8.531 -2.682 1.00 93.50 299 TYR A CA 1
ATOM 2390 C C . TYR A 1 299 ? -7.474 -7.090 -2.308 1.00 93.50 299 TYR A C 1
ATOM 2392 O O . TYR A 1 299 ? -8.327 -6.885 -1.444 1.00 93.50 299 TYR A O 1
ATOM 2400 N N . SER A 1 300 ? -6.871 -6.111 -2.983 1.00 89.62 300 SER A N 1
ATOM 2401 C CA . SER A 1 300 ? -7.261 -4.703 -2.828 1.00 89.62 300 SER A CA 1
ATOM 2402 C C . SER A 1 300 ? -6.981 -3.830 -4.044 1.00 89.62 300 SER A C 1
ATOM 2404 O O . SER A 1 300 ? -6.792 -4.363 -5.140 1.00 89.62 300 SER A O 1
ATOM 2406 N N . GLY A 1 301 ? -6.971 -2.502 -3.882 1.00 86.88 301 GLY A N 1
ATOM 2407 C CA . GLY A 1 301 ? -6.545 -1.529 -4.892 1.00 86.88 301 GLY A CA 1
ATOM 2408 C C . GLY A 1 301 ? -5.164 -1.840 -5.479 1.00 86.88 301 GLY A C 1
ATOM 2409 O O . GLY A 1 301 ? -4.922 -1.614 -6.666 1.00 86.88 301 GLY A O 1
ATOM 2410 N N . HIS A 1 302 ? -4.308 -2.497 -4.696 1.00 90.00 302 HIS A N 1
ATOM 2411 C CA . HIS A 1 302 ? -3.023 -3.048 -5.120 1.00 90.00 302 HIS A CA 1
ATOM 2412 C C . HIS A 1 302 ? -3.111 -4.197 -6.141 1.00 90.00 302 HIS A C 1
ATOM 2414 O O . HIS A 1 302 ? -2.135 -4.451 -6.850 1.00 90.00 302 HIS A O 1
ATOM 2420 N N . GLY A 1 303 ? -4.246 -4.897 -6.214 1.00 91.81 303 GLY A N 1
ATOM 2421 C CA . GLY A 1 303 ? -4.471 -6.129 -6.976 1.00 91.81 303 GLY A CA 1
ATOM 2422 C C . GLY A 1 303 ? -4.526 -7.389 -6.102 1.00 91.81 303 GLY A C 1
ATOM 2423 O O . GLY A 1 303 ? -4.421 -7.341 -4.876 1.00 91.81 303 GLY A O 1
ATOM 2424 N N . ASN A 1 304 ? -4.704 -8.545 -6.742 1.00 95.00 304 ASN A N 1
ATOM 2425 C CA . ASN A 1 304 ? -4.713 -9.847 -6.081 1.00 95.00 304 ASN A CA 1
ATOM 2426 C C . ASN A 1 304 ? -3.303 -10.240 -5.625 1.00 95.00 304 ASN A C 1
ATOM 2428 O O . ASN A 1 304 ? -2.366 -10.192 -6.424 1.00 95.00 304 ASN A O 1
ATOM 2432 N N . SER A 1 305 ? -3.175 -10.675 -4.370 1.00 96.31 305 SER A N 1
ATOM 2433 C CA . SER A 1 305 ? -1.942 -11.162 -3.738 1.00 96.31 305 SER A CA 1
ATOM 2434 C C . SER A 1 305 ? -1.980 -12.652 -3.368 1.00 96.31 305 SER A C 1
ATOM 2436 O O . SER A 1 305 ? -1.032 -13.167 -2.775 1.00 96.31 305 SER A O 1
ATOM 2438 N N . GLU A 1 306 ? -3.041 -13.374 -3.739 1.00 96.94 306 GLU A N 1
ATOM 2439 C CA . GLU A 1 306 ? -3.243 -14.781 -3.383 1.00 96.94 306 GLU A CA 1
ATOM 2440 C C . GLU A 1 306 ? -2.163 -15.708 -3.950 1.00 96.94 306 GLU A C 1
ATOM 2442 O O . GLU A 1 306 ? -1.578 -16.506 -3.218 1.00 96.94 306 GLU A O 1
ATOM 2447 N N . GLU A 1 307 ? -1.949 -15.640 -5.260 1.00 97.25 307 GLU A N 1
ATOM 2448 C CA . GLU A 1 307 ? -1.439 -16.760 -6.045 1.00 97.25 307 GLU A CA 1
ATOM 2449 C C . GLU A 1 307 ? 0.084 -16.923 -6.027 1.00 97.25 307 GLU A C 1
ATOM 2451 O O . GLU A 1 307 ? 0.832 -16.102 -6.550 1.00 97.25 307 GLU A O 1
ATOM 2456 N N . TYR A 1 308 ? 0.571 -18.064 -5.542 1.00 97.50 308 TYR A N 1
ATOM 2457 C CA . TYR A 1 308 ? 1.987 -18.393 -5.675 1.00 97.50 308 TYR A CA 1
ATOM 2458 C C . TYR A 1 308 ? 2.318 -18.856 -7.101 1.00 97.50 308 TYR A C 1
ATOM 2460 O O . TYR A 1 308 ? 1.541 -19.567 -7.750 1.00 97.50 308 TYR A O 1
ATOM 2468 N N . ARG A 1 309 ? 3.521 -18.517 -7.574 1.00 96.62 309 ARG A N 1
ATOM 2469 C CA . ARG A 1 309 ? 4.126 -19.097 -8.777 1.00 96.62 309 ARG A CA 1
ATOM 2470 C C . ARG A 1 309 ? 5.587 -19.472 -8.513 1.00 96.62 309 ARG A C 1
ATOM 2472 O O . ARG A 1 309 ? 6.255 -18.785 -7.747 1.00 96.62 309 ARG A O 1
ATOM 2479 N N . PRO A 1 310 ? 6.102 -20.544 -9.142 1.00 95.31 310 PRO A N 1
ATOM 2480 C CA . PRO A 1 310 ? 7.453 -21.037 -8.872 1.00 95.31 310 PRO A CA 1
ATOM 2481 C C . PRO A 1 310 ? 8.557 -20.281 -9.634 1.00 95.31 310 PRO A C 1
ATOM 2483 O O . PRO A 1 310 ? 9.731 -20.606 -9.471 1.00 95.31 310 PRO A O 1
ATOM 2486 N N . TRP A 1 311 ? 8.210 -19.301 -10.475 1.00 95.25 311 TRP A N 1
ATOM 2487 C CA . TRP A 1 311 ? 9.186 -18.388 -11.072 1.00 95.25 311 TRP A CA 1
ATOM 2488 C C . TRP A 1 311 ? 9.576 -17.284 -10.079 1.00 95.25 311 TRP A C 1
ATOM 2490 O O . TRP A 1 311 ? 8.849 -16.990 -9.135 1.00 95.25 311 TRP A O 1
ATOM 2500 N N . GLN A 1 312 ? 10.735 -16.664 -10.292 1.00 92.50 312 GLN A N 1
ATOM 2501 C CA . GLN A 1 312 ? 11.212 -15.508 -9.530 1.00 92.50 312 GLN A CA 1
ATOM 2502 C C . GLN A 1 312 ? 11.882 -14.521 -10.477 1.00 92.50 312 GLN A C 1
ATOM 2504 O O . GLN A 1 312 ? 12.492 -14.917 -11.468 1.00 92.50 312 GLN A O 1
ATOM 2509 N N . GLU A 1 313 ? 11.810 -13.241 -10.150 1.00 94.38 313 GLU A N 1
ATOM 2510 C CA . GLU A 1 313 ? 12.352 -12.152 -10.961 1.00 94.38 313 GLU A CA 1
ATOM 2511 C C . GLU A 1 313 ? 13.861 -12.022 -10.778 1.00 94.38 313 GLU A C 1
ATOM 2513 O O . GLU A 1 313 ? 14.607 -11.822 -11.737 1.00 94.38 313 GLU A O 1
ATOM 2518 N N . VAL A 1 314 ? 14.298 -12.146 -9.526 1.00 95.69 314 VAL A N 1
ATOM 2519 C CA . VAL A 1 314 ? 15.684 -11.992 -9.098 1.00 95.69 314 VAL A CA 1
ATOM 2520 C C . VAL A 1 314 ? 16.000 -13.066 -8.066 1.00 95.69 314 VAL A C 1
ATOM 2522 O O . VAL A 1 314 ? 15.225 -13.283 -7.137 1.00 95.69 314 VAL A O 1
ATOM 2525 N N . SER A 1 315 ? 17.161 -13.698 -8.215 1.00 93.38 315 SER A N 1
ATOM 2526 C CA . SER A 1 315 ? 17.767 -14.559 -7.195 1.00 93.38 315 SER A CA 1
ATOM 2527 C C . SER A 1 315 ? 18.873 -13.808 -6.458 1.00 93.38 315 SER A C 1
ATOM 2529 O O . SER A 1 315 ? 19.467 -12.888 -7.013 1.00 93.38 315 SER A O 1
ATOM 2531 N N . ILE A 1 316 ? 19.204 -14.214 -5.234 1.00 90.06 316 ILE A N 1
ATOM 2532 C CA . ILE A 1 316 ? 20.360 -13.677 -4.504 1.00 90.06 316 ILE A CA 1
ATOM 2533 C C . ILE A 1 316 ? 21.517 -14.676 -4.594 1.00 90.06 316 ILE A C 1
ATOM 2535 O O . ILE A 1 316 ? 21.353 -15.852 -4.263 1.00 90.06 316 ILE A O 1
ATOM 2539 N N . ASP A 1 317 ? 22.680 -14.230 -5.068 1.00 89.12 317 ASP A N 1
ATOM 2540 C CA . ASP A 1 317 ? 23.870 -15.077 -5.157 1.00 89.12 317 ASP A CA 1
ATOM 2541 C C . ASP A 1 317 ? 24.553 -15.291 -3.790 1.00 89.12 317 ASP A C 1
ATOM 2543 O O . ASP A 1 317 ? 24.153 -14.756 -2.754 1.00 89.12 317 ASP A O 1
ATOM 2547 N N . ARG A 1 318 ? 25.638 -16.078 -3.773 1.00 88.50 318 ARG A N 1
ATOM 2548 C CA . ARG A 1 318 ? 26.398 -16.382 -2.543 1.00 88.50 318 ARG A CA 1
ATOM 2549 C C . ARG A 1 318 ? 27.037 -15.156 -1.882 1.00 88.50 318 ARG A C 1
ATOM 2551 O O . ARG A 1 318 ? 27.394 -15.236 -0.712 1.00 88.50 318 ARG A O 1
ATOM 2558 N N . ASN A 1 319 ? 27.206 -14.065 -2.622 1.00 86.75 319 ASN A N 1
ATOM 2559 C CA . ASN A 1 319 ? 27.778 -12.813 -2.140 1.00 86.75 319 ASN A CA 1
ATOM 2560 C C . ASN A 1 319 ? 26.689 -11.814 -1.710 1.00 86.75 319 ASN A C 1
ATOM 2562 O O . ASN A 1 319 ? 27.015 -10.681 -1.365 1.00 86.75 319 ASN A O 1
ATOM 2566 N N . GLY A 1 320 ? 25.410 -12.210 -1.738 1.00 85.44 320 GLY A N 1
ATOM 2567 C CA . GLY A 1 320 ? 24.288 -11.334 -1.411 1.00 85.44 320 GLY A CA 1
ATOM 2568 C C . GLY A 1 320 ? 23.870 -10.409 -2.556 1.00 85.44 320 GLY A C 1
ATOM 2569 O O . GLY A 1 320 ? 23.121 -9.464 -2.325 1.00 85.44 320 GLY A O 1
ATOM 2570 N N . LYS A 1 321 ? 24.348 -10.638 -3.785 1.00 90.19 321 LYS A N 1
ATOM 2571 C CA . LYS A 1 321 ? 24.046 -9.779 -4.932 1.00 90.19 321 LYS A CA 1
ATOM 2572 C C . LYS A 1 321 ? 22.795 -10.265 -5.674 1.00 90.19 321 LYS A C 1
ATOM 2574 O O . LYS A 1 321 ? 22.681 -11.466 -5.934 1.00 90.19 321 LYS A O 1
ATOM 2579 N N . PRO A 1 322 ? 21.888 -9.358 -6.076 1.00 93.06 322 PRO A N 1
ATOM 2580 C CA . PRO A 1 322 ? 20.767 -9.707 -6.936 1.00 93.06 322 PRO A CA 1
ATOM 2581 C C . PRO A 1 322 ? 21.238 -10.115 -8.339 1.00 93.06 322 PRO A C 1
ATOM 2583 O O . PRO A 1 322 ? 22.020 -9.414 -8.984 1.00 93.06 322 PRO A O 1
ATOM 2586 N N . VAL A 1 323 ? 20.723 -11.241 -8.822 1.00 95.88 323 VAL A N 1
ATOM 2587 C CA . VAL A 1 323 ? 20.947 -11.811 -10.152 1.00 95.88 323 VAL A CA 1
ATOM 2588 C C . VAL A 1 323 ? 19.616 -11.868 -10.884 1.00 95.88 323 VAL A C 1
ATOM 2590 O O . VAL A 1 323 ? 18.655 -12.452 -10.387 1.00 95.88 323 VAL A O 1
ATOM 2593 N N . CYS A 1 324 ? 19.561 -11.264 -12.070 1.00 97.69 324 CYS A N 1
ATOM 2594 C CA . CYS A 1 324 ? 18.386 -11.333 -12.930 1.00 97.69 324 CYS A CA 1
ATOM 2595 C C . CYS A 1 324 ? 18.166 -12.769 -13.418 1.00 97.69 324 CYS A C 1
ATOM 2597 O O . CYS A 1 324 ? 19.065 -13.350 -14.029 1.00 97.69 324 CYS A O 1
ATOM 2599 N N . ASN A 1 325 ? 16.982 -13.326 -13.171 1.00 97.44 325 ASN A N 1
ATOM 2600 C CA . ASN A 1 325 ? 16.650 -14.666 -13.642 1.00 97.44 325 ASN A CA 1
ATOM 2601 C C . ASN A 1 325 ? 16.280 -14.662 -15.133 1.00 97.44 325 ASN A C 1
ATOM 2603 O O . ASN A 1 325 ? 15.856 -13.647 -15.689 1.00 97.44 325 ASN A O 1
ATOM 2607 N N . GLU A 1 326 ? 16.425 -15.815 -15.782 1.00 97.75 326 GLU A N 1
ATOM 2608 C CA . GLU A 1 326 ? 15.956 -16.003 -17.155 1.00 97.75 326 GLU A CA 1
ATOM 2609 C C . GLU A 1 326 ? 14.420 -16.137 -17.200 1.00 97.75 326 GLU A C 1
ATOM 2611 O O . GLU A 1 326 ? 13.813 -16.631 -16.239 1.00 97.75 326 GLU A O 1
ATOM 2616 N N . PRO A 1 327 ? 13.766 -15.739 -18.308 1.00 97.88 327 PRO A N 1
ATOM 2617 C CA . PRO A 1 327 ? 12.344 -15.966 -18.509 1.00 97.88 327 PRO A CA 1
ATOM 2618 C C . PRO A 1 327 ? 11.995 -17.447 -18.391 1.00 97.88 327 PRO A C 1
ATOM 2620 O O . PRO A 1 327 ? 12.659 -18.314 -18.959 1.00 97.88 327 PRO A O 1
ATOM 2623 N N . SER A 1 328 ? 10.923 -17.749 -17.670 1.00 96.38 328 SER A N 1
ATOM 2624 C CA . SER A 1 328 ? 10.479 -19.123 -17.448 1.00 96.38 328 SER A CA 1
ATOM 2625 C C . SER A 1 328 ? 8.972 -19.165 -17.248 1.00 96.38 328 SER A C 1
ATOM 2627 O O . SER A 1 328 ? 8.379 -18.209 -16.762 1.00 96.38 328 SER A O 1
ATOM 2629 N N . LEU A 1 329 ? 8.331 -20.269 -17.643 1.00 94.69 329 LEU A N 1
ATOM 2630 C CA . LEU A 1 329 ? 6.891 -20.487 -17.425 1.00 94.69 329 LEU A CA 1
ATOM 2631 C C . LEU A 1 329 ? 5.996 -19.348 -17.964 1.00 94.69 329 LEU A C 1
ATOM 2633 O O . LEU A 1 329 ? 4.962 -19.034 -17.386 1.00 94.69 329 LEU A O 1
ATOM 2637 N N . GLY A 1 330 ? 6.408 -18.707 -19.062 1.00 94.00 330 GLY A N 1
ATOM 2638 C CA . GLY A 1 330 ? 5.696 -17.565 -19.650 1.00 94.00 330 GLY A CA 1
ATOM 2639 C C . GLY A 1 330 ? 5.897 -16.231 -18.920 1.00 94.00 330 GLY A C 1
ATOM 2640 O O . GLY A 1 330 ? 5.411 -15.211 -19.401 1.00 94.00 330 GLY A O 1
ATOM 2641 N N . PHE A 1 331 ? 6.627 -16.214 -17.803 1.00 97.19 331 PHE A N 1
ATOM 2642 C CA . PHE A 1 331 ? 7.013 -15.010 -17.080 1.00 97.19 331 PHE A CA 1
ATOM 2643 C C . PHE A 1 331 ? 8.340 -14.448 -17.606 1.00 97.19 331 PHE A C 1
ATOM 2645 O O . PHE A 1 331 ? 9.340 -15.163 -17.694 1.00 97.19 331 PHE A O 1
ATOM 2652 N N . GLU A 1 332 ? 8.359 -13.151 -17.917 1.00 98.06 332 GLU A N 1
ATOM 2653 C CA . GLU A 1 332 ? 9.564 -12.399 -18.276 1.00 98.06 332 GLU A CA 1
ATOM 2654 C C . GLU A 1 332 ? 9.880 -11.380 -17.167 1.00 98.06 332 GLU A C 1
ATOM 2656 O O . GLU A 1 332 ? 9.118 -10.424 -16.995 1.00 98.06 332 GLU A O 1
ATOM 2661 N N . PRO A 1 333 ? 10.998 -11.519 -16.430 1.00 97.81 333 PRO A N 1
ATOM 2662 C CA . PRO A 1 333 ? 11.422 -10.510 -15.463 1.00 97.81 333 PRO A CA 1
ATOM 2663 C C . PRO A 1 333 ? 11.682 -9.152 -16.128 1.00 97.81 333 PRO A C 1
ATOM 2665 O O . PRO A 1 333 ? 12.299 -9.080 -17.192 1.00 97.81 333 PRO A O 1
ATOM 2668 N N . SER A 1 334 ? 11.318 -8.047 -15.470 1.00 97.38 334 SER A N 1
ATOM 2669 C CA . SER A 1 334 ? 11.607 -6.698 -15.991 1.00 97.38 334 SER A CA 1
ATOM 2670 C C . SER A 1 334 ? 13.111 -6.443 -16.153 1.00 97.38 334 SER A C 1
ATOM 2672 O O . SER A 1 334 ? 13.525 -5.801 -17.113 1.00 97.38 334 SER A O 1
ATOM 2674 N N . CYS A 1 335 ? 13.956 -7.030 -15.297 1.00 97.94 335 CYS A N 1
ATOM 2675 C CA . CYS A 1 335 ? 15.406 -6.973 -15.485 1.00 97.94 335 CYS A CA 1
ATOM 2676 C C . CYS A 1 335 ? 15.850 -7.654 -16.787 1.00 97.94 335 CYS A C 1
ATOM 2678 O O . CYS A 1 335 ? 16.758 -7.158 -17.448 1.00 97.94 335 CYS A O 1
ATOM 2680 N N . TRP A 1 336 ? 15.184 -8.735 -17.207 1.00 98.56 336 TRP A N 1
ATOM 2681 C CA . TRP A 1 336 ? 15.484 -9.406 -18.467 1.00 98.56 336 TRP A CA 1
ATOM 2682 C C . TRP A 1 336 ? 15.090 -8.531 -19.651 1.00 98.56 336 TRP A C 1
ATOM 2684 O O . TRP A 1 336 ? 15.906 -8.287 -20.544 1.00 98.56 336 TRP A O 1
ATOM 2694 N N . ARG A 1 337 ? 13.872 -7.978 -19.592 1.00 98.44 337 ARG A N 1
ATOM 2695 C CA . ARG A 1 337 ? 13.346 -7.044 -20.588 1.00 98.44 337 ARG A CA 1
ATOM 2696 C C . ARG A 1 337 ? 14.243 -5.815 -20.758 1.00 98.44 337 ARG A C 1
ATOM 2698 O O . ARG A 1 337 ? 14.466 -5.394 -21.889 1.00 98.44 337 ARG A O 1
ATOM 2705 N N . ALA A 1 338 ? 14.825 -5.286 -19.679 1.00 98.56 338 ALA A N 1
ATOM 2706 C CA . ALA A 1 338 ? 15.814 -4.205 -19.752 1.00 98.56 338 ALA A CA 1
ATOM 2707 C C . ALA A 1 338 ? 17.008 -4.571 -20.654 1.00 98.56 338 ALA A C 1
ATOM 2709 O O . ALA A 1 338 ? 17.430 -3.772 -21.493 1.00 98.56 338 ALA A O 1
ATOM 2710 N N . GLY A 1 339 ? 17.505 -5.806 -20.531 1.00 98.56 339 GLY A N 1
ATOM 2711 C CA . GLY A 1 339 ? 18.514 -6.368 -21.426 1.00 98.56 339 GLY A CA 1
ATOM 2712 C C . GLY A 1 339 ? 18.060 -6.402 -22.881 1.00 98.56 339 GLY A C 1
ATOM 2713 O O . GLY A 1 339 ? 18.787 -5.936 -23.755 1.00 98.56 339 GLY A O 1
ATOM 2714 N N . GLU A 1 340 ? 16.847 -6.890 -23.145 1.00 98.50 340 GLU A N 1
ATOM 2715 C CA . GLU A 1 340 ? 16.299 -6.990 -24.505 1.00 98.50 340 GLU A CA 1
ATOM 2716 C C . GLU A 1 340 ? 16.081 -5.624 -25.170 1.00 98.50 340 GLU A C 1
ATOM 2718 O O . GLU A 1 340 ? 16.335 -5.473 -26.370 1.00 98.50 340 GLU A O 1
ATOM 2723 N N . ILE A 1 341 ? 15.678 -4.605 -24.402 1.00 98.56 341 ILE A N 1
ATOM 2724 C CA . ILE A 1 341 ? 15.549 -3.225 -24.890 1.00 98.56 341 ILE A CA 1
ATOM 2725 C C . ILE A 1 341 ? 16.919 -2.702 -25.340 1.00 98.56 341 ILE A C 1
ATOM 2727 O O . ILE A 1 341 ? 17.068 -2.237 -26.474 1.00 98.56 341 ILE A O 1
ATOM 2731 N N . ILE A 1 342 ? 17.941 -2.812 -24.483 1.00 98.56 342 ILE A N 1
ATOM 2732 C CA . ILE A 1 342 ? 19.300 -2.341 -24.791 1.00 98.56 342 ILE A CA 1
ATOM 2733 C C . ILE A 1 342 ? 19.907 -3.116 -25.960 1.00 98.56 342 ILE A C 1
ATOM 2735 O O . ILE A 1 342 ? 20.467 -2.509 -26.875 1.00 98.56 342 ILE A O 1
ATOM 2739 N N . ARG A 1 343 ? 19.728 -4.438 -25.987 1.00 98.44 343 ARG A N 1
ATOM 2740 C CA . ARG A 1 343 ? 20.168 -5.297 -27.089 1.00 98.44 343 ARG A CA 1
ATOM 2741 C C . ARG A 1 343 ? 19.571 -4.857 -28.420 1.00 98.44 343 ARG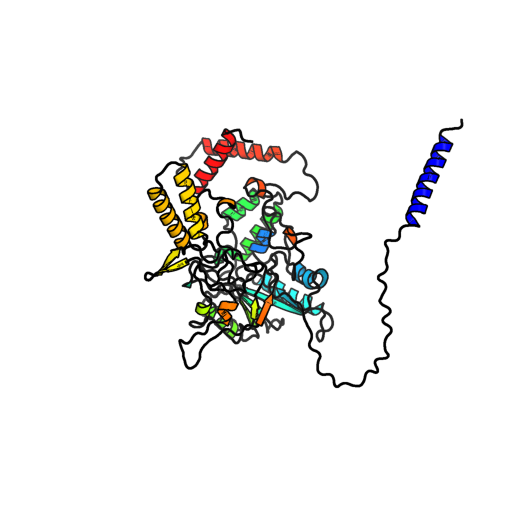 A C 1
ATOM 2743 O O . ARG A 1 343 ? 20.285 -4.710 -29.409 1.00 98.44 343 ARG A O 1
ATOM 2750 N N . SER A 1 344 ? 18.260 -4.622 -28.437 1.00 98.00 344 SER A N 1
ATOM 2751 C CA . SER A 1 344 ? 17.526 -4.225 -29.639 1.00 98.00 344 SER A CA 1
ATOM 2752 C C . SER A 1 344 ? 17.958 -2.853 -30.154 1.00 98.00 344 SER A C 1
ATOM 2754 O O . SER A 1 344 ? 18.018 -2.650 -31.365 1.00 98.00 344 SER A O 1
ATOM 2756 N N . ARG A 1 345 ? 18.273 -1.911 -29.256 1.00 97.75 345 ARG A N 1
ATOM 2757 C CA . ARG A 1 345 ? 18.807 -0.587 -29.615 1.00 97.75 345 ARG A CA 1
ATOM 2758 C C . ARG A 1 345 ? 20.219 -0.695 -30.195 1.00 97.75 345 ARG A C 1
ATOM 2760 O O . ARG A 1 345 ? 20.443 -0.217 -31.299 1.00 97.75 345 ARG A O 1
ATOM 2767 N N . CYS A 1 346 ? 21.107 -1.426 -29.524 1.00 98.38 346 CYS A N 1
ATOM 2768 C CA . CYS A 1 346 ? 22.478 -1.679 -29.973 1.00 98.38 346 CYS A CA 1
ATOM 2769 C C . CYS A 1 346 ? 22.535 -2.309 -31.379 1.00 98.38 346 CYS A C 1
ATOM 2771 O O . CYS A 1 346 ? 23.248 -1.836 -32.259 1.00 98.38 346 CYS A O 1
ATOM 2773 N N . LEU A 1 347 ? 21.703 -3.323 -31.649 1.00 98.06 347 LEU A N 1
ATOM 2774 C CA . LEU A 1 347 ? 21.650 -3.955 -32.974 1.00 98.06 347 LEU A CA 1
ATOM 2775 C C . LEU A 1 347 ? 21.155 -2.997 -34.069 1.00 98.06 347 LEU A C 1
ATOM 2777 O O . LEU A 1 347 ? 21.613 -3.078 -35.208 1.00 98.06 347 LEU A O 1
ATOM 2781 N N . LYS A 1 348 ? 20.230 -2.084 -33.744 1.00 97.62 348 LYS A N 1
ATOM 2782 C CA . LYS A 1 348 ? 19.763 -1.047 -34.682 1.00 97.62 348 LYS A CA 1
ATOM 2783 C C . LYS A 1 348 ? 20.850 -0.016 -35.000 1.00 97.62 348 LYS A C 1
ATOM 2785 O O . LYS A 1 348 ? 20.814 0.564 -36.080 1.00 97.62 348 LYS A O 1
ATOM 2790 N N . GLU A 1 349 ? 21.798 0.194 -34.091 1.00 97.19 349 GLU A N 1
ATOM 2791 C CA . GLU A 1 349 ? 22.954 1.080 -34.285 1.00 97.19 349 GLU A CA 1
ATOM 2792 C C . GLU A 1 349 ? 24.059 0.437 -35.145 1.00 97.19 349 GLU A C 1
ATOM 2794 O O . GLU A 1 349 ? 24.934 1.144 -35.642 1.00 97.19 349 GLU A O 1
ATOM 2799 N N . GLY A 1 350 ? 23.971 -0.872 -35.414 1.00 97.44 350 GLY A N 1
ATOM 2800 C CA . GLY A 1 350 ? 24.881 -1.597 -36.308 1.00 97.44 350 GLY A CA 1
ATOM 2801 C C . GLY A 1 350 ? 26.051 -2.295 -35.609 1.00 97.44 350 GLY A C 1
ATOM 2802 O O . GLY A 1 350 ? 26.949 -2.792 -36.291 1.00 97.44 350 GLY A O 1
ATOM 2803 N N . ASP A 1 351 ? 26.035 -2.359 -34.277 1.00 97.25 351 ASP A N 1
ATOM 2804 C CA . ASP A 1 351 ? 27.038 -3.065 -33.478 1.00 97.25 351 ASP A CA 1
ATOM 2805 C C . ASP A 1 351 ? 26.963 -4.593 -33.662 1.00 97.25 351 ASP A C 1
ATOM 2807 O O . ASP A 1 351 ? 25.977 -5.168 -34.138 1.00 97.25 351 ASP A O 1
ATOM 2811 N N . SER A 1 352 ? 28.030 -5.290 -33.259 1.00 97.81 352 SER A N 1
ATOM 2812 C CA . SER A 1 352 ? 28.083 -6.752 -33.347 1.00 97.81 352 SER A CA 1
ATOM 2813 C C . SER A 1 352 ? 27.154 -7.429 -32.333 1.00 97.81 352 SER A C 1
ATOM 2815 O O . SER A 1 352 ? 26.984 -6.952 -31.213 1.00 97.81 352 SER A O 1
ATOM 2817 N N . ALA A 1 353 ? 26.624 -8.610 -32.678 1.00 97.56 353 ALA A N 1
ATOM 2818 C CA . ALA A 1 353 ? 25.773 -9.384 -31.768 1.00 97.56 353 ALA A CA 1
ATOM 2819 C C . ALA A 1 353 ? 26.443 -9.639 -30.407 1.00 97.56 353 ALA A C 1
ATOM 2821 O O . ALA A 1 353 ? 25.804 -9.474 -29.376 1.00 97.56 353 ALA A O 1
ATOM 2822 N N . LYS A 1 354 ? 27.747 -9.950 -30.407 1.00 98.25 354 LYS A N 1
ATOM 2823 C CA . LYS A 1 354 ? 28.523 -10.171 -29.183 1.00 98.25 354 LYS A CA 1
ATOM 2824 C C . LYS A 1 354 ? 28.550 -8.928 -28.288 1.00 98.25 354 LYS A C 1
ATOM 2826 O O . LYS A 1 354 ? 28.314 -9.036 -27.092 1.00 98.25 354 LYS A O 1
ATOM 2831 N N . GLU A 1 355 ? 28.815 -7.759 -28.865 1.00 98.19 355 GLU A N 1
ATOM 2832 C CA . GLU A 1 355 ? 28.826 -6.499 -28.114 1.00 98.19 355 GLU A CA 1
ATOM 2833 C C . GLU A 1 355 ? 27.433 -6.161 -27.566 1.00 98.19 355 GLU A C 1
ATOM 2835 O O . GLU A 1 355 ? 27.293 -5.763 -26.410 1.00 98.19 355 GLU A O 1
ATOM 2840 N N . CYS A 1 356 ? 26.383 -6.373 -28.361 1.00 98.62 356 CYS A N 1
ATOM 2841 C CA . CYS A 1 356 ? 25.017 -6.142 -27.906 1.00 98.62 356 CYS A CA 1
ATOM 2842 C C . CYS A 1 356 ? 24.583 -7.118 -26.807 1.00 98.62 356 CYS A C 1
ATOM 2844 O O . CYS A 1 356 ? 23.852 -6.713 -25.905 1.00 98.62 356 CYS A O 1
ATOM 2846 N N . ASP A 1 357 ? 25.051 -8.368 -26.839 1.00 98.56 357 ASP A N 1
ATOM 2847 C CA . ASP A 1 357 ? 24.816 -9.350 -25.777 1.00 98.56 357 ASP A CA 1
ATOM 2848 C C . ASP A 1 357 ? 25.539 -8.950 -24.473 1.00 98.56 357 ASP A C 1
ATOM 2850 O O . ASP A 1 357 ? 24.965 -9.061 -23.387 1.00 98.56 357 ASP A O 1
ATOM 2854 N N . GLU A 1 358 ? 26.759 -8.406 -24.562 1.00 98.56 358 GLU A N 1
ATOM 2855 C CA . GLU A 1 358 ? 27.495 -7.856 -23.412 1.00 98.56 358 GLU A CA 1
ATOM 2856 C C . GLU A 1 358 ? 26.764 -6.642 -22.804 1.00 98.56 358 GLU A C 1
ATOM 2858 O O . GLU A 1 358 ? 26.521 -6.606 -21.593 1.00 98.56 358 GLU A O 1
ATOM 2863 N N . LYS A 1 359 ? 26.319 -5.684 -23.634 1.00 98.50 359 LYS A N 1
ATOM 2864 C CA . LYS A 1 359 ? 25.516 -4.526 -23.189 1.00 98.50 359 LYS A CA 1
ATOM 2865 C C . LYS A 1 359 ? 24.187 -4.958 -22.559 1.00 98.50 359 LYS A C 1
ATOM 2867 O O . LYS A 1 359 ? 23.781 -4.401 -21.538 1.00 98.50 359 LYS A O 1
ATOM 2872 N N . ALA A 1 360 ? 23.527 -5.970 -23.124 1.00 98.62 360 ALA A N 1
ATOM 2873 C CA . ALA A 1 360 ? 22.300 -6.538 -22.572 1.00 98.62 360 ALA A CA 1
ATOM 2874 C C . ALA A 1 360 ? 22.533 -7.152 -21.186 1.00 98.62 360 ALA A C 1
ATOM 2876 O O . ALA A 1 360 ? 21.750 -6.912 -20.270 1.00 98.62 360 ALA A O 1
ATOM 2877 N N . SER A 1 361 ? 23.628 -7.898 -21.005 1.00 98.44 361 SER A N 1
ATOM 2878 C CA . SER A 1 361 ? 23.993 -8.478 -19.709 1.00 98.44 361 SER A CA 1
ATOM 2879 C C . SER A 1 361 ? 24.195 -7.403 -18.637 1.00 98.44 361 SER A C 1
ATOM 2881 O O . SER A 1 361 ? 23.667 -7.532 -17.533 1.00 98.44 361 SER A O 1
ATOM 2883 N N . ILE A 1 362 ? 24.896 -6.315 -18.971 1.00 98.31 362 ILE A N 1
ATOM 2884 C CA . ILE A 1 362 ? 25.108 -5.180 -18.058 1.00 98.31 362 ILE A CA 1
ATOM 2885 C C . ILE A 1 362 ? 23.773 -4.510 -17.699 1.00 98.31 362 ILE A C 1
ATOM 2887 O O . ILE A 1 362 ? 23.537 -4.170 -16.542 1.00 98.31 362 ILE A O 1
ATOM 2891 N N . ALA A 1 363 ? 22.869 -4.348 -18.668 1.00 98.50 363 ALA A N 1
ATOM 2892 C CA . ALA A 1 363 ? 21.551 -3.768 -18.421 1.00 98.50 363 ALA A CA 1
ATOM 2893 C C . ALA A 1 363 ? 20.695 -4.630 -17.475 1.00 98.50 363 ALA A C 1
ATOM 2895 O O . ALA A 1 363 ? 20.068 -4.093 -16.560 1.00 98.50 363 ALA A O 1
ATOM 2896 N N . ARG A 1 364 ? 20.722 -5.962 -17.638 1.00 98.56 364 ARG A N 1
ATOM 2897 C CA . ARG A 1 364 ? 20.048 -6.907 -16.727 1.00 98.56 364 ARG A CA 1
ATOM 2898 C C . ARG A 1 364 ? 20.579 -6.784 -15.301 1.00 98.56 364 ARG A C 1
ATOM 2900 O O . ARG A 1 364 ? 19.796 -6.738 -14.354 1.00 98.56 364 ARG A O 1
ATOM 2907 N N . GLU A 1 365 ? 21.900 -6.702 -15.155 1.00 97.69 365 GLU A N 1
ATOM 2908 C CA . GLU A 1 365 ? 22.570 -6.545 -13.864 1.00 97.69 365 GLU A CA 1
ATOM 2909 C C . GLU A 1 365 ? 22.208 -5.215 -13.188 1.00 97.69 365 GLU A C 1
ATOM 2911 O O . GLU A 1 365 ? 21.772 -5.213 -12.036 1.00 97.69 365 GLU A O 1
ATOM 2916 N N . ASN A 1 366 ? 22.312 -4.096 -13.909 1.00 97.94 366 ASN A N 1
ATOM 2917 C CA . ASN A 1 366 ? 21.967 -2.774 -13.385 1.00 97.94 366 ASN A CA 1
ATOM 2918 C C . ASN A 1 366 ? 20.511 -2.718 -12.916 1.00 97.94 366 ASN A C 1
ATOM 2920 O O . ASN A 1 366 ? 20.236 -2.223 -11.822 1.00 97.94 366 ASN A O 1
ATOM 2924 N N . HIS A 1 367 ? 19.581 -3.260 -13.708 1.00 97.44 367 HIS A N 1
ATOM 2925 C CA . HIS A 1 367 ? 18.174 -3.311 -13.325 1.00 97.44 367 HIS A CA 1
ATOM 2926 C C . HIS A 1 367 ? 17.950 -4.189 -12.087 1.00 97.44 367 HIS A C 1
ATOM 2928 O O . HIS A 1 367 ? 17.179 -3.809 -11.206 1.00 97.44 367 HIS A O 1
ATOM 2934 N N . ALA A 1 368 ? 18.590 -5.360 -11.999 1.00 96.19 368 ALA A N 1
ATOM 2935 C CA . ALA A 1 368 ? 18.459 -6.240 -10.836 1.00 96.19 368 ALA A CA 1
ATOM 2936 C C . ALA A 1 368 ? 18.986 -5.574 -9.552 1.00 96.19 368 ALA A C 1
ATOM 2938 O O . ALA A 1 368 ? 18.328 -5.640 -8.517 1.00 96.19 368 ALA A O 1
ATOM 2939 N N . ILE A 1 369 ? 20.124 -4.873 -9.631 1.00 94.44 369 ILE A N 1
ATOM 2940 C CA . ILE A 1 369 ? 20.717 -4.125 -8.509 1.00 94.44 369 ILE A CA 1
ATOM 2941 C C . ILE A 1 369 ? 19.834 -2.949 -8.082 1.00 94.44 369 ILE A C 1
ATOM 2943 O O . ILE A 1 369 ? 19.673 -2.701 -6.890 1.00 94.44 369 ILE A O 1
ATOM 2947 N N . ALA A 1 370 ? 19.243 -2.232 -9.037 1.00 93.94 370 ALA A N 1
ATOM 2948 C CA . ALA A 1 370 ? 18.380 -1.087 -8.758 1.00 93.94 370 ALA A CA 1
ATOM 2949 C C . ALA A 1 370 ? 17.020 -1.468 -8.132 1.00 93.94 370 ALA A C 1
ATOM 2951 O O . ALA A 1 370 ? 16.289 -0.584 -7.677 1.00 93.94 370 ALA A O 1
ATOM 2952 N N . GLY A 1 371 ? 16.670 -2.761 -8.095 1.00 92.75 371 GLY A N 1
ATOM 2953 C CA . GLY A 1 371 ? 15.476 -3.274 -7.426 1.00 92.75 371 GLY A CA 1
ATOM 2954 C C . GLY A 1 371 ? 14.191 -2.622 -7.942 1.00 92.75 371 GLY A C 1
ATOM 2955 O O . GLY A 1 371 ? 13.921 -2.614 -9.143 1.00 92.75 371 GLY A O 1
ATOM 2956 N N . VAL A 1 372 ? 13.405 -2.038 -7.032 1.00 90.12 372 VAL A N 1
ATOM 2957 C CA . VAL A 1 372 ? 12.151 -1.331 -7.366 1.00 90.12 372 VAL A CA 1
ATOM 2958 C C . VAL A 1 372 ? 12.359 -0.146 -8.317 1.00 90.12 372 VAL A C 1
ATOM 2960 O O . VAL A 1 372 ? 11.457 0.202 -9.065 1.00 90.12 372 VAL A O 1
ATOM 2963 N N . SER A 1 373 ? 13.562 0.439 -8.350 1.00 91.50 373 SER A N 1
ATOM 2964 C CA . SER A 1 373 ? 13.920 1.553 -9.240 1.00 91.50 373 SER A CA 1
ATOM 2965 C C . SER A 1 373 ? 14.509 1.104 -10.584 1.00 91.50 373 SER A C 1
ATOM 2967 O O . SER A 1 373 ? 15.028 1.935 -11.331 1.00 91.50 373 SER A O 1
ATOM 2969 N N . GLY A 1 374 ? 14.454 -0.191 -10.914 1.00 92.62 374 GLY A N 1
ATOM 2970 C CA . GLY A 1 374 ? 15.089 -0.766 -12.104 1.00 92.62 374 GLY A CA 1
ATOM 2971 C C . GLY A 1 374 ? 14.677 -0.125 -13.430 1.00 92.62 374 GLY A C 1
ATOM 2972 O O . GLY A 1 374 ? 15.512 0.019 -14.324 1.00 92.62 374 GLY A O 1
ATOM 2973 N N . PHE A 1 375 ? 13.447 0.376 -13.535 1.00 91.12 375 PHE A N 1
ATOM 2974 C CA . PHE A 1 375 ? 12.963 1.075 -14.730 1.00 91.12 375 PHE A CA 1
ATOM 2975 C C . PHE A 1 375 ? 13.784 2.336 -15.069 1.00 91.12 375 PHE A C 1
ATOM 2977 O O . PHE A 1 375 ? 13.901 2.697 -16.238 1.00 91.12 375 PHE A O 1
ATOM 2984 N N . ASN A 1 376 ? 14.432 2.969 -14.081 1.00 92.81 376 ASN A N 1
ATOM 2985 C CA . ASN A 1 376 ? 15.293 4.140 -14.293 1.00 92.81 376 ASN A CA 1
ATOM 2986 C C . ASN A 1 376 ? 16.653 3.791 -14.924 1.00 92.81 376 ASN A C 1
ATOM 2988 O O . ASN A 1 376 ? 17.397 4.688 -15.317 1.00 92.81 376 ASN A O 1
ATOM 2992 N N . THR A 1 377 ? 16.997 2.503 -15.022 1.00 96.69 377 THR A N 1
ATOM 2993 C CA . THR A 1 377 ? 18.290 2.042 -15.560 1.00 96.69 377 THR A CA 1
ATOM 2994 C C . THR A 1 377 ? 18.323 1.956 -17.087 1.00 96.69 377 THR A C 1
ATOM 2996 O O . THR A 1 377 ? 19.392 1.747 -17.658 1.00 96.69 377 THR A O 1
ATOM 2999 N N . VAL A 1 378 ? 17.182 2.166 -17.757 1.00 97.00 378 VAL A N 1
ATOM 3000 C CA . VAL A 1 378 ? 17.058 2.154 -19.223 1.00 97.00 378 VAL A CA 1
ATOM 3001 C C . VAL A 1 378 ? 16.543 3.518 -19.707 1.00 97.00 378 VAL A C 1
ATOM 3003 O O . VAL A 1 378 ? 15.346 3.690 -19.947 1.00 97.00 378 VAL A O 1
ATOM 3006 N N . PRO A 1 379 ? 17.423 4.527 -19.853 1.00 93.31 379 PRO A N 1
ATOM 3007 C CA . PRO A 1 379 ? 17.018 5.863 -20.271 1.00 93.31 379 PRO A CA 1
ATOM 3008 C C . PRO A 1 379 ? 16.276 5.857 -21.611 1.00 93.31 379 PRO A C 1
ATOM 3010 O O . PRO A 1 379 ? 16.662 5.172 -22.561 1.00 93.31 379 PRO A O 1
ATOM 3013 N N . GLY A 1 380 ? 15.203 6.641 -21.690 1.00 91.31 380 GLY A N 1
ATOM 3014 C CA . GLY A 1 380 ? 14.402 6.786 -22.905 1.00 91.31 380 GLY A CA 1
ATOM 3015 C C . GLY A 1 380 ? 13.531 5.579 -23.261 1.00 91.31 380 GLY A C 1
ATOM 3016 O O . GLY A 1 380 ? 12.991 5.576 -24.358 1.00 91.31 380 GLY A O 1
ATOM 3017 N N . ALA A 1 381 ? 13.409 4.565 -22.395 1.00 94.00 381 ALA A N 1
ATOM 3018 C CA . ALA A 1 381 ? 12.351 3.563 -22.530 1.00 94.00 381 ALA A CA 1
ATOM 3019 C C . ALA A 1 381 ? 10.975 4.161 -22.224 1.00 94.00 381 ALA A C 1
ATOM 3021 O O . ALA A 1 381 ? 10.839 4.976 -21.308 1.00 94.00 381 ALA A O 1
ATOM 3022 N N . ASP A 1 382 ? 9.974 3.754 -22.996 1.00 90.25 382 ASP A N 1
ATOM 3023 C CA . ASP A 1 382 ? 8.565 4.058 -22.751 1.00 90.25 382 ASP A CA 1
ATOM 3024 C C . ASP A 1 382 ? 7.813 2.820 -22.236 1.00 90.25 382 ASP A C 1
ATOM 3026 O O . ASP A 1 382 ? 8.409 1.775 -21.989 1.00 90.25 382 ASP A O 1
ATOM 3030 N N . LEU A 1 383 ? 6.503 2.945 -22.004 1.00 88.00 383 LEU A N 1
ATOM 3031 C CA . LEU A 1 383 ? 5.685 1.842 -21.488 1.00 88.00 383 LEU A CA 1
ATOM 3032 C C . LEU A 1 383 ? 5.589 0.664 -22.473 1.00 88.00 383 LEU A C 1
ATOM 3034 O O . LEU A 1 383 ? 5.521 -0.482 -22.029 1.00 88.00 383 LEU A O 1
ATOM 3038 N N . ASP A 1 384 ? 5.618 0.929 -23.782 1.00 92.69 384 ASP A N 1
ATOM 3039 C CA . ASP A 1 384 ? 5.491 -0.102 -24.814 1.00 92.69 384 ASP A CA 1
ATOM 3040 C C . ASP A 1 384 ? 6.774 -0.942 -24.912 1.00 92.69 384 ASP A C 1
ATOM 3042 O O . ASP A 1 384 ? 6.699 -2.158 -25.107 1.00 92.69 384 ASP A O 1
ATOM 3046 N N . ASP A 1 385 ? 7.943 -0.329 -24.686 1.00 96.19 385 ASP A N 1
ATOM 3047 C CA . ASP A 1 385 ? 9.231 -1.027 -24.584 1.00 96.19 385 ASP A CA 1
ATOM 3048 C C . ASP A 1 385 ? 9.212 -2.120 -23.493 1.00 96.19 385 ASP A C 1
ATOM 3050 O O . ASP A 1 385 ? 9.777 -3.201 -23.689 1.00 96.19 385 ASP A O 1
ATOM 3054 N N . TRP A 1 386 ? 8.556 -1.869 -22.350 1.00 95.75 386 TRP A N 1
ATOM 3055 C CA . TRP A 1 386 ? 8.478 -2.818 -21.227 1.00 95.75 386 TRP A CA 1
ATOM 3056 C C . TRP A 1 386 ? 7.446 -3.932 -21.431 1.00 95.75 386 TRP A C 1
ATOM 3058 O O . TRP A 1 386 ? 7.587 -5.011 -20.838 1.00 95.75 386 TRP A O 1
ATOM 3068 N N . GLY A 1 387 ? 6.424 -3.691 -22.257 1.00 94.25 387 GLY A N 1
ATOM 3069 C CA . GLY A 1 387 ? 5.354 -4.640 -22.556 1.00 94.25 387 GLY A CA 1
ATOM 3070 C C . GLY A 1 387 ? 4.731 -5.261 -21.299 1.00 94.25 387 GLY A C 1
ATOM 3071 O O . GLY A 1 387 ? 4.340 -4.562 -20.371 1.00 94.25 387 GLY A O 1
ATOM 3072 N N . ASN A 1 388 ? 4.650 -6.595 -21.265 1.00 94.00 388 ASN A N 1
ATOM 3073 C CA . ASN A 1 388 ? 4.083 -7.355 -20.141 1.00 94.00 388 ASN A CA 1
ATOM 3074 C C . ASN A 1 388 ? 5.144 -7.869 -19.144 1.00 94.00 388 ASN A C 1
ATOM 3076 O O . ASN A 1 388 ? 4.878 -8.797 -18.380 1.00 94.00 388 ASN A O 1
ATOM 3080 N N . SER A 1 389 ? 6.367 -7.330 -19.177 1.00 96.75 389 SER A N 1
ATOM 3081 C CA . SER A 1 389 ? 7.425 -7.789 -18.271 1.00 96.75 389 SER A CA 1
ATOM 3082 C C . SER A 1 389 ? 7.063 -7.519 -16.804 1.00 96.75 389 SER A C 1
ATOM 3084 O O . SER A 1 389 ? 6.391 -6.541 -16.471 1.00 96.75 389 SER A O 1
ATOM 3086 N N . GLY A 1 390 ? 7.476 -8.420 -15.914 1.00 95.81 390 GLY A N 1
ATOM 3087 C CA . GLY A 1 390 ? 7.198 -8.345 -14.479 1.00 95.81 390 GLY A CA 1
ATOM 3088 C C . GLY A 1 390 ? 5.759 -8.683 -14.069 1.00 95.81 390 GLY A C 1
ATOM 3089 O O . GLY A 1 390 ? 5.501 -8.821 -12.876 1.00 95.81 390 GLY A O 1
ATOM 3090 N N . GLN A 1 391 ? 4.823 -8.870 -15.004 1.00 95.75 391 GLN A N 1
ATOM 3091 C CA . GLN A 1 391 ? 3.434 -9.207 -14.675 1.00 95.75 391 GLN A CA 1
ATOM 3092 C C . GLN A 1 391 ? 3.238 -10.718 -14.527 1.00 95.75 391 GLN A C 1
ATOM 3094 O O . GLN A 1 391 ? 3.832 -11.496 -15.272 1.00 95.75 391 GLN A O 1
ATOM 3099 N N . CYS A 1 392 ? 2.361 -11.143 -13.610 1.00 96.25 392 CYS A N 1
ATOM 3100 C CA . CYS A 1 392 ? 1.957 -12.547 -13.546 1.00 96.25 392 CYS A CA 1
ATOM 3101 C C . CYS A 1 392 ? 1.036 -12.875 -14.740 1.00 96.25 392 CYS A C 1
ATOM 3103 O O . CYS A 1 392 ? -0.057 -12.311 -14.823 1.00 96.25 392 CYS A O 1
ATOM 3105 N N . PRO A 1 393 ? 1.445 -13.761 -15.667 1.00 93.06 393 PRO A N 1
ATOM 3106 C CA . PRO A 1 393 ? 0.738 -13.958 -16.935 1.00 93.06 393 PRO A CA 1
ATOM 3107 C C . PRO A 1 393 ? -0.574 -14.742 -16.796 1.00 93.06 393 PRO A C 1
ATOM 3109 O O . PRO A 1 393 ? -1.437 -14.650 -17.665 1.00 93.06 393 PRO A O 1
ATOM 3112 N N . ASP A 1 394 ? -0.714 -15.528 -15.731 1.00 94.50 394 ASP A N 1
ATOM 3113 C CA . ASP A 1 394 ? -1.802 -16.481 -15.518 1.00 94.50 394 ASP A CA 1
ATOM 3114 C C . ASP A 1 394 ? -2.471 -16.323 -14.142 1.00 94.50 394 ASP A C 1
ATOM 3116 O O . ASP A 1 394 ? -3.169 -17.232 -13.699 1.00 94.50 394 ASP A O 1
ATOM 3120 N N . CYS A 1 395 ? -2.256 -15.191 -13.466 1.00 95.38 395 CYS A N 1
ATOM 3121 C CA . CYS A 1 395 ? -2.940 -14.859 -12.218 1.00 95.38 395 CYS A CA 1
ATOM 3122 C C . CYS A 1 395 ? -4.247 -14.090 -12.482 1.00 95.38 395 CYS A C 1
ATOM 3124 O O . CYS A 1 395 ? -4.374 -13.332 -13.449 1.00 95.38 395 CYS A O 1
ATOM 3126 N N . PHE A 1 396 ? -5.215 -14.219 -11.580 1.00 94.50 396 PHE A N 1
ATOM 3127 C CA . PHE A 1 396 ? -6.455 -13.454 -11.581 1.00 94.50 396 PHE A CA 1
ATOM 3128 C C . PHE A 1 396 ? -6.226 -12.045 -11.022 1.00 94.50 396 PHE A C 1
ATOM 3130 O O . PHE A 1 396 ? -6.071 -11.881 -9.815 1.00 94.50 396 PHE A O 1
ATOM 3137 N N . LEU A 1 397 ? -6.251 -11.031 -11.897 1.00 92.88 397 LEU A N 1
ATOM 3138 C CA . LEU A 1 397 ? -6.115 -9.605 -11.546 1.00 92.88 397 LEU A CA 1
ATOM 3139 C C . LEU A 1 397 ? -4.941 -9.327 -10.575 1.00 92.88 397 LEU A C 1
ATOM 3141 O O . LEU A 1 397 ? -5.160 -8.749 -9.510 1.00 92.88 397 LEU A O 1
ATOM 3145 N N . PRO A 1 398 ? -3.707 -9.760 -10.901 1.00 94.81 398 PRO A N 1
ATOM 3146 C CA . PRO A 1 398 ? -2.571 -9.684 -9.989 1.00 94.81 398 PRO A CA 1
ATOM 3147 C C . PRO A 1 398 ? -2.160 -8.246 -9.696 1.00 94.81 398 PRO A C 1
ATOM 3149 O O . PRO A 1 398 ? -2.393 -7.333 -10.491 1.00 94.81 398 PRO A O 1
ATOM 3152 N N . ALA A 1 399 ? -1.453 -8.075 -8.582 1.00 94.69 399 ALA A N 1
ATOM 3153 C CA . ALA A 1 399 ? -0.732 -6.841 -8.325 1.00 94.69 399 ALA A CA 1
ATOM 3154 C C . ALA A 1 399 ? 0.316 -6.542 -9.412 1.00 94.69 399 ALA A C 1
ATOM 3156 O O . ALA A 1 399 ? 0.955 -7.451 -9.953 1.00 94.69 399 ALA A O 1
ATOM 3157 N N . PHE A 1 400 ? 0.516 -5.253 -9.700 1.00 93.50 400 PHE A N 1
ATOM 3158 C CA . PHE A 1 400 ? 1.543 -4.791 -10.637 1.00 93.50 400 PHE A CA 1
ATOM 3159 C C . PHE A 1 400 ? 2.940 -5.248 -10.198 1.00 93.50 400 PHE A C 1
ATOM 3161 O O . PHE A 1 400 ? 3.294 -5.099 -9.026 1.00 93.50 400 PHE A O 1
ATOM 3168 N N . ASN A 1 401 ? 3.747 -5.746 -11.143 1.00 94.50 401 ASN A N 1
ATOM 3169 C CA . ASN A 1 401 ? 5.101 -6.258 -10.880 1.00 94.50 401 ASN A CA 1
ATOM 3170 C C . ASN A 1 401 ? 5.118 -7.311 -9.752 1.00 94.50 401 ASN A C 1
ATOM 3172 O O . ASN A 1 401 ? 5.765 -7.143 -8.723 1.00 94.50 401 ASN A O 1
ATOM 3176 N N . TYR A 1 402 ? 4.358 -8.384 -9.942 1.00 96.62 402 TYR A N 1
ATOM 3177 C CA . TYR A 1 402 ? 3.991 -9.342 -8.901 1.00 96.62 402 TYR A CA 1
ATOM 3178 C C . TYR A 1 402 ? 5.184 -10.032 -8.210 1.00 96.62 402 TYR A C 1
ATOM 3180 O O . TYR A 1 402 ? 6.043 -10.582 -8.895 1.00 96.62 402 TYR A O 1
ATOM 3188 N N . ARG A 1 403 ? 5.192 -10.074 -6.864 1.00 96.62 403 ARG A N 1
ATOM 3189 C CA . ARG A 1 403 ? 6.195 -10.792 -6.039 1.00 96.62 403 ARG A CA 1
ATOM 3190 C C . ARG A 1 403 ? 5.685 -12.159 -5.560 1.00 96.62 403 ARG A C 1
ATOM 3192 O O . ARG A 1 403 ? 5.078 -12.229 -4.491 1.00 96.62 403 ARG A O 1
ATOM 3199 N N . PRO A 1 404 ? 5.961 -13.276 -6.256 1.00 96.31 404 PRO A N 1
ATOM 3200 C CA . PRO A 1 404 ? 5.382 -14.573 -5.898 1.00 96.31 404 PRO A CA 1
ATOM 3201 C C . PRO A 1 404 ? 5.809 -15.068 -4.513 1.00 96.31 404 PRO A C 1
ATOM 3203 O O . PRO A 1 404 ? 4.993 -15.629 -3.783 1.00 96.31 404 PRO A O 1
ATOM 3206 N N . GLY A 1 405 ? 7.052 -14.802 -4.099 1.00 96.38 405 GLY A N 1
ATOM 3207 C CA . GLY A 1 405 ? 7.549 -15.160 -2.767 1.00 96.38 405 GLY A CA 1
ATOM 3208 C C . GLY A 1 405 ? 6.821 -14.463 -1.610 1.00 96.38 405 GLY A C 1
ATOM 3209 O O . GLY A 1 405 ? 6.884 -14.942 -0.481 1.00 96.38 405 GLY A O 1
ATOM 3210 N N . ASN A 1 406 ? 6.104 -13.367 -1.875 1.00 96.12 406 ASN A N 1
ATOM 3211 C CA . ASN A 1 406 ? 5.324 -12.633 -0.875 1.00 96.12 406 ASN A CA 1
ATOM 3212 C C . ASN A 1 406 ? 3.806 -12.834 -1.024 1.00 96.12 406 ASN A C 1
ATOM 3214 O O . ASN A 1 406 ? 3.025 -12.059 -0.474 1.00 96.12 406 ASN A O 1
ATOM 3218 N N . SER A 1 407 ? 3.384 -13.855 -1.776 1.00 97.56 407 SER A N 1
ATOM 3219 C CA . SER A 1 407 ? 1.972 -14.218 -1.943 1.00 97.56 407 SER A CA 1
ATOM 3220 C C . SER A 1 407 ? 1.367 -14.826 -0.675 1.00 97.56 407 SER A C 1
ATOM 3222 O O . SER A 1 407 ? 2.066 -15.402 0.167 1.00 97.56 407 SER A O 1
ATOM 3224 N N . VAL A 1 408 ? 0.040 -14.753 -0.554 1.00 97.69 408 VAL A N 1
ATOM 3225 C CA . VAL A 1 408 ? -0.684 -15.365 0.569 1.00 97.69 408 VAL A CA 1
ATOM 3226 C C . VAL A 1 408 ? -0.578 -16.892 0.527 1.00 97.69 408 VAL A C 1
ATOM 3228 O O . VAL A 1 408 ? -0.365 -17.505 1.571 1.00 97.69 408 VAL A O 1
ATOM 3231 N N . GLN A 1 409 ? -0.628 -17.528 -0.649 1.00 97.69 409 GLN A N 1
ATOM 3232 C CA . GLN A 1 409 ? -0.405 -18.975 -0.762 1.00 97.69 409 GLN A CA 1
ATOM 3233 C C . GLN A 1 409 ? 0.995 -19.388 -0.284 1.00 97.69 409 GLN A C 1
ATOM 3235 O O . GLN A 1 409 ? 1.110 -20.390 0.424 1.00 97.69 409 GLN A O 1
ATOM 3240 N N . TYR A 1 410 ? 2.046 -18.611 -0.589 1.00 97.62 410 TYR A N 1
ATOM 3241 C CA . TYR A 1 410 ? 3.380 -18.858 -0.028 1.00 97.62 410 TYR A CA 1
ATOM 3242 C C . TYR A 1 410 ? 3.359 -18.757 1.500 1.00 97.62 410 TYR A C 1
ATOM 3244 O O . TYR A 1 410 ? 3.819 -19.671 2.183 1.00 97.62 410 TYR A O 1
ATOM 3252 N N . ALA A 1 411 ? 2.773 -17.687 2.048 1.00 96.62 411 ALA A N 1
ATOM 3253 C CA . ALA A 1 411 ? 2.675 -17.482 3.492 1.00 96.62 411 ALA A CA 1
ATOM 3254 C C . ALA A 1 411 ? 1.953 -18.644 4.204 1.00 96.62 411 ALA A C 1
ATOM 3256 O O . ALA A 1 411 ? 2.402 -19.115 5.246 1.00 96.62 411 ALA A O 1
ATOM 3257 N N . LEU A 1 412 ? 0.861 -19.158 3.638 1.00 96.06 412 LEU A N 1
ATOM 3258 C CA . LEU A 1 412 ? 0.115 -20.272 4.232 1.00 96.06 412 LEU A CA 1
ATOM 3259 C C . LEU A 1 412 ? 0.857 -21.615 4.148 1.00 96.06 412 LEU A C 1
ATOM 3261 O O . LEU A 1 412 ? 0.617 -22.491 4.978 1.00 96.06 412 LEU A O 1
ATOM 3265 N N . ALA A 1 413 ? 1.736 -21.790 3.159 1.00 96.44 413 ALA A N 1
ATOM 3266 C CA . ALA A 1 413 ? 2.464 -23.037 2.938 1.00 96.44 413 ALA A CA 1
ATOM 3267 C C . ALA A 1 413 ? 3.746 -23.162 3.779 1.00 96.44 413 ALA A C 1
ATOM 3269 O O . ALA A 1 413 ? 4.212 -24.274 4.036 1.00 96.44 413 ALA A O 1
ATOM 3270 N N . ILE A 1 414 ? 4.341 -22.043 4.193 1.00 95.75 414 ILE A N 1
ATOM 3271 C CA . ILE A 1 414 ? 5.636 -22.031 4.880 1.00 95.75 414 ILE A CA 1
ATOM 3272 C C . ILE A 1 414 ? 5.500 -22.202 6.399 1.00 95.75 414 ILE A C 1
ATOM 3274 O O . ILE A 1 414 ? 4.499 -21.859 7.027 1.00 95.75 414 ILE A O 1
ATOM 3278 N N . THR A 1 415 ? 6.536 -22.760 7.022 1.00 95.69 415 THR A N 1
ATOM 3279 C CA . THR A 1 415 ? 6.650 -22.904 8.480 1.00 95.69 415 THR A CA 1
ATOM 3280 C C . THR A 1 415 ? 8.101 -22.672 8.876 1.00 95.69 415 THR A C 1
ATOM 3282 O O . THR A 1 415 ? 9.015 -23.230 8.270 1.00 95.69 415 THR A O 1
ATOM 3285 N N . ASN A 1 416 ? 8.320 -21.843 9.893 1.00 96.00 416 ASN A N 1
ATOM 3286 C CA . ASN A 1 416 ? 9.636 -21.627 10.477 1.00 96.00 416 ASN A CA 1
ATOM 3287 C C . ASN A 1 41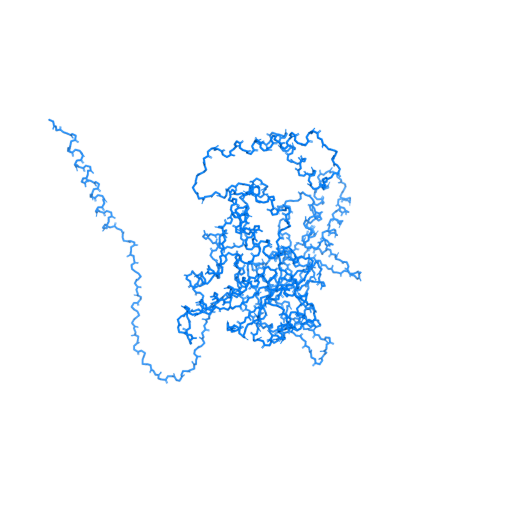6 ? 9.897 -22.676 11.571 1.00 96.00 416 ASN A C 1
ATOM 3289 O O . ASN A 1 416 ? 9.096 -22.828 12.498 1.00 96.00 416 ASN A O 1
ATOM 3293 N N . PHE A 1 417 ? 11.036 -23.366 11.463 1.00 95.56 417 PHE A N 1
ATOM 3294 C CA . PHE A 1 417 ? 11.478 -24.419 12.383 1.00 95.56 417 PHE A CA 1
ATOM 3295 C C . PHE A 1 417 ? 12.741 -24.044 13.178 1.00 95.56 417 PHE A C 1
ATOM 3297 O O . PHE A 1 417 ? 13.355 -24.926 13.775 1.00 95.56 417 PHE A O 1
ATOM 3304 N N . ASP A 1 418 ? 13.124 -22.761 13.231 1.00 93.50 418 ASP A N 1
ATOM 3305 C CA . ASP A 1 418 ? 14.321 -22.308 13.965 1.00 93.50 418 ASP A CA 1
ATOM 3306 C C . ASP A 1 418 ? 14.247 -22.684 15.456 1.00 93.50 418 ASP A C 1
ATOM 3308 O O . ASP A 1 418 ? 15.262 -22.966 16.091 1.00 93.50 418 ASP A O 1
ATOM 3312 N N . ASN A 1 419 ? 13.028 -22.751 16.007 1.00 91.88 419 ASN A N 1
ATOM 3313 C CA . ASN A 1 419 ? 12.737 -23.438 17.261 1.00 91.88 419 ASN A CA 1
ATOM 3314 C C . ASN A 1 419 ? 11.862 -24.679 16.993 1.00 91.88 419 ASN A C 1
ATOM 3316 O O . ASN A 1 419 ? 10.635 -24.553 16.927 1.00 91.88 419 ASN A O 1
ATOM 3320 N N . PRO A 1 420 ? 12.447 -25.889 16.904 1.00 90.81 420 PRO A N 1
ATOM 3321 C CA . PRO A 1 420 ? 11.702 -27.113 16.601 1.00 90.81 420 PRO A CA 1
ATOM 3322 C C . PRO A 1 420 ? 10.604 -27.463 17.615 1.00 90.81 420 PRO A C 1
ATOM 3324 O O . PRO A 1 420 ? 9.653 -28.161 17.274 1.00 90.81 420 PRO A O 1
ATOM 3327 N N . HIS A 1 421 ? 10.708 -26.985 18.860 1.00 94.00 421 HIS A N 1
ATOM 3328 C CA . HIS A 1 421 ? 9.702 -27.224 19.901 1.00 94.00 421 HIS A CA 1
ATOM 3329 C C . HIS A 1 421 ? 8.517 -26.253 19.832 1.00 94.00 421 HIS A C 1
ATOM 3331 O O . HIS A 1 421 ? 7.488 -26.498 20.459 1.00 94.00 421 HIS A O 1
ATOM 3337 N N . LYS A 1 422 ? 8.655 -25.152 19.088 1.00 91.50 422 LYS A N 1
ATOM 3338 C CA . LYS A 1 422 ? 7.605 -24.153 18.879 1.00 91.50 422 LYS A CA 1
ATOM 3339 C C . LYS A 1 422 ? 7.687 -23.616 17.441 1.00 91.50 422 LYS A C 1
ATOM 3341 O O . LYS A 1 422 ? 8.084 -22.462 17.257 1.00 91.50 422 LYS A O 1
ATOM 3346 N N . PRO A 1 423 ? 7.354 -24.447 16.433 1.00 93.56 423 PRO A N 1
ATOM 3347 C CA . PRO A 1 423 ? 7.341 -24.005 15.047 1.00 93.56 423 PRO A CA 1
ATOM 3348 C C . PRO A 1 423 ? 6.344 -22.860 14.878 1.00 93.56 423 PRO A C 1
ATOM 3350 O O . PRO A 1 423 ? 5.315 -22.811 15.557 1.00 93.56 423 PRO A O 1
ATOM 3353 N N . ARG A 1 424 ? 6.660 -21.933 13.979 1.00 94.94 424 ARG A N 1
ATOM 3354 C CA . ARG A 1 424 ? 5.826 -20.757 13.713 1.00 94.94 424 ARG A CA 1
ATOM 3355 C C . ARG A 1 424 ? 5.276 -20.824 12.304 1.00 94.94 424 ARG A C 1
ATOM 3357 O O . ARG A 1 424 ? 6.003 -21.169 11.377 1.00 94.94 424 ARG A O 1
ATOM 3364 N N . ASN A 1 425 ? 4.013 -20.462 12.149 1.00 94.56 425 ASN A N 1
ATOM 3365 C CA . ASN A 1 425 ? 3.316 -20.421 10.874 1.00 94.56 425 ASN A CA 1
ATOM 3366 C C . ASN A 1 425 ? 2.299 -19.277 10.887 1.00 94.56 425 ASN A C 1
ATOM 3368 O O . ASN A 1 425 ? 1.889 -18.829 11.957 1.00 94.56 425 ASN A O 1
ATOM 3372 N N . PHE A 1 426 ? 1.865 -18.839 9.710 1.00 95.50 426 PHE A N 1
ATOM 3373 C CA . PHE A 1 426 ? 0.773 -17.878 9.612 1.00 95.50 426 PHE A CA 1
ATOM 3374 C C . PHE A 1 426 ? -0.587 -18.566 9.760 1.00 95.50 426 PHE A C 1
ATOM 3376 O O . PHE A 1 426 ? -0.779 -19.705 9.324 1.00 95.50 426 PHE A O 1
ATOM 3383 N N . ARG A 1 427 ? -1.539 -17.866 10.386 1.00 94.12 427 ARG A N 1
ATOM 3384 C CA . ARG A 1 427 ? -2.927 -18.312 10.583 1.00 94.12 427 ARG A CA 1
ATOM 3385 C C . ARG A 1 427 ? -3.877 -17.167 10.261 1.00 94.12 427 ARG A C 1
ATOM 3387 O O . ARG A 1 427 ? -4.365 -16.481 11.156 1.00 94.12 427 ARG A O 1
ATOM 3394 N N . PHE A 1 428 ? -4.091 -16.948 8.971 1.00 95.31 428 PHE A N 1
ATOM 3395 C CA . PHE A 1 428 ? -4.915 -15.852 8.481 1.00 95.31 428 PHE A CA 1
ATOM 3396 C C . PHE A 1 428 ? -6.326 -16.319 8.116 1.00 95.31 428 PHE A C 1
ATOM 3398 O O . PHE A 1 428 ? -6.503 -17.370 7.503 1.00 95.31 428 PHE A O 1
ATOM 3405 N N . GLY A 1 429 ? -7.326 -15.510 8.455 1.00 96.75 429 GLY A N 1
ATOM 3406 C CA . GLY A 1 429 ? -8.513 -15.360 7.620 1.00 96.75 429 GLY A CA 1
ATOM 3407 C C . GLY A 1 429 ? -8.224 -14.421 6.444 1.00 96.75 429 GLY A C 1
ATOM 3408 O O . GLY A 1 429 ? -7.200 -13.737 6.426 1.00 96.75 429 GLY A O 1
ATOM 3409 N N . PHE A 1 430 ? -9.148 -14.343 5.492 1.00 97.31 430 PHE A N 1
ATOM 3410 C CA . PHE A 1 430 ? -8.989 -13.518 4.294 1.00 97.31 430 PHE A CA 1
ATOM 3411 C C . PHE A 1 430 ? -10.072 -12.455 4.222 1.00 97.31 430 PHE A C 1
ATOM 3413 O O . PHE A 1 430 ? -11.229 -12.719 4.551 1.00 97.31 430 PHE A O 1
ATOM 3420 N N . ILE A 1 431 ? -9.689 -11.276 3.749 1.00 96.19 431 ILE A N 1
ATOM 3421 C CA . ILE A 1 431 ? -10.618 -10.227 3.346 1.00 96.19 431 ILE A CA 1
ATOM 3422 C C . ILE A 1 431 ? -10.127 -9.589 2.049 1.00 96.19 431 ILE A C 1
ATOM 3424 O O . ILE A 1 431 ? -8.923 -9.528 1.803 1.00 96.19 431 ILE A O 1
ATOM 3428 N N . GLY A 1 432 ? -11.060 -9.159 1.207 1.00 94.44 432 GLY A N 1
ATOM 3429 C CA . GLY A 1 432 ? -10.773 -8.189 0.159 1.00 94.44 432 GLY A CA 1
ATOM 3430 C C . GLY A 1 432 ? -11.260 -6.818 0.612 1.00 94.44 432 GLY A C 1
ATOM 3431 O O . GLY A 1 432 ? -12.354 -6.732 1.165 1.00 94.44 432 GLY A O 1
ATOM 3432 N N . SER A 1 433 ? -10.473 -5.780 0.370 1.00 94.19 433 SER A N 1
ATOM 3433 C CA . SER A 1 433 ? -10.812 -4.398 0.732 1.00 94.19 433 SER A CA 1
ATOM 3434 C C . SER A 1 433 ? -10.644 -3.491 -0.482 1.00 94.19 433 SER A C 1
ATOM 3436 O O . SER A 1 433 ? -10.024 -3.896 -1.463 1.00 94.19 433 SER A O 1
ATOM 3438 N N . SER A 1 434 ? -11.187 -2.276 -0.454 1.00 92.00 434 SER A N 1
ATOM 3439 C CA . SER A 1 434 ? -11.001 -1.359 -1.584 1.00 92.00 434 SER A CA 1
ATOM 3440 C C . SER A 1 434 ? -9.585 -0.815 -1.665 1.00 92.00 434 SER A C 1
ATOM 3442 O O . SER A 1 434 ? -9.054 -0.724 -2.770 1.00 92.00 434 SER A O 1
ATOM 3444 N N . ASP A 1 435 ? -8.995 -0.469 -0.514 1.00 93.19 435 ASP A N 1
ATOM 3445 C CA . ASP A 1 435 ? -7.801 0.378 -0.450 1.00 93.19 435 ASP A CA 1
ATOM 3446 C C . ASP A 1 435 ? -8.016 1.689 -1.237 1.00 93.19 435 ASP A C 1
ATOM 3448 O O . ASP A 1 435 ? -7.237 2.128 -2.084 1.00 93.19 435 ASP A O 1
ATOM 3452 N N . SER A 1 436 ? -9.207 2.266 -1.042 1.00 90.56 436 SER A N 1
ATOM 3453 C CA . SER A 1 436 ? -9.678 3.404 -1.827 1.00 90.56 436 SER A CA 1
ATOM 3454 C C . SER A 1 436 ? -9.031 4.705 -1.358 1.00 90.56 436 SER A C 1
ATOM 3456 O O . SER A 1 436 ? -9.337 5.154 -0.255 1.00 90.56 436 SER A O 1
ATOM 3458 N N . HIS A 1 437 ? -8.370 5.434 -2.259 1.00 93.06 437 HIS A N 1
ATOM 3459 C CA . HIS A 1 437 ? -7.819 6.779 -2.012 1.00 93.06 437 HIS A CA 1
ATOM 3460 C C . HIS A 1 437 ? -8.765 7.923 -2.384 1.00 93.06 437 HIS A C 1
ATOM 3462 O O . HIS A 1 437 ? -8.370 9.081 -2.539 1.00 93.06 437 HIS A O 1
ATOM 3468 N N . THR A 1 438 ? -10.053 7.611 -2.521 1.00 91.69 438 THR A N 1
ATOM 3469 C CA . THR A 1 438 ? -11.094 8.590 -2.852 1.00 91.69 438 THR A CA 1
ATOM 3470 C C . THR A 1 438 ? -12.240 8.634 -1.841 1.00 91.69 438 THR A C 1
ATOM 3472 O O . THR A 1 438 ? -13.295 9.185 -2.144 1.00 91.69 438 THR A O 1
ATOM 3475 N N . ALA A 1 439 ? -12.047 8.067 -0.641 1.00 94.50 439 ALA A N 1
ATOM 3476 C CA . ALA A 1 439 ? -13.080 7.911 0.389 1.00 94.50 439 ALA A CA 1
ATOM 3477 C C . ALA A 1 439 ? -14.326 7.136 -0.086 1.00 94.50 439 ALA A C 1
ATOM 3479 O O . ALA A 1 439 ? -15.439 7.376 0.377 1.00 94.50 439 ALA A O 1
ATOM 3480 N N . ARG A 1 440 ? -14.166 6.202 -1.029 1.00 93.12 440 ARG A N 1
ATOM 3481 C CA . ARG A 1 440 ? -15.262 5.413 -1.600 1.00 93.12 440 ARG A CA 1
ATOM 3482 C C . ARG A 1 440 ? -15.167 3.954 -1.166 1.00 93.12 440 ARG A C 1
ATOM 3484 O O . ARG A 1 440 ? -14.809 3.086 -1.955 1.00 93.12 440 ARG A O 1
ATOM 3491 N N . ALA A 1 441 ? -15.514 3.703 0.094 1.00 92.88 441 ALA A N 1
ATOM 3492 C CA . ALA A 1 441 ? -15.536 2.365 0.682 1.00 92.88 441 ALA A CA 1
ATOM 3493 C C . ALA A 1 441 ? -16.358 1.378 -0.164 1.00 92.88 441 ALA A C 1
ATOM 3495 O O . ALA A 1 441 ? -17.480 1.686 -0.568 1.00 92.88 441 ALA A O 1
ATOM 3496 N N . GLY A 1 442 ? -15.831 0.188 -0.427 1.00 89.62 442 GLY A N 1
ATOM 3497 C CA . GLY A 1 442 ? -16.481 -0.847 -1.229 1.00 89.62 442 GLY A CA 1
ATOM 3498 C C . GLY A 1 442 ? -16.619 -0.483 -2.710 1.00 89.62 442 GLY A C 1
ATOM 3499 O O . GLY A 1 442 ? -17.525 -0.985 -3.380 1.00 89.62 442 GLY A O 1
ATOM 3500 N N . ASN A 1 443 ? -15.779 0.413 -3.243 1.00 83.62 443 ASN A N 1
ATOM 3501 C CA . ASN A 1 443 ? -15.802 0.732 -4.668 1.00 83.62 443 ASN A CA 1
ATOM 3502 C C . ASN A 1 443 ? -15.432 -0.504 -5.522 1.00 83.62 443 ASN A C 1
ATOM 3504 O O . ASN A 1 443 ? -14.409 -1.153 -5.353 1.00 83.62 443 ASN A O 1
ATOM 3508 N N . GLY A 1 444 ? -16.309 -0.857 -6.465 1.00 67.06 444 GLY A N 1
ATOM 3509 C CA . GLY A 1 444 ? -16.088 -1.998 -7.369 1.00 67.06 444 GLY A CA 1
ATOM 3510 C C . GLY A 1 444 ? -16.561 -1.782 -8.808 1.00 67.06 444 GLY A C 1
ATOM 3511 O O . GLY A 1 444 ? -16.202 -2.550 -9.697 1.00 67.06 444 GLY A O 1
ATOM 3512 N N . TYR A 1 445 ? -17.331 -0.721 -9.073 1.00 63.28 445 TYR A N 1
ATOM 3513 C CA . TYR A 1 445 ? -17.975 -0.466 -10.370 1.00 63.28 445 TYR A CA 1
ATOM 3514 C C . TYR A 1 445 ? -17.103 0.389 -11.300 1.00 63.28 445 TYR A C 1
ATOM 3516 O O . TYR A 1 445 ? -17.413 1.543 -11.611 1.00 63.28 445 TYR A O 1
ATOM 3524 N N . LYS A 1 446 ? -15.986 -0.174 -11.766 1.00 66.81 446 LYS A N 1
ATOM 3525 C CA . LYS A 1 446 ? -15.032 0.522 -12.651 1.00 66.81 446 LYS A CA 1
ATOM 3526 C C . LYS A 1 446 ? -15.598 0.862 -14.038 1.00 66.81 446 LYS A C 1
ATOM 3528 O O . LYS A 1 446 ? -15.054 1.731 -14.718 1.00 66.81 446 LYS A O 1
ATOM 3533 N N . GLU A 1 447 ? -16.668 0.195 -14.466 1.00 66.62 447 GLU A N 1
ATOM 3534 C CA . GLU A 1 447 ? -17.252 0.288 -15.809 1.00 66.62 447 GLU A CA 1
ATOM 3535 C C . GLU A 1 447 ? -17.923 1.639 -16.077 1.00 66.62 447 GLU A C 1
ATOM 3537 O O . GLU A 1 447 ? -17.908 2.115 -17.210 1.00 66.62 447 GLU A O 1
ATOM 3542 N N . TYR A 1 448 ? -18.498 2.270 -15.049 1.00 70.62 448 TYR A N 1
ATOM 3543 C CA . TYR A 1 448 ? -19.198 3.548 -15.201 1.00 70.62 448 TYR A CA 1
ATOM 3544 C C . TYR A 1 448 ? -18.257 4.747 -15.060 1.00 70.62 448 TYR A C 1
ATOM 3546 O O . TYR A 1 448 ? -18.364 5.718 -15.809 1.00 70.62 448 TYR A O 1
ATOM 3554 N N . TRP A 1 449 ? -17.320 4.689 -14.108 1.00 74.94 449 TRP A N 1
ATOM 3555 C CA . TRP A 1 449 ? -16.460 5.830 -13.807 1.00 74.94 449 TRP A CA 1
ATOM 3556 C C . TRP A 1 449 ? -15.112 5.426 -13.211 1.00 74.94 449 TRP A C 1
ATOM 3558 O O . TRP A 1 449 ? -14.794 5.712 -12.060 1.00 74.94 449 TRP A O 1
ATOM 3568 N N . ARG A 1 450 ? -14.277 4.795 -14.038 1.00 77.00 450 ARG A N 1
ATOM 3569 C CA . ARG A 1 450 ? -12.950 4.305 -13.643 1.00 77.00 450 ARG A CA 1
ATOM 3570 C C . ARG A 1 450 ? -12.099 5.334 -12.881 1.00 77.00 450 ARG A C 1
ATOM 3572 O O . ARG A 1 450 ? -11.549 4.981 -11.852 1.00 77.00 450 ARG A O 1
ATOM 3579 N N . LYS A 1 451 ? -11.993 6.586 -13.344 1.00 76.94 451 LYS A N 1
ATOM 3580 C CA . LYS A 1 451 ? -11.124 7.595 -12.695 1.00 76.94 451 LYS A CA 1
ATOM 3581 C C . LYS A 1 451 ? -11.594 8.050 -11.306 1.00 76.94 451 LYS A C 1
ATOM 3583 O O . LYS A 1 451 ? -10.773 8.523 -10.539 1.00 76.94 451 LYS A O 1
ATOM 3588 N N . GLY A 1 452 ? -12.892 7.948 -11.008 1.00 74.62 452 GLY A N 1
ATOM 3589 C CA . GLY A 1 452 ? -13.434 8.301 -9.690 1.00 74.62 452 GLY A CA 1
ATOM 3590 C C . GLY A 1 452 ? -13.631 7.090 -8.776 1.00 74.62 452 GLY A C 1
ATOM 3591 O O . GLY A 1 452 ? -13.602 7.218 -7.564 1.00 74.62 452 GLY A O 1
ATOM 3592 N N . LEU A 1 453 ? -13.834 5.896 -9.337 1.00 78.31 453 LEU A N 1
ATOM 3593 C CA . LEU A 1 453 ? -14.160 4.676 -8.583 1.00 78.31 453 LEU A CA 1
ATOM 3594 C C . LEU A 1 453 ? -12.994 3.688 -8.472 1.00 78.31 453 LEU A C 1
ATOM 3596 O O . LEU A 1 453 ? -13.200 2.568 -8.022 1.00 78.31 453 LEU A O 1
ATOM 3600 N N . THR A 1 454 ? -11.799 4.063 -8.926 1.00 79.00 454 THR A N 1
ATOM 3601 C CA . THR A 1 454 ? -10.578 3.254 -8.822 1.00 79.00 454 THR A CA 1
ATOM 3602 C C . THR A 1 454 ? -9.378 4.168 -8.612 1.00 79.00 454 THR A C 1
ATOM 3604 O O . THR A 1 454 ? -9.473 5.371 -8.841 1.00 79.00 454 THR A O 1
ATOM 3607 N N . GLU A 1 455 ? -8.221 3.573 -8.344 1.00 79.44 455 GLU A N 1
ATOM 3608 C CA . GLU A 1 455 ? -6.929 4.264 -8.230 1.00 79.44 455 GLU A CA 1
ATOM 3609 C C . GLU A 1 455 ? -6.352 4.763 -9.574 1.00 79.44 455 GLU A C 1
ATOM 3611 O O . GLU A 1 455 ? -5.191 5.160 -9.688 1.00 79.44 455 GLU A O 1
ATOM 3616 N N . ALA A 1 456 ? -7.158 4.761 -10.642 1.00 79.44 456 ALA A N 1
ATOM 3617 C CA . ALA A 1 456 ? -6.767 5.273 -11.948 1.00 79.44 456 ALA A CA 1
ATOM 3618 C C . ALA A 1 456 ? -6.773 6.811 -11.974 1.00 79.44 456 ALA A C 1
ATOM 3620 O O . ALA A 1 456 ? -7.729 7.435 -12.438 1.00 79.44 456 ALA A O 1
ATOM 3621 N N . SER A 1 457 ? -5.669 7.418 -11.549 1.00 80.50 457 SER A N 1
ATOM 3622 C CA . SER A 1 457 ? -5.444 8.866 -11.595 1.00 80.50 457 SER A CA 1
ATOM 3623 C C . SER A 1 457 ? -4.360 9.254 -12.609 1.00 80.50 457 SER A C 1
ATOM 3625 O O . SER A 1 457 ? -3.594 8.415 -13.087 1.00 80.50 457 SER A O 1
ATOM 3627 N N . GLY A 1 458 ? -4.321 10.529 -13.003 1.00 81.25 458 GLY A N 1
ATOM 3628 C CA . GLY A 1 458 ? -3.268 11.041 -13.879 1.00 81.25 458 GLY A CA 1
ATOM 3629 C C . GLY A 1 458 ? -3.713 12.149 -14.833 1.00 81.25 458 GLY A C 1
ATOM 3630 O O . GLY A 1 458 ? -4.915 12.324 -15.088 1.00 81.25 458 GLY A O 1
ATOM 3631 N N . PRO A 1 459 ? -2.749 12.902 -15.393 1.00 77.38 459 PRO A N 1
ATOM 3632 C CA . PRO A 1 459 ? -3.028 13.945 -16.376 1.00 77.38 459 PRO A CA 1
ATOM 3633 C C . PRO A 1 459 ? -3.668 13.369 -17.652 1.00 77.38 459 PRO A C 1
ATOM 3635 O O . PRO A 1 459 ? -3.502 12.192 -17.966 1.00 77.38 459 PRO A O 1
ATOM 3638 N N . GLU A 1 460 ? -4.394 14.193 -18.424 1.00 69.00 460 GLU A N 1
ATOM 3639 C CA . GLU A 1 460 ? -5.011 13.731 -19.689 1.00 69.00 460 GLU A CA 1
ATOM 3640 C C . GLU A 1 460 ? -3.967 13.281 -20.716 1.00 69.00 460 GLU A C 1
ATOM 3642 O O . GLU A 1 460 ? -4.200 12.347 -21.482 1.00 69.00 460 GLU A O 1
ATOM 3647 N N . LYS A 1 461 ? -2.811 13.946 -20.716 1.00 72.19 461 LYS A N 1
ATOM 3648 C CA . LYS A 1 461 ? -1.641 13.573 -21.508 1.00 72.19 461 LYS A CA 1
ATOM 3649 C C . LYS A 1 461 ? -0.510 13.227 -20.544 1.00 72.19 461 LYS A C 1
ATOM 3651 O O . LYS A 1 461 ? -0.293 13.997 -19.608 1.00 72.19 461 LYS A O 1
ATOM 3656 N N . PRO A 1 462 ? 0.249 12.142 -20.765 1.00 67.31 462 PRO A N 1
ATOM 3657 C CA . PRO A 1 462 ? 1.325 11.706 -19.873 1.00 67.31 462 PRO A CA 1
ATOM 3658 C C . PRO A 1 462 ? 2.593 12.562 -20.054 1.00 67.31 462 PRO A C 1
ATOM 3660 O O . PRO A 1 462 ? 3.690 12.058 -20.264 1.00 67.31 462 PRO A O 1
ATOM 3663 N N . ASN A 1 463 ? 2.446 13.885 -20.045 1.00 69.88 463 ASN A N 1
ATOM 3664 C CA . ASN A 1 463 ? 3.533 14.842 -20.185 1.00 69.88 463 ASN A CA 1
ATOM 3665 C C . ASN A 1 463 ? 3.252 16.104 -19.357 1.00 69.88 463 ASN A C 1
ATOM 3667 O O . ASN A 1 463 ? 2.153 16.304 -18.835 1.00 69.88 463 ASN A O 1
ATOM 3671 N N . ALA A 1 464 ? 4.253 16.980 -19.259 1.00 65.75 464 ALA A N 1
ATOM 3672 C CA . ALA A 1 464 ? 4.142 18.213 -18.484 1.00 65.75 464 ALA A CA 1
ATOM 3673 C C . ALA A 1 464 ? 2.978 19.109 -18.952 1.00 65.75 464 ALA A C 1
ATOM 3675 O O . ALA A 1 464 ? 2.347 19.762 -18.127 1.00 65.75 464 ALA A O 1
ATOM 3676 N N . PHE A 1 465 ? 2.641 19.112 -20.249 1.00 61.69 465 PHE A N 1
ATOM 3677 C CA . PHE A 1 465 ? 1.492 19.866 -20.760 1.00 61.69 465 PHE A CA 1
ATOM 3678 C C . PHE A 1 465 ? 0.163 19.305 -20.249 1.00 61.69 465 PHE A C 1
ATOM 3680 O O . PHE A 1 465 ? -0.691 20.079 -19.835 1.00 61.69 465 PHE A O 1
ATOM 3687 N N . GLY A 1 466 ? 0.002 17.981 -20.207 1.00 67.88 466 GLY A N 1
ATOM 3688 C CA . GLY A 1 466 ? -1.204 17.344 -19.681 1.00 67.88 466 GLY A CA 1
ATOM 3689 C C . GLY A 1 466 ? -1.429 17.595 -18.192 1.00 67.88 466 GLY A C 1
ATOM 3690 O O . GLY A 1 466 ? -2.574 17.709 -17.778 1.00 67.88 466 GLY A O 1
ATOM 3691 N N . MET A 1 467 ? -0.359 17.727 -17.400 1.00 71.81 467 MET A N 1
ATOM 3692 C CA . MET A 1 467 ? -0.466 18.139 -15.990 1.00 71.81 467 MET A CA 1
ATOM 3693 C C . MET A 1 467 ? -0.888 19.606 -15.847 1.00 71.81 467 MET A C 1
ATOM 3695 O O . MET A 1 467 ? -1.523 19.983 -14.866 1.00 71.81 467 MET A O 1
ATOM 3699 N N . MET A 1 468 ? -0.522 20.450 -16.814 1.00 75.12 468 MET A N 1
ATOM 3700 C CA . MET A 1 468 ? -0.845 21.878 -16.816 1.00 75.12 468 MET A CA 1
ATOM 3701 C C . MET A 1 468 ? -2.256 22.171 -17.335 1.00 75.12 468 MET A C 1
ATOM 3703 O O . MET A 1 468 ? -2.848 23.174 -16.931 1.00 75.12 468 MET A O 1
ATOM 3707 N N . GLU A 1 469 ? -2.787 21.327 -18.221 1.00 71.88 469 GLU A N 1
ATOM 3708 C CA . GLU A 1 469 ? -4.125 21.469 -18.794 1.00 71.88 469 GLU A CA 1
ATOM 3709 C C . GLU A 1 469 ? -5.203 21.402 -17.693 1.00 71.88 469 GLU A C 1
ATOM 3711 O O . GLU A 1 469 ? -5.182 20.495 -16.862 1.00 71.88 469 GLU A O 1
ATOM 3716 N N . PRO A 1 470 ? -6.160 22.351 -17.652 1.00 65.62 470 PRO A N 1
ATOM 3717 C CA . PRO A 1 470 ? -7.310 22.242 -16.764 1.00 65.62 470 PRO A CA 1
ATOM 3718 C C . PRO A 1 470 ? -8.074 20.955 -17.060 1.00 65.62 470 PRO A C 1
ATOM 3720 O O . PRO A 1 470 ? -8.352 20.681 -18.229 1.00 65.62 470 PRO A O 1
ATOM 3723 N N . ALA A 1 471 ? -8.460 20.214 -16.018 1.00 60.16 471 ALA A N 1
ATOM 3724 C CA . ALA A 1 471 ? -9.282 19.017 -16.163 1.00 60.16 471 ALA A CA 1
ATOM 3725 C C . ALA A 1 471 ? -10.520 19.347 -17.019 1.00 60.16 471 ALA A C 1
ATOM 3727 O O . ALA A 1 471 ? -11.360 20.168 -16.621 1.00 60.16 471 ALA A O 1
ATOM 3728 N N . LYS A 1 472 ? -10.640 18.780 -18.229 1.00 56.12 472 LYS A N 1
ATOM 3729 C CA . LYS A 1 472 ? -11.768 19.090 -19.116 1.00 56.12 472 LYS A CA 1
ATOM 3730 C C . LYS A 1 472 ? -13.040 18.449 -18.570 1.00 56.12 472 LYS A C 1
ATOM 3732 O O . LYS A 1 472 ? -13.358 17.313 -18.896 1.00 56.12 472 LYS A O 1
ATOM 3737 N N . ASN A 1 473 ? -13.780 19.216 -17.768 1.00 44.34 473 ASN A N 1
ATOM 3738 C CA . ASN A 1 473 ? -15.245 19.374 -17.760 1.00 44.34 473 ASN A CA 1
ATOM 3739 C C . ASN A 1 473 ? -15.783 19.738 -16.367 1.00 44.34 473 ASN A C 1
ATOM 3741 O O . ASN A 1 473 ? -16.404 18.931 -15.683 1.00 44.34 473 ASN A O 1
ATOM 3745 N N . ARG A 1 474 ? -15.708 21.030 -16.030 1.00 44.12 474 ARG A N 1
ATOM 3746 C CA . ARG A 1 474 ? -16.834 21.761 -15.421 1.00 44.12 474 ARG A CA 1
ATOM 3747 C C . ARG A 1 474 ? -17.007 23.092 -16.176 1.00 44.12 474 ARG A C 1
ATOM 3749 O O . ARG A 1 474 ? -16.593 24.136 -15.705 1.00 44.12 474 ARG A O 1
ATOM 3756 N N . LYS A 1 475 ? -17.608 23.009 -17.375 1.00 33.00 475 LYS A N 1
ATOM 3757 C CA . LYS A 1 475 ? -18.050 24.098 -18.288 1.00 33.00 475 LYS A CA 1
ATOM 3758 C C . LYS A 1 475 ? -16.972 25.076 -18.831 1.00 33.00 475 LYS A C 1
ATOM 3760 O O . LYS A 1 475 ? -16.433 25.895 -18.107 1.00 33.00 475 LYS A O 1
ATOM 3765 N N . ASN A 1 476 ? -16.774 24.997 -20.158 1.00 31.25 476 ASN A N 1
ATOM 3766 C CA . ASN A 1 476 ? -16.135 25.899 -21.146 1.00 31.25 476 ASN A CA 1
ATOM 3767 C C . ASN A 1 476 ? -15.098 26.964 -20.696 1.00 31.25 476 ASN A C 1
ATOM 3769 O O . ASN A 1 476 ? -15.472 27.938 -20.043 1.00 31.25 476 ASN A O 1
ATOM 3773 N N . PRO A 1 477 ? -13.847 26.915 -21.204 1.00 33.66 477 PRO A N 1
ATOM 3774 C CA . PRO A 1 477 ? -12.877 27.998 -21.039 1.00 33.66 477 PRO A CA 1
ATOM 3775 C C . PRO A 1 477 ? -13.104 29.149 -22.038 1.00 33.66 477 PRO A C 1
ATOM 3777 O O . PRO A 1 477 ? -13.446 28.930 -23.201 1.00 33.66 477 PRO A O 1
ATOM 3780 N N . SER A 1 478 ? -12.867 30.388 -21.595 1.00 38.88 478 SER A N 1
ATOM 3781 C CA . SER A 1 478 ? -12.799 31.571 -22.462 1.00 38.88 478 SER A CA 1
ATOM 3782 C C . SER A 1 478 ? -11.350 31.900 -22.853 1.00 38.88 478 SER A C 1
ATOM 3784 O O . SER A 1 478 ? -10.396 31.610 -22.132 1.00 38.88 478 SER A O 1
ATOM 3786 N N . LEU A 1 479 ? -11.202 32.523 -24.024 1.00 35.12 479 LEU A N 1
ATOM 3787 C CA . LEU A 1 479 ? -9.986 32.708 -24.832 1.00 35.12 479 LEU A CA 1
ATOM 3788 C C . LEU A 1 479 ? -8.793 33.443 -24.163 1.00 35.12 479 LEU A C 1
ATOM 3790 O O . LEU A 1 479 ? -7.731 33.557 -24.769 1.00 35.12 479 LEU A O 1
ATOM 3794 N N . ASN A 1 480 ? -8.922 33.946 -22.932 1.00 41.03 480 ASN A N 1
ATOM 3795 C CA . ASN A 1 480 ? -7.950 34.876 -22.338 1.00 41.03 480 ASN A CA 1
ATOM 3796 C C . ASN A 1 480 ? -6.758 34.227 -21.605 1.00 41.03 480 ASN A C 1
ATOM 3798 O O . ASN A 1 480 ? -5.820 34.938 -21.245 1.00 41.03 480 ASN A O 1
ATOM 3802 N N . GLN A 1 481 ? -6.731 32.904 -21.405 1.00 43.56 481 GLN A N 1
ATOM 3803 C CA . GLN A 1 481 ? -5.624 32.232 -20.695 1.00 43.56 481 GLN A CA 1
ATOM 3804 C C . GLN A 1 481 ? -4.382 31.946 -21.564 1.00 43.56 481 GLN A C 1
ATOM 3806 O O . GLN A 1 481 ? -3.282 31.820 -21.026 1.00 43.56 481 GLN A O 1
ATOM 3811 N N . TYR A 1 482 ? -4.503 31.946 -22.896 1.00 42.50 482 TYR A N 1
ATOM 3812 C CA . TYR A 1 482 ? -3.383 31.673 -23.815 1.00 42.50 482 TYR A CA 1
ATOM 3813 C C . TYR A 1 482 ? -2.303 32.771 -23.820 1.00 42.50 482 TYR A C 1
ATOM 3815 O O . TYR A 1 482 ? -1.125 32.498 -24.044 1.00 42.50 482 TYR A O 1
ATOM 3823 N N . LEU A 1 483 ? -2.676 34.018 -23.517 1.00 38.69 483 LEU A N 1
ATOM 3824 C CA . LEU A 1 483 ? -1.768 35.170 -23.577 1.00 38.69 483 LEU A CA 1
ATOM 3825 C C . LEU A 1 483 ? -0.834 35.292 -22.363 1.00 38.69 483 LEU A C 1
ATOM 3827 O O . LEU A 1 483 ? 0.183 35.981 -22.447 1.00 38.69 483 LEU A O 1
ATOM 3831 N N . LEU A 1 484 ? -1.151 34.637 -21.241 1.00 41.81 484 LEU A N 1
ATOM 3832 C CA . LEU A 1 484 ? -0.331 34.700 -20.028 1.00 41.81 484 LEU A CA 1
ATOM 3833 C C . LEU A 1 484 ? 0.848 33.714 -20.090 1.00 41.81 484 LEU A C 1
ATOM 3835 O O . LEU A 1 484 ? 1.960 34.067 -19.706 1.00 41.81 484 LEU A O 1
ATOM 3839 N N . VAL A 1 485 ? 0.625 32.518 -20.644 1.00 42.66 485 VAL A N 1
ATOM 3840 C CA . VAL A 1 485 ? 1.648 31.463 -20.778 1.00 42.66 485 VAL A CA 1
ATOM 3841 C C . VAL A 1 485 ? 2.767 31.886 -21.737 1.00 42.66 485 VAL A C 1
ATOM 3843 O O . VAL A 1 485 ? 3.943 31.710 -21.426 1.00 42.66 485 VAL A O 1
ATOM 3846 N N . LEU A 1 486 ? 2.420 32.543 -22.849 1.00 41.34 486 LEU A N 1
ATOM 3847 C CA . LEU A 1 486 ? 3.400 33.075 -23.804 1.00 41.34 486 LEU A CA 1
ATOM 3848 C C . LEU A 1 486 ? 4.276 34.180 -23.188 1.00 41.34 486 LEU A C 1
ATOM 3850 O O . LEU A 1 486 ? 5.487 34.196 -23.388 1.00 41.34 486 LEU A O 1
ATOM 3854 N N . LYS A 1 487 ? 3.695 35.058 -22.359 1.00 41.06 487 LYS A N 1
ATOM 3855 C CA . LYS A 1 487 ? 4.440 36.144 -21.697 1.00 41.06 487 LYS A CA 1
ATOM 3856 C C . LYS A 1 487 ? 5.403 35.646 -20.619 1.00 41.06 487 LYS A C 1
ATOM 3858 O O . LYS A 1 487 ? 6.485 36.208 -20.468 1.00 41.06 487 LYS A O 1
ATOM 3863 N N . VAL A 1 488 ? 5.033 34.599 -19.880 1.00 44.47 488 VAL A N 1
ATOM 3864 C CA . VAL A 1 488 ? 5.910 33.981 -18.869 1.00 44.47 488 VAL A CA 1
ATOM 3865 C C . VAL A 1 488 ? 7.083 33.251 -19.535 1.00 44.47 488 VAL A C 1
ATOM 3867 O O . VAL A 1 488 ? 8.209 33.329 -19.045 1.00 44.47 488 VAL A O 1
ATOM 3870 N N . TRP A 1 489 ? 6.852 32.623 -20.691 1.00 40.81 489 TRP A N 1
ATOM 3871 C CA . TRP A 1 489 ? 7.900 31.981 -21.489 1.00 40.81 489 TRP A CA 1
ATOM 3872 C C . TRP A 1 489 ? 8.929 32.980 -22.045 1.00 40.81 489 TRP A C 1
ATOM 3874 O O . TRP A 1 489 ? 10.136 32.741 -21.957 1.00 40.81 489 TRP A O 1
ATOM 3884 N N . ASP A 1 490 ? 8.481 34.136 -22.541 1.00 44.22 490 ASP A N 1
ATOM 3885 C CA . ASP A 1 490 ? 9.381 35.184 -23.043 1.00 44.22 490 ASP A CA 1
ATOM 3886 C C . ASP A 1 490 ? 10.208 35.847 -21.923 1.00 44.22 490 ASP A C 1
ATOM 3888 O O . ASP A 1 490 ? 11.380 36.183 -22.121 1.00 44.22 490 ASP A O 1
ATOM 3892 N N . LEU A 1 491 ? 9.646 35.959 -20.713 1.00 42.06 491 LEU A N 1
ATOM 3893 C CA . LEU A 1 491 ? 10.365 36.426 -19.520 1.00 42.06 491 LEU A CA 1
ATOM 3894 C C . LEU A 1 491 ? 11.442 35.431 -19.054 1.00 42.06 491 LEU A C 1
ATOM 3896 O O . LEU A 1 491 ? 12.546 35.845 -18.695 1.00 42.06 491 LEU A O 1
ATOM 3900 N N . LEU A 1 492 ? 11.166 34.125 -19.115 1.00 39.97 492 LEU A N 1
ATOM 3901 C CA . LEU A 1 492 ? 12.138 33.070 -18.797 1.00 39.97 492 LEU A CA 1
ATOM 3902 C C . LEU A 1 492 ? 13.288 33.014 -19.813 1.00 39.97 492 LEU A C 1
ATOM 3904 O O . LEU A 1 492 ? 14.448 32.898 -19.414 1.00 39.97 492 LEU A O 1
ATOM 3908 N N . LYS A 1 493 ? 12.996 33.196 -21.109 1.00 38.69 493 LYS A N 1
ATOM 3909 C CA . LYS A 1 493 ? 14.016 33.367 -22.161 1.00 38.69 493 LYS A CA 1
ATOM 3910 C C . LYS A 1 493 ? 14.964 34.523 -21.850 1.00 38.69 493 LYS A C 1
ATOM 3912 O O . LYS A 1 493 ? 16.177 34.343 -21.887 1.00 38.69 493 LYS A O 1
ATOM 3917 N N . SER A 1 494 ? 14.409 35.685 -21.504 1.00 39.91 494 SER A N 1
ATOM 3918 C CA . SER A 1 494 ? 15.180 36.884 -21.158 1.00 39.91 494 SER A CA 1
ATOM 3919 C C . SER A 1 494 ? 16.112 36.661 -19.963 1.00 39.91 494 SER A C 1
ATOM 3921 O O . SER A 1 494 ? 17.207 37.225 -19.930 1.00 39.91 494 SER A O 1
ATOM 3923 N N . TRP A 1 495 ? 15.680 35.876 -18.974 1.00 37.66 495 TRP A N 1
ATOM 3924 C CA . TRP A 1 495 ? 16.427 35.643 -17.737 1.00 37.66 495 TRP A CA 1
ATOM 3925 C C . TRP A 1 495 ? 17.589 34.657 -17.926 1.00 37.66 495 TRP A C 1
ATOM 3927 O O . TRP A 1 495 ? 18.679 34.882 -17.407 1.00 37.66 495 TRP A O 1
ATOM 3937 N N . ILE A 1 496 ? 17.397 33.618 -18.747 1.00 45.50 496 ILE A N 1
ATOM 3938 C CA . ILE A 1 496 ? 18.428 32.612 -19.055 1.00 45.50 496 ILE A CA 1
ATOM 3939 C C . ILE A 1 496 ? 19.546 33.195 -19.936 1.00 45.50 496 ILE A C 1
ATOM 3941 O O . ILE A 1 496 ? 20.701 32.800 -19.811 1.00 45.50 496 ILE A O 1
ATOM 3945 N N . THR A 1 497 ? 19.235 34.159 -20.808 1.00 42.78 497 THR A N 1
ATOM 3946 C CA . THR A 1 497 ? 20.218 34.700 -21.763 1.00 42.78 497 THR A CA 1
ATOM 3947 C C . THR A 1 497 ? 21.150 35.780 -21.216 1.00 42.78 497 THR A C 1
ATOM 3949 O O . THR A 1 497 ? 22.082 36.141 -21.931 1.00 42.78 497 THR A O 1
ATOM 3952 N N . LYS A 1 498 ? 20.909 36.339 -20.016 1.00 43.34 498 LYS A N 1
ATOM 3953 C CA . LYS A 1 498 ? 21.617 37.562 -19.599 1.00 43.34 498 LYS A CA 1
ATOM 3954 C C . LYS A 1 498 ? 22.711 37.429 -18.545 1.00 43.34 498 LYS A C 1
ATOM 3956 O O . LYS A 1 498 ? 23.725 38.065 -18.767 1.00 43.34 498 LYS A O 1
ATOM 3961 N N . ASP A 1 499 ? 22.615 36.628 -17.480 1.00 42.28 499 ASP A N 1
ATOM 3962 C CA . ASP A 1 499 ? 23.629 36.735 -16.405 1.00 42.28 499 ASP A CA 1
ATOM 3963 C C . ASP A 1 499 ? 23.757 35.494 -15.492 1.00 42.28 499 ASP A C 1
ATOM 3965 O O . ASP A 1 499 ? 23.361 35.563 -14.326 1.00 42.28 499 ASP A O 1
ATOM 3969 N N . ARG A 1 500 ? 24.329 34.368 -15.970 1.00 36.88 500 ARG A N 1
ATOM 3970 C CA . ARG A 1 500 ? 25.071 33.380 -15.131 1.00 36.88 500 ARG A CA 1
ATOM 3971 C C . ARG A 1 500 ? 25.643 32.182 -15.925 1.00 36.88 500 ARG A C 1
ATOM 3973 O O . ARG A 1 500 ? 24.975 31.689 -16.830 1.00 36.88 500 ARG A O 1
ATOM 3980 N N . PRO A 1 501 ? 26.836 31.658 -15.571 1.00 34.81 501 PRO A N 1
ATOM 3981 C CA . PRO A 1 501 ? 27.358 30.410 -16.132 1.00 34.81 501 PRO A CA 1
ATOM 3982 C C . PRO A 1 501 ? 26.550 29.183 -15.666 1.00 34.81 501 PRO A C 1
ATOM 3984 O O . PRO A 1 501 ? 26.119 29.097 -14.518 1.00 34.81 501 PRO A O 1
ATOM 3987 N N . LEU A 1 502 ? 26.377 28.224 -16.580 1.00 41.94 502 LEU A N 1
ATOM 3988 C CA . LEU A 1 502 ? 25.543 27.007 -16.522 1.00 41.94 502 LEU A CA 1
ATOM 3989 C C . LEU A 1 502 ? 25.989 25.914 -15.519 1.00 41.94 502 LEU A C 1
ATOM 3991 O O . LEU A 1 502 ? 25.647 24.749 -15.687 1.00 41.94 502 LEU A O 1
ATOM 3995 N N . SER A 1 503 ? 26.728 26.248 -14.462 1.00 35.25 503 SER A N 1
ATOM 3996 C CA . SER A 1 503 ? 27.318 25.267 -13.533 1.00 35.25 503 SER A CA 1
ATOM 3997 C C . SER A 1 503 ? 26.490 24.964 -12.272 1.00 35.25 503 SER A C 1
ATOM 3999 O O . SER A 1 503 ? 27.000 24.324 -11.359 1.00 35.25 503 SER A O 1
ATOM 4001 N N . PHE A 1 504 ? 25.227 25.404 -12.192 1.00 36.06 504 PHE A N 1
ATOM 4002 C CA . PHE A 1 504 ? 24.397 25.277 -10.976 1.00 36.06 504 PHE A CA 1
ATOM 4003 C C . PHE A 1 504 ? 23.058 24.543 -11.158 1.00 36.06 504 PHE A C 1
ATOM 4005 O O . PHE A 1 504 ? 22.233 24.535 -10.245 1.00 36.06 504 PHE A O 1
ATOM 4012 N N . LEU A 1 505 ? 22.823 23.920 -12.314 1.00 36.22 505 LEU A N 1
ATOM 4013 C CA . LEU A 1 505 ? 21.625 23.116 -12.556 1.00 36.22 505 LEU A CA 1
ATOM 4014 C C . LEU A 1 505 ? 21.977 21.623 -12.487 1.00 36.22 505 LEU A C 1
ATOM 4016 O O . LEU A 1 505 ? 22.928 21.212 -13.150 1.00 36.22 505 LEU A O 1
ATOM 4020 N N . PRO A 1 506 ? 21.222 20.800 -11.731 1.00 38.41 506 PRO A N 1
ATOM 4021 C CA . PRO A 1 506 ? 21.332 19.349 -11.819 1.00 38.41 506 PRO A CA 1
ATOM 4022 C C . PRO A 1 506 ? 21.154 18.907 -13.274 1.00 38.41 506 PRO A C 1
ATOM 4024 O O . PRO A 1 506 ? 20.296 19.439 -13.977 1.00 38.41 506 PRO A O 1
ATOM 4027 N N . GLU A 1 507 ? 21.932 17.927 -13.720 1.00 32.94 507 GLU A N 1
ATOM 4028 C CA . GLU A 1 507 ? 22.014 17.439 -15.110 1.00 32.94 507 GLU A CA 1
ATOM 4029 C C . GLU A 1 507 ? 20.637 17.101 -15.732 1.00 32.94 507 GLU A C 1
ATOM 4031 O O . GLU A 1 507 ? 20.402 17.295 -16.926 1.00 32.94 507 GLU A O 1
ATOM 4036 N N . VAL A 1 508 ? 19.673 16.729 -14.883 1.00 33.47 508 VAL A N 1
ATOM 4037 C CA . VAL A 1 508 ? 18.252 16.485 -15.194 1.00 33.47 508 VAL A CA 1
ATOM 4038 C C . VAL A 1 508 ? 17.537 17.723 -15.766 1.00 33.47 508 VAL A C 1
ATOM 4040 O O . VAL A 1 508 ? 16.708 17.609 -16.667 1.00 33.47 508 VAL A O 1
ATOM 4043 N N . TRP A 1 509 ? 17.880 18.924 -15.297 1.00 35.56 509 TRP A N 1
ATOM 4044 C CA . TRP A 1 509 ? 17.307 20.184 -15.781 1.00 35.56 509 TRP A CA 1
ATOM 4045 C C . TRP A 1 509 ? 17.911 20.631 -17.110 1.00 35.56 509 TRP A C 1
ATOM 4047 O O . TRP A 1 509 ? 17.198 21.193 -17.941 1.00 35.56 509 TRP A O 1
ATOM 4057 N N . LEU A 1 510 ? 19.194 20.341 -17.348 1.00 33.91 510 LEU A N 1
ATOM 4058 C CA . LEU A 1 510 ? 19.826 20.592 -18.645 1.00 33.91 510 LEU A CA 1
ATOM 4059 C C . LEU A 1 510 ? 19.165 19.739 -19.734 1.00 33.91 510 LEU A C 1
ATOM 4061 O O . LEU A 1 510 ? 18.812 20.250 -20.793 1.00 33.91 510 LEU A O 1
ATOM 4065 N N . GLN A 1 511 ? 18.934 18.459 -19.429 1.00 34.72 511 GLN A N 1
ATOM 4066 C CA . GLN A 1 511 ? 18.239 17.502 -20.292 1.00 34.72 511 GLN A CA 1
ATOM 4067 C C . GLN A 1 511 ? 16.789 17.933 -20.568 1.00 34.72 511 GLN A C 1
ATOM 4069 O O . GLN A 1 511 ? 16.354 17.921 -21.718 1.00 34.72 511 GLN A O 1
ATOM 4074 N N . PHE A 1 512 ? 16.060 18.399 -19.547 1.00 37.28 512 PHE A N 1
ATOM 4075 C CA . PHE A 1 512 ? 14.695 18.916 -19.694 1.00 37.28 512 PHE A CA 1
ATOM 4076 C C . PHE A 1 512 ? 14.630 20.168 -20.590 1.00 37.28 512 PHE A C 1
ATOM 4078 O O . PHE A 1 512 ? 13.809 20.239 -21.503 1.00 37.28 512 PHE A O 1
ATOM 4085 N N . ILE A 1 513 ? 15.536 21.132 -20.389 1.00 36.66 513 ILE A N 1
ATOM 4086 C CA . ILE A 1 513 ? 15.600 22.374 -21.178 1.00 36.66 513 ILE A CA 1
ATOM 4087 C C . ILE A 1 513 ? 16.025 22.095 -22.629 1.00 36.66 513 ILE A C 1
ATOM 4089 O O . ILE A 1 513 ? 15.458 22.673 -23.560 1.00 36.66 513 ILE A O 1
ATOM 4093 N N . LEU A 1 514 ? 16.989 21.194 -22.841 1.00 35.22 514 LEU A N 1
ATOM 4094 C CA . LEU A 1 514 ? 17.453 20.804 -24.175 1.00 35.22 514 LEU A CA 1
ATOM 4095 C C . LEU A 1 514 ? 16.370 20.048 -24.954 1.00 35.22 514 LEU A C 1
ATOM 4097 O O . LEU A 1 514 ? 16.163 20.341 -26.129 1.00 35.22 514 LEU A O 1
ATOM 4101 N N . LYS A 1 515 ? 15.631 19.142 -24.303 1.00 35.72 515 LYS A N 1
ATOM 4102 C CA . LYS A 1 515 ? 14.563 18.353 -24.936 1.00 35.72 515 LYS A CA 1
ATOM 4103 C C . LYS A 1 515 ? 13.380 19.228 -25.368 1.00 35.72 515 LYS A C 1
ATOM 4105 O O . LYS A 1 515 ? 12.958 19.152 -26.518 1.00 35.72 515 LYS A O 1
ATOM 4110 N N . VAL A 1 516 ? 12.951 20.162 -24.512 1.00 36.75 516 VAL A N 1
ATOM 4111 C CA . VAL A 1 516 ? 11.924 21.169 -24.852 1.00 36.75 516 VAL A CA 1
ATOM 4112 C C . VAL A 1 516 ? 12.406 22.117 -25.964 1.00 36.75 516 VAL A C 1
ATOM 4114 O O . VAL A 1 516 ? 11.630 22.509 -26.835 1.00 36.75 516 VAL A O 1
ATOM 4117 N N . GLY A 1 517 ? 13.695 22.473 -25.984 1.00 31.08 517 GLY A N 1
ATOM 4118 C CA . GLY A 1 517 ? 14.282 23.318 -27.029 1.00 31.08 517 GLY A CA 1
ATOM 4119 C C . GLY A 1 517 ? 14.417 22.639 -28.399 1.00 31.08 517 GLY A C 1
ATOM 4120 O O . GLY A 1 517 ? 14.313 23.315 -29.425 1.00 31.08 517 GLY A O 1
ATOM 4121 N N . ILE A 1 518 ? 14.637 21.321 -28.428 1.00 37.00 518 ILE A N 1
ATOM 4122 C CA . ILE A 1 518 ? 14.758 20.526 -29.658 1.00 37.00 518 ILE A CA 1
ATOM 4123 C C . ILE A 1 518 ? 13.385 20.306 -30.307 1.00 3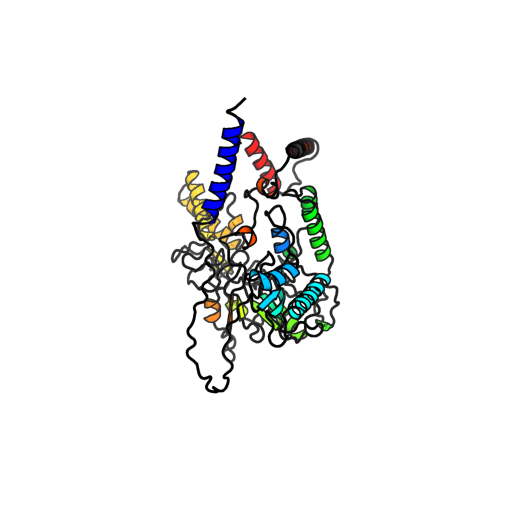7.00 518 ILE A C 1
ATOM 4125 O O . ILE A 1 518 ? 13.256 20.543 -31.507 1.00 37.00 518 ILE A O 1
ATOM 4129 N N . GLU A 1 519 ? 12.353 19.967 -29.529 1.00 35.34 519 GLU A N 1
ATOM 4130 C CA . GLU A 1 519 ? 10.995 19.726 -30.050 1.00 35.34 519 GLU A CA 1
ATOM 4131 C C . GLU A 1 519 ? 10.372 20.984 -30.686 1.00 35.34 519 GLU A C 1
ATOM 4133 O O . GLU A 1 519 ? 9.725 20.905 -31.730 1.00 35.34 519 GLU A O 1
ATOM 4138 N N . ILE A 1 520 ? 10.663 22.174 -30.143 1.00 37.94 520 ILE A N 1
ATOM 4139 C CA . ILE A 1 520 ? 10.233 23.462 -30.719 1.00 37.94 520 ILE A CA 1
ATOM 4140 C C . ILE A 1 520 ? 10.992 23.796 -32.020 1.00 37.94 520 ILE A C 1
ATOM 4142 O O . ILE A 1 520 ? 10.446 24.459 -32.902 1.00 37.94 520 ILE A O 1
ATOM 4146 N N . ARG A 1 521 ? 12.250 23.350 -32.173 1.00 31.77 521 ARG A N 1
ATOM 4147 C CA . ARG A 1 521 ? 13.069 23.599 -33.378 1.00 31.77 521 ARG A CA 1
ATOM 4148 C C . ARG A 1 521 ? 12.705 22.703 -34.559 1.00 31.77 521 ARG A C 1
ATOM 4150 O O . ARG A 1 521 ? 12.899 23.127 -35.694 1.00 31.77 521 ARG A O 1
ATOM 4157 N N . SER A 1 522 ? 12.220 21.487 -34.314 1.00 32.75 522 SER A N 1
ATOM 4158 C CA . SER A 1 522 ? 11.941 20.509 -35.373 1.00 32.75 522 SER A CA 1
ATOM 4159 C C . SER A 1 522 ? 10.657 20.769 -36.161 1.00 32.75 522 SER A C 1
ATOM 4161 O O . SER A 1 522 ? 10.438 20.095 -37.162 1.00 32.75 522 SER A O 1
ATOM 4163 N N . GLY A 1 523 ? 9.805 21.712 -35.744 1.00 31.70 523 GLY A N 1
ATOM 4164 C CA . GLY A 1 523 ? 8.554 22.008 -36.455 1.00 31.70 523 GLY A CA 1
ATOM 4165 C C . GLY A 1 523 ? 7.600 20.810 -36.582 1.00 31.70 523 GLY A C 1
ATOM 4166 O O . GLY A 1 523 ? 6.687 20.851 -37.399 1.00 31.70 523 GLY A O 1
ATOM 4167 N N . ILE A 1 524 ? 7.804 19.747 -35.794 1.00 35.22 524 ILE A N 1
ATOM 4168 C CA . ILE A 1 524 ? 6.846 18.652 -35.608 1.00 35.22 524 ILE A CA 1
ATOM 4169 C C . ILE A 1 524 ? 5.887 19.104 -34.501 1.00 35.22 524 ILE A C 1
ATOM 4171 O O . ILE A 1 524 ? 5.980 18.646 -33.367 1.00 35.22 524 ILE A O 1
ATOM 4175 N N . LEU A 1 525 ? 5.045 20.086 -34.822 1.00 35.88 525 LEU A N 1
ATOM 4176 C CA . LEU A 1 525 ? 3.906 20.561 -34.032 1.00 35.88 525 LEU A CA 1
ATOM 4177 C C . LEU A 1 525 ? 2.843 21.106 -34.986 1.00 35.88 525 LEU A C 1
ATOM 4179 O O . LEU A 1 525 ? 3.190 22.013 -35.778 1.00 35.88 525 LEU A O 1
#

Secondary structure (DSSP, 8-state):
--SHHHHHHHHHHHHHHHHHHTTTS--------------------------------EEEEE--TTSHHHHHHHSGGGT------HHHHHHIIIIIS--SEEEE--BTTT--HHHHHHHHHHHHHHHHTSEETTEES-EEEEEEEE----SSTTT---EEEEEES--STTSS-SS-EEEPSTTHHHHT---HHHHHHHHHH-TTS-HHHHHHHHHHHHHHTTSEEPPTT--GGGS-SSEEEEESSHHHHHHHHHHHT--EEEEEE-TT-TTTSPTT--GGGGGSTTS--TTT--EEEEEETTEE-----S--SEEE-TTS-EEEPPPBTTB--HHHHHHHHHHHHHHHHT--HHHHHHHHHHHHHHHHHHGGGGGGGSTT--HHHHTTTTS-TTSSSBPTT--GGGSHHHHHH--B-SSTTS-B----EEEE---BTTS-TT---HHHHHHHHSS----SSSSHHHHHS--S-SS---GGGHHHHHHHHHHHHHHHTTS--S-SS-HHHHHHHHHHHHHHHTT--

pLDDT: mean 81.8, std 21.87, range [27.94, 98.69]

Organism: NCBI:txid1049928

Radius of gyration: 29.16 Å; chains: 1; bounding box: 87×65×74 Å

Foldseek 3Di:
DDDVVVVVVVVVVVVVVVVVVVVPPDDPPDPPPDPPPPDPPPPPDPDDCPPDDDDFFEFAAFEFCLFLVLLVLLAQLFVHPHGGALLLLLCQCCPVQQGQEYEYAHALLQHFLVNLVVQLVNQVVSCVPQPDNVRGSYHYWYWYKAAAFDQDLLQGDAIKIKTAPDSDCLQDQLGDAHADDPCSVVRLHDDPVVLVVCLVLVALPPNVSSVVSSVSSVSRVVAAAWDPPDQRVPTDSRHRHYDSALLRVVVNVVSSVHQIAMEGELQFAQLRHFFPHAQCSCVPDRRDDQSRHAAYAQAELQWGQADADPDGQWDQDPVRATAGDCDDPNAAALLQLQLVLQLVVCVVVPDDNVVSNVRSRVLSRQLRRSTSNSVVSRPPDDPVSSPCHLHDPPDDGGGRSTHNNRGPNVQQPDWACPPVVDIDGDNHDYDHHHSYSQSNTPQDCCPPPVSRRGPPIRFPDNDPVSSRHNSPDPDDDDDPPVVVVVVVVVVVVVVVPDDDDPPPDDPVVVVVVVVVVVVVVVPPD

InterPro domains:
  IPR016195 Polymerase/histidinol phosphatase-like [SSF89550] (55-166)
  IPR022028 Protein of unknown function DUF3604 [PF12228] (51-111)